Protein AF-A0AAD9H921-F1 (afdb_monomer)

Radius of gyration: 40.14 Å; Cα contacts (8 Å, |Δi|>4): 277; chains: 1; bounding box: 91×91×121 Å

Foldseek 3Di:
DDDDDDDDDDDDDDDDDDDDDDDDDDDDDDDDDDDPPVVVVVVVVVVVVPPPPPPPPDDDDPCPDLLAFPPDDVDDPVLVQLVVLLVLLVVLLVLLVVLCVVLCVLCVPVVVPFCSNVLSVLSNVLSVLVNVLSVVLNVQCPDPVDDNPQPDGSSSSVLSVSSSVLSVQLSVLSVVLSVQVPHPVNVVSSVSNNVSRVSSVVSSVSSVVCVVVSVVSSVVVCVVPDDDPPPCPDDDDPDPDDPDDDDQDLCNLLVLLLVLLVLLLVLLVLLLVLLVVLLVLEDPVLNVLSVVLSVLSVVLSVLSVVVNPDDPVCLVVCVVPVLQLQFDHPVLSSPDDSVVSVVLSVLSVVLSCQLPPDPPVPPDDPVNNSVSSHCSVPVVVVSVVSSVSSVVSSCSGRPDRNPDDDPNVVVVVVD

Mean predicted aligned error: 21.91 Å

pLDDT: mean 70.64, std 20.94, range [26.83, 93.31]

Nearest PDB structures (foldseek):
  8dt0-assembly2_B  TM=3.152E-01  e=3.433E-01  synthetic construct
  7uwa-assembly1_m  TM=3.809E-01  e=9.298E+00  Citrus x limon
  9ftz-assembly1_S  TM=2.969E-01  e=6.570E+00  Mycolicibacterium smegmatis
  9dm1-assembly1_S  TM=2.480E-01  e=5.768E+00  Mycolicibacterium smegmatis MC2 155
  8x2t-assembly1_A-2  TM=1.203E-01  e=5.768E+00  Homo sapiens

Organism: NCBI:txid1216348

Structure (mmCIF, N/CA/C/O backbone):
data_AF-A0AAD9H921-F1
#
_entry.id   AF-A0AAD9H921-F1
#
loop_
_atom_site.group_PDB
_atom_site.id
_atom_site.type_symbol
_atom_site.label_atom_id
_atom_site.label_alt_id
_atom_site.label_comp_id
_atom_site.label_asym_id
_atom_site.label_entity_id
_atom_site.label_seq_id
_atom_site.pdbx_PDB_ins_code
_atom_site.Cartn_x
_atom_site.Cartn_y
_atom_site.Cartn_z
_atom_site.occupancy
_atom_site.B_iso_or_equiv
_atom_site.auth_seq_id
_atom_site.auth_comp_id
_atom_site.auth_asym_id
_atom_site.auth_atom_id
_atom_site.pdbx_PDB_model_num
ATOM 1 N N . MET A 1 1 ? -51.869 -57.944 27.432 1.00 38.00 1 MET A N 1
ATOM 2 C CA . MET A 1 1 ? -50.597 -57.482 28.026 1.00 38.00 1 MET A CA 1
ATOM 3 C C . MET A 1 1 ? -50.787 -55.986 28.251 1.00 38.00 1 MET A C 1
ATOM 5 O O . MET A 1 1 ? -50.813 -55.277 27.262 1.00 38.00 1 MET A O 1
ATOM 9 N N . LEU A 1 2 ? -51.309 -55.508 29.395 1.00 32.56 2 LEU A N 1
ATOM 10 C CA . LEU A 1 2 ? -50.722 -55.493 30.759 1.00 32.56 2 LEU A CA 1
ATOM 11 C C . LEU A 1 2 ? -49.287 -54.931 30.681 1.00 32.56 2 LEU A C 1
ATOM 13 O O . LEU A 1 2 ? -48.468 -55.577 30.041 1.00 32.56 2 LEU A O 1
ATOM 17 N N . TRP A 1 3 ? -48.919 -53.771 31.228 1.00 29.16 3 TRP A N 1
ATOM 18 C CA . TRP A 1 3 ? -49.524 -52.923 32.260 1.00 29.16 3 TRP A CA 1
ATOM 19 C C . TRP A 1 3 ? -49.184 -51.441 32.039 1.00 29.16 3 TRP A C 1
ATOM 21 O O . TRP A 1 3 ? -48.161 -51.105 31.450 1.00 29.16 3 TRP A O 1
ATOM 31 N N . GLU A 1 4 ? -50.070 -50.598 32.556 1.00 36.34 4 GLU A N 1
ATOM 32 C CA . GLU A 1 4 ? -49.965 -49.146 32.707 1.00 36.34 4 GLU A CA 1
ATOM 33 C C . GLU A 1 4 ? -49.653 -48.831 34.213 1.00 36.34 4 GLU A C 1
ATOM 35 O O . GLU A 1 4 ? -49.273 -49.760 34.930 1.00 36.34 4 GLU A O 1
ATOM 40 N N . PRO A 1 5 ? -49.738 -47.587 34.733 1.00 62.69 5 PRO A N 1
ATOM 41 C CA . PRO A 1 5 ? -48.716 -46.902 35.539 1.00 62.69 5 PRO A CA 1
ATOM 42 C C . PRO A 1 5 ? -49.185 -46.590 36.983 1.00 62.69 5 PRO A C 1
ATOM 44 O O . PRO A 1 5 ? -50.307 -46.928 37.344 1.00 62.69 5 PRO A O 1
ATOM 47 N N . THR A 1 6 ? -48.370 -45.927 37.818 1.00 33.50 6 THR A N 1
ATOM 48 C CA . THR A 1 6 ? -48.751 -45.156 39.048 1.00 33.50 6 THR A CA 1
ATOM 49 C C . THR A 1 6 ? -47.456 -44.602 39.683 1.00 33.50 6 THR A C 1
ATOM 51 O O . THR A 1 6 ? -46.410 -45.204 39.474 1.00 33.50 6 THR A O 1
ATOM 54 N N . GLU A 1 7 ? -47.324 -43.464 40.377 1.00 33.66 7 GLU A N 1
ATOM 55 C CA . GLU A 1 7 ? -48.143 -42.577 41.237 1.00 33.66 7 GLU A CA 1
ATOM 56 C C . GLU A 1 7 ? -47.350 -41.233 41.316 1.00 33.66 7 GLU A C 1
ATOM 58 O O . GLU A 1 7 ? -46.123 -41.268 41.291 1.00 33.66 7 GLU A O 1
ATOM 63 N N . LEU A 1 8 ? -47.868 -40.003 41.180 1.00 33.69 8 LEU A N 1
ATOM 64 C CA . LEU A 1 8 ? -48.773 -39.182 42.009 1.00 33.69 8 LEU A CA 1
ATOM 65 C C . LEU A 1 8 ? -48.410 -39.007 43.500 1.00 33.69 8 LEU A C 1
ATOM 67 O O . LEU A 1 8 ? -48.265 -39.985 44.216 1.00 33.69 8 LEU A O 1
ATOM 71 N N . GLN A 1 9 ? -48.467 -37.729 43.927 1.00 33.66 9 GLN A N 1
ATOM 72 C CA . GLN A 1 9 ? -48.483 -37.129 45.284 1.00 33.66 9 GLN A CA 1
ATOM 73 C C . GLN A 1 9 ? -47.154 -36.519 45.765 1.00 33.66 9 GLN A C 1
ATOM 75 O O . GLN A 1 9 ? -46.096 -37.078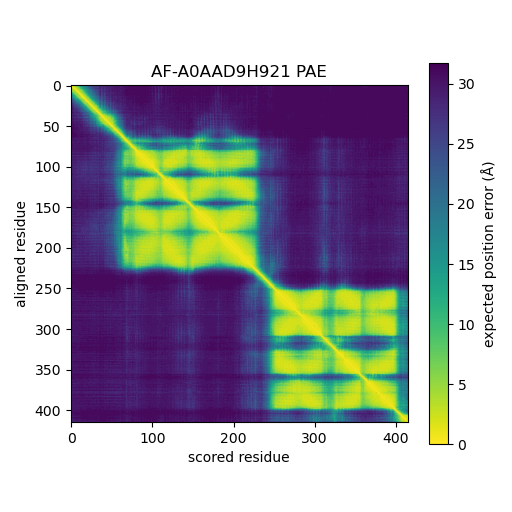 45.525 1.00 33.66 9 GLN A O 1
ATOM 80 N N . SER A 1 10 ? -47.083 -35.426 46.535 1.00 31.27 10 SER A N 1
ATOM 81 C CA . SER A 1 10 ? -47.927 -34.254 46.869 1.00 31.27 10 SER A CA 1
ATOM 82 C C . SER A 1 10 ? -47.276 -33.632 48.116 1.00 31.27 10 SER A C 1
ATOM 84 O O . SER A 1 10 ? -46.945 -34.393 49.015 1.00 31.27 10 SER A O 1
ATOM 86 N N . SER A 1 11 ? -47.258 -32.292 48.243 1.00 30.16 11 SER A N 1
ATOM 87 C CA . SER A 1 11 ? -47.152 -31.559 49.532 1.00 30.16 11 SER A CA 1
ATOM 88 C C . SER A 1 11 ? -45.791 -31.690 50.271 1.00 30.16 11 SER A C 1
ATOM 90 O O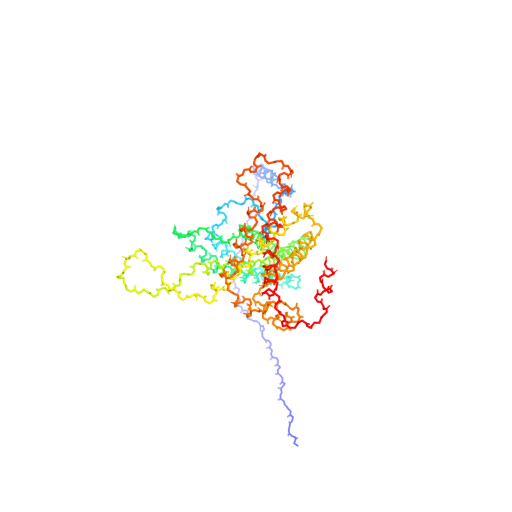 . SER A 1 11 ? -45.150 -32.723 50.244 1.00 30.16 11 SER A O 1
ATOM 92 N N . SER A 1 12 ? -45.209 -30.724 50.984 1.00 33.06 12 SER A N 1
ATOM 93 C CA . SER A 1 12 ? -45.710 -29.542 51.691 1.00 33.06 12 SER A CA 1
ATOM 94 C C . SER A 1 12 ? -44.512 -28.635 52.030 1.00 33.06 12 SER A C 1
ATOM 96 O O . SER A 1 12 ? -43.395 -29.124 52.192 1.00 33.06 12 SER A O 1
ATOM 98 N N . ALA A 1 13 ? -44.762 -27.338 52.213 1.00 38.31 13 ALA A N 1
ATOM 99 C CA . ALA A 1 13 ? -43.845 -26.394 52.855 1.00 38.31 13 ALA A CA 1
ATOM 100 C C . ALA A 1 13 ? -43.592 -26.720 54.344 1.00 38.31 13 ALA A C 1
ATOM 102 O O . ALA A 1 13 ? -44.388 -27.431 54.964 1.00 38.31 13 ALA A O 1
ATOM 103 N N . PRO A 1 14 ? -42.564 -26.094 54.941 1.00 38.34 14 PRO A N 1
ATOM 104 C CA . PRO A 1 14 ? -42.757 -25.488 56.257 1.00 38.34 14 PRO A CA 1
ATOM 105 C C . PRO A 1 14 ? -42.181 -24.058 56.345 1.00 38.34 14 PRO A C 1
ATOM 107 O O . PRO A 1 14 ? -41.007 -23.823 56.069 1.00 38.34 14 PRO A O 1
ATOM 110 N N . GLU A 1 15 ? -43.006 -23.106 56.786 1.00 34.28 15 GLU A N 1
ATOM 111 C CA . GLU A 1 15 ? -42.563 -21.969 57.617 1.00 34.28 15 GLU A CA 1
ATOM 112 C C . GLU A 1 15 ? -42.607 -22.401 59.115 1.00 34.28 15 GLU A C 1
ATOM 114 O O . GLU A 1 15 ? -43.013 -23.527 59.409 1.00 34.28 15 GLU A O 1
ATOM 119 N N . PRO A 1 16 ? -42.356 -21.523 60.103 1.00 41.78 16 PRO A N 1
ATOM 120 C CA . PRO A 1 16 ? -41.067 -20.973 60.519 1.00 41.78 16 PRO A CA 1
ATOM 121 C C . PRO A 1 16 ? -40.795 -21.269 62.022 1.00 41.78 16 PRO A C 1
ATOM 123 O O . PRO A 1 16 ? -41.703 -21.575 62.789 1.00 41.78 16 PRO A O 1
ATOM 126 N N . SER A 1 17 ? -39.557 -21.109 62.496 1.00 31.17 17 SER A N 1
ATOM 127 C CA . SER A 1 17 ? -39.228 -21.063 63.939 1.00 31.17 17 SER A CA 1
ATOM 128 C C . SER A 1 17 ? -38.440 -19.777 64.203 1.00 31.17 17 SER A C 1
ATOM 130 O O . SER A 1 17 ? -37.322 -19.641 63.711 1.00 31.17 17 SER A O 1
ATOM 132 N N . ILE A 1 18 ? -39.041 -18.707 64.730 1.00 31.98 18 ILE A N 1
ATOM 133 C CA . ILE A 1 18 ? -39.288 -18.434 66.161 1.00 31.98 18 ILE A CA 1
ATOM 134 C C . ILE A 1 18 ? -38.060 -18.749 67.023 1.00 31.98 18 ILE A C 1
ATOM 136 O O . ILE A 1 18 ? -37.869 -19.884 67.445 1.00 31.98 18 ILE A O 1
ATOM 140 N N . TRP A 1 19 ? -37.281 -17.703 67.302 1.00 34.56 19 TRP A N 1
ATOM 141 C CA . TRP A 1 19 ? -36.554 -17.525 68.556 1.00 34.56 19 TRP A CA 1
ATOM 142 C C . TRP A 1 19 ? -36.804 -16.091 69.050 1.00 34.56 19 TRP A C 1
ATOM 144 O O . TRP A 1 19 ? -36.647 -15.124 68.303 1.00 34.56 19 TRP A O 1
ATOM 154 N N . GLU A 1 20 ? -37.269 -16.028 70.294 1.00 31.25 20 GLU A N 1
ATOM 155 C CA . GLU A 1 20 ? -37.577 -14.884 71.164 1.00 31.25 20 GLU A CA 1
ATOM 156 C C . GLU A 1 20 ? -36.370 -13.926 71.292 1.00 31.25 20 GLU A C 1
ATOM 158 O O . GLU A 1 20 ? -35.220 -14.353 71.313 1.00 31.25 20 GLU A O 1
ATOM 163 N N . GLU A 1 21 ? -36.529 -12.609 71.140 1.00 31.38 21 GLU A N 1
ATOM 164 C CA . GLU A 1 21 ? -37.004 -11.625 72.132 1.00 31.38 21 GLU A CA 1
ATOM 165 C C . GLU A 1 21 ? -36.039 -11.414 73.318 1.00 31.38 21 GLU A C 1
ATOM 167 O O . GLU A 1 21 ? -35.983 -12.230 74.227 1.00 31.38 21 GLU A O 1
ATOM 172 N N . ALA A 1 22 ? -35.307 -10.286 73.325 1.00 30.16 22 ALA A N 1
ATOM 173 C CA . ALA A 1 22 ? -35.167 -9.392 74.487 1.00 30.16 22 ALA A CA 1
ATOM 174 C C . ALA A 1 22 ? -34.222 -8.197 74.215 1.00 30.16 22 ALA A C 1
ATOM 176 O O . ALA A 1 22 ? -33.174 -8.328 73.591 1.00 30.16 22 ALA A O 1
ATOM 177 N N . HIS A 1 23 ? -34.590 -7.052 74.806 1.00 32.44 23 HIS A N 1
ATOM 178 C CA . HIS A 1 23 ? -33.803 -5.829 75.056 1.00 32.44 23 HIS A CA 1
ATOM 179 C C . HIS A 1 23 ? -33.861 -4.681 74.028 1.00 32.44 23 HIS A C 1
ATOM 181 O O . HIS A 1 23 ? -32.910 -4.368 73.317 1.00 32.44 23 HIS A O 1
ATOM 187 N N . ARG A 1 24 ? -34.961 -3.916 74.105 1.00 34.19 24 ARG A N 1
ATOM 188 C CA . ARG A 1 24 ? -34.936 -2.449 73.941 1.00 34.19 24 ARG A CA 1
ATOM 189 C C . ARG A 1 24 ? -34.473 -1.777 75.241 1.00 34.19 24 ARG A C 1
ATOM 191 O O . ARG A 1 24 ? -34.976 -2.148 76.302 1.00 34.19 24 ARG A O 1
ATOM 198 N N . PRO A 1 25 ? -33.700 -0.683 75.156 1.00 34.38 25 PRO A N 1
ATOM 199 C CA . PRO A 1 25 ? -33.756 0.391 76.135 1.00 34.38 25 PRO A CA 1
ATOM 200 C C . PRO A 1 25 ? -34.359 1.661 75.523 1.00 34.38 25 PRO A C 1
ATOM 202 O O . PRO A 1 25 ? -33.894 2.214 74.528 1.00 34.38 25 PRO A O 1
ATOM 205 N N . THR A 1 26 ? -35.409 2.131 76.181 1.00 33.28 26 THR A N 1
ATOM 206 C CA . THR A 1 26 ? -36.049 3.431 76.005 1.00 33.28 26 THR A CA 1
ATOM 207 C C . THR A 1 26 ? -35.120 4.530 76.524 1.00 33.28 26 THR A C 1
ATOM 209 O O . THR A 1 26 ? -34.892 4.610 77.727 1.00 33.28 26 THR A O 1
ATOM 212 N N . HIS A 1 27 ? -34.636 5.423 75.660 1.00 31.03 27 HIS A N 1
ATOM 213 C CA . HIS A 1 27 ? -34.022 6.682 76.094 1.00 31.03 27 HIS A CA 1
ATOM 214 C C . HIS A 1 27 ? -34.653 7.872 75.366 1.00 31.03 27 HIS A C 1
ATOM 216 O O . HIS A 1 27 ? -34.412 8.119 74.190 1.00 31.03 27 HIS A O 1
ATOM 222 N N . ARG A 1 28 ? -35.471 8.628 76.111 1.00 36.72 28 ARG A N 1
ATOM 223 C CA . ARG A 1 28 ? -35.817 10.024 75.812 1.00 36.72 28 ARG A CA 1
ATOM 224 C C . ARG A 1 28 ? -34.602 10.913 76.094 1.00 36.72 28 ARG A C 1
ATOM 226 O O . ARG A 1 28 ? -34.072 10.824 77.204 1.00 36.72 28 ARG A O 1
ATOM 233 N N . PRO A 1 29 ? -34.288 11.881 75.220 1.00 33.62 29 PRO A N 1
ATOM 234 C CA . PRO A 1 29 ? -33.593 13.088 75.632 1.00 33.62 29 PRO A CA 1
ATOM 235 C C . PRO A 1 29 ? -34.553 14.281 75.686 1.00 33.62 29 PRO A C 1
ATOM 237 O O . PRO A 1 29 ? -35.163 14.717 74.717 1.00 33.62 29 PRO A O 1
ATOM 240 N N . ARG A 1 30 ? -34.654 14.754 76.919 1.00 29.44 30 ARG A N 1
ATOM 241 C CA . ARG A 1 30 ? -35.050 16.056 77.450 1.00 29.44 30 ARG A CA 1
ATOM 242 C C . ARG A 1 30 ? -34.657 17.241 76.543 1.00 29.44 30 ARG A C 1
ATOM 244 O O . ARG A 1 30 ? -33.478 17.428 76.259 1.00 29.44 30 ARG A O 1
ATOM 251 N N . TYR A 1 31 ? -35.637 18.070 76.184 1.00 32.09 31 TYR A N 1
ATOM 252 C CA . TYR A 1 31 ? -35.431 19.400 75.601 1.00 32.09 31 TYR A CA 1
ATOM 253 C C . TYR A 1 31 ? -34.606 20.288 76.550 1.00 32.09 31 TYR A C 1
ATOM 255 O O . TYR A 1 31 ? -34.928 20.397 77.737 1.00 32.09 31 TYR A O 1
ATOM 263 N N . LYS A 1 32 ? -33.572 20.943 76.013 1.00 38.50 32 LYS A N 1
ATOM 264 C CA . LYS A 1 32 ? -32.967 22.161 76.570 1.00 38.50 32 LYS A CA 1
ATOM 265 C C . LYS A 1 32 ? -33.246 23.327 75.605 1.00 38.50 32 LYS A C 1
ATOM 267 O O . LYS A 1 32 ? -33.325 23.077 74.404 1.00 38.50 32 LYS A O 1
ATOM 272 N N . PRO A 1 33 ? -33.424 24.562 76.104 1.00 36.31 33 PRO A N 1
ATOM 273 C CA . PRO A 1 33 ? -33.718 25.723 75.272 1.00 36.31 33 PRO A CA 1
ATOM 274 C C . PRO A 1 33 ? -32.439 26.205 74.581 1.00 36.31 33 PRO A C 1
ATOM 276 O O . PRO A 1 33 ? -31.421 26.384 75.246 1.00 36.31 33 PRO A O 1
ATOM 279 N N . PHE A 1 34 ? -32.514 26.410 73.268 1.00 33.81 34 PHE A N 1
ATOM 280 C CA . PHE A 1 34 ? -31.491 27.104 72.490 1.00 33.81 34 PHE A CA 1
ATOM 281 C C . PHE A 1 34 ? -31.582 28.606 72.783 1.00 33.81 34 PHE A C 1
ATOM 283 O O . PHE A 1 34 ? -32.660 29.193 72.717 1.00 33.81 34 PHE A O 1
ATOM 290 N N . THR A 1 35 ? -30.456 29.202 73.156 1.00 48.28 35 THR A N 1
ATOM 291 C CA . THR A 1 35 ? -30.270 30.646 73.330 1.00 48.28 35 THR A CA 1
ATOM 292 C C . THR A 1 35 ? -29.927 31.297 71.989 1.00 48.28 35 THR A C 1
ATOM 294 O O . THR A 1 35 ? -29.215 30.693 71.189 1.00 48.28 35 THR A O 1
ATOM 297 N N . ASP A 1 36 ? -30.369 32.542 71.779 1.00 48.38 36 ASP A N 1
ATOM 298 C CA . ASP A 1 36 ? -30.262 33.355 70.544 1.00 48.38 36 ASP A CA 1
ATOM 299 C C . ASP A 1 36 ? -28.831 33.628 70.016 1.00 48.38 36 ASP A C 1
ATOM 301 O O . ASP A 1 36 ? -28.650 34.424 69.104 1.00 48.38 36 ASP A O 1
ATOM 305 N N . SER A 1 37 ? -27.806 32.952 70.538 1.00 50.44 37 SER A N 1
ATOM 306 C CA . SER A 1 37 ? -26.419 33.049 70.068 1.00 50.44 37 SER A CA 1
ATOM 307 C C . SER A 1 37 ? -26.001 31.899 69.139 1.00 50.44 37 SER A C 1
ATOM 309 O O . SER A 1 37 ? -24.985 32.025 68.470 1.00 50.44 37 SER A O 1
ATOM 311 N N . GLU A 1 38 ? -26.766 30.801 69.054 1.00 46.06 38 GLU A N 1
ATOM 312 C CA . GLU A 1 38 ? -26.506 29.683 68.115 1.00 46.06 38 GLU A CA 1
ATOM 313 C C . GLU A 1 38 ? -27.317 29.802 66.805 1.00 46.06 38 GLU A C 1
ATOM 315 O O . GLU A 1 38 ? -27.066 29.081 65.839 1.00 46.06 38 GLU A O 1
ATOM 320 N N . ALA A 1 39 ? -28.269 30.740 66.732 1.00 47.38 39 ALA A N 1
ATOM 321 C CA . ALA A 1 39 ? -29.045 31.023 65.520 1.00 47.38 39 ALA A CA 1
ATOM 322 C C . ALA A 1 39 ? -28.297 31.933 64.523 1.00 47.38 39 ALA A C 1
ATOM 324 O O . ALA A 1 39 ? -28.609 31.923 63.332 1.00 47.38 39 ALA A O 1
ATOM 325 N N . GLU A 1 40 ? -27.291 32.681 64.984 1.00 49.22 40 GLU A N 1
ATOM 326 C CA . GLU A 1 40 ? -26.477 33.562 64.136 1.00 49.22 40 GLU A CA 1
ATOM 327 C C . GLU A 1 40 ? -25.286 32.815 63.500 1.00 49.22 40 GLU A C 1
ATOM 329 O O . GLU A 1 40 ? -24.890 33.123 62.378 1.00 49.22 40 GLU A O 1
ATOM 334 N N . GLU A 1 41 ? -24.792 31.745 64.134 1.00 47.06 41 GLU A N 1
ATOM 335 C CA . GLU A 1 41 ? -23.717 30.901 63.586 1.00 47.06 41 GLU A CA 1
ATOM 336 C C . GLU A 1 41 ? -24.239 29.926 62.505 1.00 47.06 41 GLU A C 1
ATOM 338 O O . GLU A 1 41 ? -23.587 29.708 61.486 1.00 47.06 41 GLU A O 1
ATOM 343 N N . LEU A 1 42 ? -25.488 29.447 62.626 1.00 42.88 42 LEU A N 1
ATOM 344 C CA . LEU A 1 42 ? -26.151 28.624 61.599 1.00 42.88 42 LEU A CA 1
ATOM 345 C C . LEU A 1 42 ? -26.610 29.416 60.358 1.00 42.88 42 LEU A C 1
ATOM 347 O O . LEU A 1 42 ? -26.741 28.832 59.279 1.00 42.88 42 LEU A O 1
ATOM 351 N N . ALA A 1 43 ? -26.823 30.731 60.473 1.00 46.00 43 ALA A N 1
ATOM 352 C CA . ALA A 1 43 ? -27.143 31.591 59.330 1.00 46.00 43 ALA A CA 1
ATOM 353 C C . ALA A 1 43 ? -25.894 31.915 58.487 1.00 46.00 43 ALA A C 1
ATOM 355 O O . ALA A 1 43 ? -25.970 31.920 57.258 1.00 46.00 43 ALA A O 1
ATOM 356 N N . VAL A 1 44 ? -24.730 32.086 59.127 1.00 47.78 44 VAL A N 1
ATOM 357 C CA . VAL A 1 44 ? -23.440 32.311 58.445 1.00 47.78 44 VAL A CA 1
ATOM 358 C C . VAL A 1 44 ? -22.914 31.026 57.782 1.00 47.78 44 VAL A C 1
ATOM 360 O O . VAL A 1 44 ? -22.343 31.087 56.689 1.00 47.78 44 VAL A O 1
ATOM 363 N N . GLU A 1 45 ? -23.176 29.849 58.364 1.00 38.88 45 GLU A N 1
ATOM 364 C CA . GLU A 1 45 ? -22.843 28.546 57.761 1.00 38.88 45 GLU A CA 1
ATOM 365 C C . GLU A 1 45 ? -23.760 28.213 56.557 1.00 38.88 45 GLU A C 1
ATOM 367 O O . GLU A 1 45 ? -23.299 27.674 55.546 1.00 38.88 45 GLU A O 1
ATOM 372 N N . MET A 1 46 ? -25.049 28.594 56.600 1.00 40.25 46 MET A N 1
ATOM 373 C CA . MET A 1 46 ? -25.992 28.394 55.485 1.00 40.25 46 MET A CA 1
ATOM 374 C C . MET A 1 46 ? -25.799 29.363 54.309 1.00 40.25 46 MET A C 1
ATOM 376 O O . MET A 1 46 ? -26.049 28.961 53.168 1.00 40.25 46 MET A O 1
ATOM 380 N N . ASP A 1 47 ? -25.317 30.589 54.538 1.00 35.56 47 ASP A N 1
ATOM 381 C CA . ASP A 1 47 ? -24.978 31.522 53.449 1.00 35.56 47 ASP A CA 1
ATOM 382 C C . ASP A 1 47 ? -23.639 31.166 52.777 1.00 35.56 47 ASP A C 1
ATOM 384 O O . ASP A 1 47 ? -23.477 31.335 51.566 1.00 35.56 47 ASP A O 1
ATOM 388 N N . ARG A 1 48 ? -22.712 30.521 53.504 1.00 39.28 48 ARG A N 1
ATOM 389 C CA . ARG A 1 48 ? -21.515 29.897 52.907 1.00 39.28 48 ARG A CA 1
ATOM 390 C C . ARG A 1 48 ? -21.810 28.616 52.118 1.00 39.28 48 ARG A C 1
ATOM 392 O O . ARG A 1 48 ? -21.042 28.277 51.218 1.00 39.28 48 ARG A O 1
ATOM 399 N N . LEU A 1 49 ? -22.933 27.945 52.386 1.00 33.66 49 LEU A N 1
ATOM 400 C CA . LEU A 1 49 ? -23.392 26.757 51.651 1.00 33.66 49 LEU A CA 1
ATOM 401 C C . LEU A 1 49 ? -24.308 27.066 50.451 1.00 33.66 49 LEU A C 1
ATOM 403 O O . LEU A 1 49 ? -24.546 26.180 49.629 1.00 33.66 49 LEU A O 1
ATOM 407 N N . LYS A 1 50 ? -24.761 28.316 50.277 1.00 32.09 50 LYS A N 1
ATOM 408 C CA . LYS A 1 50 ? -25.565 28.748 49.114 1.00 32.09 50 LYS A CA 1
ATOM 409 C C . LYS A 1 50 ? -24.781 29.424 47.987 1.00 32.09 50 LYS A C 1
ATOM 411 O O . LYS A 1 50 ? -25.357 29.684 46.936 1.00 32.09 50 LYS A O 1
ATOM 416 N N . MET A 1 51 ? -23.469 29.623 48.135 1.00 35.28 51 MET A N 1
ATOM 417 C CA . MET A 1 51 ? -22.647 30.336 47.141 1.00 35.28 51 MET A CA 1
ATOM 418 C C . MET A 1 51 ? -21.637 29.459 46.374 1.00 35.28 51 MET A C 1
ATOM 420 O O . MET A 1 51 ? -20.727 29.978 45.734 1.00 35.28 51 MET A O 1
ATOM 424 N N . LYS A 1 52 ? -21.803 28.126 46.382 1.00 33.47 52 LYS A N 1
ATOM 425 C CA . LYS A 1 52 ? -21.012 27.195 45.541 1.00 33.47 52 LYS A CA 1
ATOM 426 C C . LYS A 1 52 ? -21.812 26.070 44.864 1.00 33.47 52 LYS A C 1
ATOM 428 O O . LYS A 1 52 ? -21.243 25.057 44.474 1.00 33.47 52 LYS A O 1
ATOM 433 N N . SER A 1 53 ? -23.118 26.257 44.677 1.00 32.31 53 SER A N 1
ATOM 434 C CA . SER A 1 53 ? -23.943 25.401 43.807 1.00 32.31 53 SER A CA 1
ATOM 435 C C . SER A 1 53 ? -24.628 26.220 42.714 1.00 32.31 53 SER A C 1
ATOM 437 O O . SER A 1 53 ? -25.840 26.192 42.532 1.00 32.31 53 SER A O 1
ATOM 439 N N . VAL A 1 54 ? -23.814 26.942 41.946 1.00 27.05 54 VAL A N 1
ATOM 440 C CA . VAL A 1 54 ? -24.122 27.129 40.527 1.00 27.05 54 VAL A CA 1
ATOM 441 C C . VAL A 1 54 ? -23.744 25.795 39.869 1.00 27.05 54 VAL A C 1
ATOM 443 O O . VAL A 1 54 ? -22.602 25.361 40.054 1.00 27.05 54 VAL A O 1
ATOM 446 N N . PRO A 1 55 ? -24.662 25.069 39.201 1.00 28.80 55 PRO A N 1
ATOM 447 C CA . PRO A 1 55 ? -24.239 23.949 38.370 1.00 28.80 55 PRO A CA 1
ATOM 448 C C . PRO A 1 55 ? -23.274 24.525 37.330 1.00 28.80 55 PRO A C 1
ATOM 450 O O . PRO A 1 55 ? -23.587 25.585 36.785 1.00 28.80 55 PRO A O 1
ATOM 453 N N . PRO A 1 56 ? -22.120 23.905 37.043 1.00 30.22 56 PRO A N 1
ATOM 454 C CA . PRO A 1 56 ? -21.361 24.325 35.884 1.00 30.22 56 PRO A CA 1
ATOM 455 C C . PRO A 1 56 ? -22.204 23.961 34.656 1.00 30.22 56 PRO A C 1
ATOM 457 O O . PRO A 1 56 ? -22.203 22.827 34.184 1.00 30.22 56 PRO A O 1
ATOM 460 N N . GLU A 1 57 ? -22.994 24.921 34.183 1.00 37.25 57 GLU A N 1
ATOM 461 C CA . GLU A 1 57 ? -23.189 25.114 32.757 1.00 37.25 57 GLU A CA 1
ATOM 462 C C . GLU A 1 57 ? -21.888 25.713 32.225 1.00 37.25 57 GLU A C 1
ATOM 464 O O . GLU A 1 57 ? -21.748 26.921 32.151 1.00 37.25 57 GLU A O 1
ATOM 469 N N . ASP A 1 58 ? -20.927 24.831 31.974 1.00 29.44 58 ASP A N 1
ATOM 470 C CA . ASP A 1 58 ? -19.740 24.970 31.127 1.00 29.44 58 ASP A CA 1
ATOM 471 C C . ASP A 1 58 ? -19.210 23.523 31.030 1.00 29.44 58 ASP A C 1
ATOM 473 O O . ASP A 1 58 ? -19.025 22.856 32.044 1.00 29.44 58 ASP A O 1
ATOM 477 N N . GLU A 1 59 ? -19.108 22.879 29.870 1.00 32.44 59 GLU A N 1
ATOM 478 C CA . GLU A 1 59 ? -18.458 23.384 28.668 1.00 32.44 59 GLU A CA 1
ATOM 479 C C . GLU A 1 59 ? -19.289 23.130 27.398 1.00 32.44 59 GLU A C 1
ATOM 481 O O . GLU A 1 59 ? -19.512 21.998 26.960 1.00 32.44 59 GLU A O 1
ATOM 486 N N . LYS A 1 60 ? -19.652 24.225 26.724 1.00 33.00 60 LYS A N 1
ATOM 487 C CA . LYS A 1 60 ? -19.492 24.276 25.270 1.00 33.00 60 LYS A CA 1
ATOM 488 C C . LYS A 1 60 ? -18.004 24.075 24.974 1.00 33.00 60 LYS A C 1
ATOM 490 O O . LYS A 1 60 ? -17.184 24.798 25.521 1.00 33.00 60 LYS A O 1
ATOM 495 N N . ALA A 1 61 ? -17.700 23.154 24.065 1.00 33.06 61 ALA A N 1
ATOM 496 C CA . ALA A 1 61 ? -16.408 23.037 23.393 1.00 33.06 61 ALA A CA 1
ATOM 497 C C . ALA A 1 61 ? -15.185 22.819 24.307 1.00 33.06 61 ALA A C 1
ATOM 499 O O . ALA A 1 61 ? -14.259 23.619 24.321 1.00 33.06 61 ALA A O 1
ATOM 500 N N . SER A 1 62 ? -15.112 21.655 24.948 1.00 26.83 62 SER A N 1
ATOM 501 C CA . SER A 1 62 ? -13.855 20.909 24.900 1.00 26.83 62 SER A CA 1
ATOM 502 C C . SER A 1 62 ? -14.087 19.754 23.939 1.00 26.83 62 SER A C 1
ATOM 504 O O . SER A 1 62 ? -14.735 18.757 24.267 1.00 26.83 62 SER A O 1
ATOM 506 N N . GLY A 1 63 ? -13.687 19.960 22.684 1.00 27.78 63 GLY A N 1
ATOM 507 C CA . GLY A 1 63 ? -13.560 18.868 21.737 1.00 27.78 63 GLY A CA 1
ATOM 508 C C . GLY A 1 63 ? -12.472 17.951 22.264 1.00 27.78 63 GLY A C 1
ATOM 509 O O . GLY A 1 63 ? -11.316 18.127 21.919 1.00 27.78 63 GLY A O 1
ATOM 510 N N . ASN A 1 64 ? -12.826 17.002 23.125 1.00 34.47 64 ASN A N 1
ATOM 511 C CA . ASN A 1 64 ? -12.027 15.796 23.200 1.00 34.47 64 ASN A CA 1
ATOM 512 C C . ASN A 1 64 ? -12.328 15.083 21.887 1.00 34.47 64 ASN A C 1
ATOM 514 O O . ASN A 1 64 ? -13.475 14.639 21.735 1.00 34.47 64 ASN A O 1
ATOM 518 N N . PRO A 1 65 ? -11.387 15.046 20.925 1.00 42.53 65 PRO A N 1
ATOM 519 C CA . PRO A 1 65 ? -11.593 14.227 19.751 1.00 42.53 65 PRO A CA 1
ATOM 520 C C . PRO A 1 65 ? -11.904 12.829 20.273 1.00 42.53 65 PRO A C 1
ATOM 522 O O . PRO A 1 65 ? -11.286 12.344 21.228 1.00 42.53 65 PRO A O 1
ATOM 525 N N . GLU A 1 66 ? -12.939 12.220 19.714 1.00 51.94 66 GLU A N 1
ATOM 526 C CA . GLU A 1 66 ? -13.090 10.777 19.762 1.00 51.94 66 GLU A CA 1
ATOM 527 C C . GLU A 1 66 ? -11.872 10.249 19.003 1.00 51.94 66 GLU A C 1
ATOM 529 O O . GLU A 1 66 ? -11.881 10.157 17.778 1.00 51.94 66 GLU A O 1
ATOM 534 N N . ALA A 1 67 ? -10.758 10.141 19.732 1.00 59.22 67 ALA A N 1
ATOM 535 C CA . ALA A 1 67 ? -9.444 10.057 19.135 1.00 59.22 67 ALA A CA 1
ATOM 536 C C . ALA A 1 67 ? -9.367 8.716 18.424 1.00 59.22 67 ALA A C 1
ATOM 538 O O . ALA A 1 67 ? -9.487 7.658 19.045 1.00 59.22 67 ALA A O 1
ATOM 539 N N . THR A 1 68 ? -9.298 8.809 17.106 1.00 61.94 68 THR A N 1
ATOM 540 C CA . THR A 1 68 ? -9.496 7.690 16.201 1.00 61.94 68 THR A CA 1
ATOM 541 C C . THR A 1 68 ? -8.133 7.168 15.776 1.00 61.94 68 THR A C 1
ATOM 543 O O . THR A 1 68 ? -7.194 7.942 15.583 1.00 61.94 68 THR A O 1
ATOM 546 N N . LEU A 1 69 ? -8.015 5.846 15.660 1.00 63.69 69 LEU A N 1
ATOM 547 C CA . LEU A 1 69 ? -6.819 5.222 15.097 1.00 63.69 69 LEU A CA 1
ATOM 548 C C . LEU A 1 69 ? -6.565 5.773 13.682 1.00 63.69 69 LEU A C 1
ATOM 550 O O . LEU A 1 69 ? -7.500 5.911 12.893 1.00 63.69 69 LEU A O 1
ATOM 554 N N . GLY A 1 70 ? -5.313 6.126 13.388 1.00 56.38 70 GLY A N 1
ATOM 555 C CA . GLY A 1 70 ? -4.886 6.707 12.110 1.00 56.38 70 GLY A CA 1
ATOM 556 C C . GLY A 1 70 ? -4.971 8.238 12.002 1.00 56.38 70 GLY A C 1
ATOM 557 O O . GLY A 1 70 ? -4.602 8.792 10.967 1.00 56.38 70 GLY A O 1
ATOM 558 N N . GLU A 1 71 ? -5.422 8.956 13.039 1.00 63.09 71 GLU A N 1
ATOM 559 C CA . GLU A 1 71 ? -5.356 10.423 13.066 1.00 63.09 71 GLU A CA 1
ATOM 560 C C . GLU A 1 71 ? -3.954 10.876 13.514 1.00 63.09 71 GLU A C 1
ATOM 562 O O . GLU A 1 71 ? -3.640 10.940 14.704 1.00 63.09 71 GLU A O 1
ATOM 567 N N . THR A 1 72 ? -3.078 11.162 12.546 1.00 50.59 72 THR A N 1
ATOM 568 C CA . THR A 1 72 ? -1.711 11.647 12.789 1.00 50.59 72 THR A CA 1
ATOM 569 C C . THR A 1 72 ? -1.735 13.115 13.217 1.00 50.59 72 THR A C 1
ATOM 571 O O . THR A 1 72 ? -1.539 14.025 12.410 1.00 50.59 72 THR A O 1
ATOM 574 N N . LEU A 1 73 ? -2.023 13.361 14.492 1.00 54.53 73 LEU A N 1
ATOM 575 C CA . LEU A 1 73 ? -1.670 14.625 15.135 1.00 54.53 73 LEU A CA 1
ATOM 576 C C . LEU A 1 73 ? -0.145 14.663 15.345 1.00 54.53 73 LEU A C 1
ATOM 578 O O . LEU A 1 73 ? 0.477 13.607 15.455 1.00 54.53 73 LEU A O 1
ATOM 582 N N . ASP A 1 74 ? 0.451 15.860 15.409 1.00 53.50 74 ASP A N 1
ATOM 583 C CA . ASP A 1 74 ? 1.852 16.069 15.817 1.00 53.50 74 ASP A CA 1
ATOM 584 C C . ASP A 1 74 ? 2.025 15.607 17.280 1.00 53.50 74 ASP A C 1
ATOM 586 O O . ASP A 1 74 ? 1.949 16.396 18.226 1.00 53.50 74 ASP A O 1
ATOM 590 N N . LEU A 1 75 ? 2.145 14.296 17.476 1.00 56.53 75 LEU A N 1
ATOM 591 C CA . LEU A 1 75 ? 2.238 13.645 18.775 1.00 56.53 75 LEU A CA 1
ATOM 592 C C . LEU A 1 75 ? 3.707 13.563 19.191 1.00 56.53 75 LEU A C 1
ATOM 594 O O . LEU A 1 75 ? 4.577 13.249 18.388 1.00 56.53 75 LEU A O 1
ATOM 598 N N . ASP A 1 76 ? 3.967 13.877 20.459 1.00 56.75 76 ASP A N 1
ATOM 599 C CA . ASP A 1 76 ? 5.298 13.813 21.065 1.00 56.75 76 ASP A CA 1
ATOM 600 C C . ASP A 1 76 ? 5.849 12.376 21.021 1.00 56.75 76 ASP A C 1
ATOM 602 O O . ASP A 1 76 ? 5.144 11.432 21.386 1.00 56.75 76 ASP A O 1
ATOM 606 N N . ASP A 1 77 ? 7.122 12.215 20.641 1.00 58.34 77 ASP A N 1
ATOM 607 C CA . ASP A 1 77 ? 7.827 10.927 20.527 1.00 58.34 77 ASP A CA 1
ATOM 608 C C . ASP A 1 77 ? 7.800 10.117 21.841 1.00 58.34 77 ASP A C 1
ATOM 610 O O . ASP A 1 77 ? 7.978 8.898 21.843 1.00 58.34 77 ASP A O 1
ATOM 614 N N . SER A 1 78 ? 7.543 10.768 22.982 1.00 58.44 78 SER A N 1
ATOM 615 C CA . SER A 1 78 ? 7.356 10.103 24.279 1.00 58.44 78 SER A CA 1
ATOM 616 C C . SER A 1 78 ? 6.096 9.222 24.361 1.00 58.44 78 SER A C 1
ATOM 618 O O . SER A 1 78 ? 6.044 8.303 25.182 1.00 58.44 78 SER A O 1
ATOM 620 N N . LEU A 1 79 ? 5.097 9.453 23.498 1.00 60.47 79 LEU A N 1
ATOM 621 C CA . LEU A 1 79 ? 3.861 8.662 23.408 1.00 60.47 79 LEU A CA 1
ATOM 622 C C . LEU A 1 79 ? 4.041 7.341 22.649 1.00 60.47 79 LEU A C 1
ATOM 624 O O . LEU A 1 79 ? 3.128 6.518 22.649 1.00 60.47 79 LEU A O 1
ATOM 628 N N . MET A 1 80 ? 5.217 7.132 22.053 1.00 68.62 80 MET A N 1
ATOM 629 C CA . MET A 1 80 ? 5.573 5.954 21.260 1.00 68.62 80 MET A CA 1
ATOM 630 C C . MET A 1 80 ? 6.277 4.860 22.060 1.00 68.62 80 MET A C 1
ATOM 632 O O . MET A 1 80 ? 6.616 3.825 21.496 1.00 68.62 80 MET A O 1
ATOM 636 N N . ASP A 1 81 ? 6.499 5.063 23.364 1.00 80.19 81 ASP A N 1
ATOM 637 C CA . ASP A 1 81 ? 7.139 4.068 24.227 1.00 80.19 81 ASP A CA 1
ATOM 638 C C . ASP A 1 81 ? 6.266 2.796 24.339 1.00 80.19 81 ASP A C 1
ATOM 640 O O . ASP A 1 81 ? 5.232 2.811 25.031 1.00 80.19 81 ASP A O 1
ATOM 644 N N . PRO A 1 82 ? 6.677 1.664 23.729 1.00 82.00 82 PRO A N 1
ATOM 645 C CA . PRO A 1 82 ? 5.882 0.441 23.726 1.00 82.00 82 PRO A CA 1
ATOM 646 C C . PRO A 1 82 ? 5.700 -0.131 25.136 1.00 82.00 82 PRO A C 1
ATOM 648 O O . PRO A 1 82 ? 4.683 -0.773 25.414 1.00 82.00 82 PRO A O 1
ATOM 651 N N . ALA A 1 83 ? 6.636 0.128 26.058 1.00 83.31 83 ALA A N 1
ATOM 652 C CA . ALA A 1 83 ? 6.532 -0.309 27.447 1.00 83.31 83 ALA A CA 1
ATOM 653 C C . ALA A 1 83 ? 5.426 0.461 28.189 1.00 83.31 83 ALA A C 1
ATOM 655 O O . ALA A 1 83 ? 4.617 -0.131 28.916 1.00 83.31 83 ALA A O 1
ATOM 656 N N . CYS A 1 84 ? 5.344 1.775 27.965 1.00 83.94 84 CYS A N 1
ATOM 657 C CA . CYS A 1 84 ? 4.288 2.624 28.511 1.00 83.94 84 CYS A CA 1
ATOM 658 C C . CYS A 1 84 ? 2.905 2.225 27.967 1.00 83.94 84 CYS A C 1
ATOM 660 O O . CYS A 1 84 ? 1.947 2.060 28.738 1.00 83.94 84 CYS A O 1
ATOM 662 N N . ILE A 1 85 ? 2.809 1.988 26.655 1.00 85.12 85 ILE A N 1
ATOM 663 C CA . ILE A 1 85 ? 1.573 1.546 25.993 1.00 85.12 85 ILE A CA 1
ATOM 664 C C . ILE A 1 85 ? 1.165 0.159 26.506 1.00 85.12 85 ILE A C 1
ATOM 666 O O . ILE A 1 85 ? 0.020 -0.018 26.918 1.00 85.12 85 ILE A O 1
ATOM 670 N N . SER A 1 86 ? 2.091 -0.801 26.589 1.00 85.69 86 SER A N 1
ATOM 671 C CA . SER A 1 86 ? 1.832 -2.156 27.100 1.00 85.69 86 SER A CA 1
ATOM 672 C C . SER A 1 86 ? 1.301 -2.150 28.540 1.00 85.69 86 SER A C 1
ATOM 674 O O . SER A 1 86 ? 0.311 -2.816 28.867 1.00 85.69 86 SER A O 1
ATOM 676 N N . LYS A 1 87 ? 1.889 -1.326 29.416 1.00 86.69 87 LYS A N 1
ATOM 677 C CA . LYS A 1 87 ? 1.415 -1.155 30.798 1.00 86.69 87 LYS A CA 1
ATOM 678 C C . LYS A 1 87 ? 0.012 -0.545 30.859 1.00 86.69 87 LYS A C 1
ATOM 680 O O . LYS A 1 87 ? -0.817 -0.972 31.671 1.00 86.69 87 LYS A O 1
ATOM 685 N N . THR A 1 88 ? -0.253 0.448 30.014 1.00 86.75 88 THR A N 1
ATOM 686 C CA . THR A 1 88 ? -1.566 1.101 29.911 1.00 86.75 88 THR A CA 1
ATOM 687 C C . THR A 1 88 ? -2.619 0.115 29.415 1.00 86.75 88 THR A C 1
ATOM 689 O O . THR A 1 88 ? -3.681 -0.004 30.024 1.00 86.75 88 THR A O 1
ATOM 692 N N . LEU A 1 89 ? -2.286 -0.661 28.385 1.00 88.75 89 LEU A N 1
ATOM 693 C CA . LEU A 1 89 ? -3.114 -1.717 27.818 1.00 88.75 89 LEU A CA 1
ATOM 694 C C . LEU A 1 89 ? -3.480 -2.777 28.873 1.00 88.75 89 LEU A C 1
ATOM 696 O O . LEU A 1 89 ? -4.652 -3.118 29.033 1.00 88.75 89 LEU A O 1
ATOM 700 N N . GLY A 1 90 ? -2.501 -3.245 29.655 1.00 87.31 90 GLY A N 1
ATOM 701 C CA . GLY A 1 90 ? -2.740 -4.187 30.751 1.00 87.31 90 GLY A CA 1
ATOM 702 C C . GLY A 1 90 ? -3.647 -3.617 31.846 1.00 87.31 90 GLY A C 1
ATOM 703 O O . GLY A 1 90 ? -4.588 -4.278 32.277 1.00 87.31 90 GLY A O 1
ATOM 704 N N . SER A 1 91 ? -3.416 -2.364 32.244 1.00 89.50 91 SER A N 1
ATOM 705 C CA . SER A 1 91 ? -4.256 -1.677 33.237 1.00 89.50 91 SER A CA 1
ATOM 706 C C . SER A 1 91 ? -5.695 -1.492 32.740 1.00 89.50 91 SER A C 1
ATOM 708 O O . SER A 1 91 ? -6.645 -1.580 33.518 1.00 89.50 91 SER A O 1
ATOM 710 N N . LEU A 1 92 ? -5.864 -1.244 31.438 1.00 90.44 92 LEU A N 1
ATOM 711 C CA . LEU A 1 92 ? -7.164 -1.083 30.799 1.00 90.44 92 LEU A CA 1
ATOM 712 C C . LEU A 1 92 ? -7.928 -2.405 30.708 1.00 90.44 92 LEU A C 1
ATOM 714 O O . LEU A 1 92 ? -9.124 -2.414 30.991 1.00 90.44 92 LEU A O 1
ATOM 718 N N . HIS A 1 93 ? -7.249 -3.509 30.387 1.00 92.25 93 HIS A N 1
ATOM 719 C CA . HIS A 1 93 ? -7.838 -4.850 30.421 1.00 92.25 93 HIS A CA 1
ATOM 720 C C . HIS A 1 93 ? -8.460 -5.139 31.795 1.00 92.25 93 HIS A C 1
ATOM 722 O O . HIS A 1 93 ? -9.656 -5.419 31.897 1.00 92.25 93 HIS A O 1
ATOM 728 N N . ASP A 1 94 ? -7.677 -4.974 32.864 1.00 90.50 94 ASP A N 1
ATOM 729 C CA . ASP A 1 94 ? -8.134 -5.217 34.237 1.00 90.50 94 ASP A CA 1
ATOM 730 C C . ASP A 1 94 ? -9.276 -4.262 34.631 1.00 90.50 94 ASP A C 1
ATOM 732 O O . ASP A 1 94 ? -10.214 -4.633 35.345 1.00 90.50 94 ASP A O 1
ATOM 736 N N . TYR A 1 95 ? -9.235 -3.021 34.134 1.00 91.31 95 TYR A N 1
ATOM 737 C CA . TYR A 1 95 ? -10.286 -2.035 34.365 1.00 91.31 95 TYR A CA 1
ATOM 738 C C . TYR A 1 95 ? -11.600 -2.379 33.651 1.00 91.31 95 TYR A C 1
ATOM 740 O O . TYR A 1 95 ? -12.675 -2.185 34.234 1.00 91.31 95 TYR A O 1
ATOM 748 N N . ILE A 1 96 ? -11.539 -2.888 32.417 1.00 89.69 96 ILE A N 1
ATOM 749 C CA . ILE A 1 96 ? -12.709 -3.375 31.675 1.00 89.69 96 ILE A CA 1
ATOM 750 C C . ILE A 1 96 ? -13.296 -4.588 32.395 1.00 89.69 96 ILE A C 1
ATOM 752 O O . ILE A 1 96 ? -14.503 -4.606 32.640 1.00 89.69 96 ILE A O 1
ATOM 756 N N . GLU A 1 97 ? -12.464 -5.535 32.829 1.00 90.75 97 GLU A N 1
ATOM 757 C CA . GLU A 1 97 ? -12.913 -6.721 33.560 1.00 90.75 97 GLU A CA 1
ATOM 758 C C . GLU A 1 97 ? -13.603 -6.356 34.894 1.00 90.75 97 GLU A C 1
ATOM 760 O O . GLU A 1 97 ? -14.723 -6.806 35.170 1.00 90.75 97 GLU A O 1
ATOM 765 N N . ASP A 1 98 ? -12.993 -5.483 35.713 1.00 89.50 98 ASP A N 1
ATOM 766 C CA . ASP A 1 98 ? -13.598 -4.981 36.962 1.00 89.50 98 ASP A CA 1
ATOM 767 C C . ASP A 1 98 ? -14.898 -4.218 36.683 1.00 89.50 98 ASP A C 1
ATOM 769 O O . ASP A 1 98 ? -15.873 -4.335 37.435 1.00 89.50 98 ASP A O 1
ATOM 773 N N . THR A 1 99 ? -14.931 -3.442 35.598 1.00 87.06 99 THR A N 1
ATOM 774 C CA . THR A 1 99 ? -16.126 -2.703 35.191 1.00 87.06 99 THR A CA 1
ATOM 775 C C . THR A 1 99 ? -17.236 -3.673 34.817 1.00 87.06 99 THR A C 1
ATOM 777 O O . THR A 1 99 ? -18.289 -3.605 35.442 1.00 87.06 99 THR A O 1
ATOM 780 N N . MET A 1 100 ? -16.997 -4.629 33.919 1.00 87.44 100 MET A N 1
ATOM 781 C CA . MET A 1 100 ? -17.970 -5.654 33.536 1.00 87.44 100 MET A CA 1
ATOM 782 C C . MET A 1 100 ? -18.520 -6.414 34.744 1.00 87.44 100 MET A C 1
ATOM 784 O O . MET A 1 100 ? -19.734 -6.554 34.894 1.00 87.44 100 MET A O 1
ATOM 788 N N . ARG A 1 101 ? -17.649 -6.855 35.659 1.00 85.88 101 ARG A N 1
ATOM 789 C CA . ARG A 1 101 ? -18.058 -7.600 36.860 1.00 85.88 101 ARG A CA 1
ATOM 790 C C . ARG A 1 101 ? -19.006 -6.794 37.753 1.00 85.88 101 ARG A C 1
ATOM 792 O O . ARG A 1 101 ? -19.915 -7.356 38.366 1.00 85.88 101 ARG A O 1
ATOM 799 N N . ARG A 1 102 ? -18.803 -5.476 37.843 1.00 82.25 102 ARG A N 1
ATOM 800 C CA . ARG A 1 102 ? -19.629 -4.572 38.661 1.00 82.25 102 ARG A CA 1
ATOM 801 C C . ARG A 1 102 ? -20.893 -4.125 37.942 1.00 82.25 102 ARG A C 1
ATOM 803 O O . ARG A 1 102 ? -21.953 -4.080 38.563 1.00 82.25 102 ARG A O 1
ATOM 810 N N . THR A 1 103 ? -20.793 -3.811 36.656 1.00 80.19 103 THR A N 1
ATOM 811 C CA . THR A 1 103 ? -21.916 -3.307 35.869 1.00 80.19 103 THR A CA 1
ATOM 812 C C . THR A 1 103 ? -22.874 -4.415 35.458 1.00 80.19 103 THR A C 1
ATOM 814 O O . THR A 1 103 ? -24.052 -4.123 35.310 1.00 80.19 103 THR A O 1
ATOM 817 N N . ALA A 1 104 ? -22.453 -5.685 35.390 1.00 77.31 104 ALA A N 1
ATOM 818 C CA . ALA A 1 104 ? -23.332 -6.815 35.066 1.00 77.31 104 ALA A CA 1
ATOM 819 C C . ALA A 1 104 ? -24.580 -6.896 35.967 1.00 77.31 104 ALA A C 1
ATOM 821 O O . ALA A 1 104 ? -25.680 -7.159 35.487 1.00 77.31 104 ALA A O 1
ATOM 822 N N . ARG A 1 105 ? -24.446 -6.605 37.270 1.00 73.62 105 ARG A N 1
ATOM 823 C CA . ARG A 1 105 ? -25.598 -6.554 38.195 1.00 73.62 105 ARG A CA 1
ATOM 824 C C . ARG A 1 105 ? -26.443 -5.290 38.022 1.00 73.62 105 ARG A C 1
ATOM 826 O O . ARG A 1 105 ? -27.648 -5.327 38.239 1.00 73.62 105 ARG A O 1
ATOM 833 N N . GLU A 1 106 ? -25.815 -4.175 37.658 1.00 75.12 106 GLU A N 1
ATOM 834 C CA . GLU A 1 106 ? -26.455 -2.858 37.522 1.00 75.12 106 GLU A CA 1
ATOM 835 C C . GLU A 1 106 ? -27.196 -2.702 36.181 1.00 75.12 106 GLU A C 1
ATOM 837 O O . GLU A 1 106 ? -28.220 -2.022 36.109 1.00 75.12 106 GLU A O 1
ATOM 842 N N . LEU A 1 107 ? -26.689 -3.355 35.132 1.00 68.31 107 LEU A N 1
ATOM 843 C CA . LEU A 1 107 ? -27.172 -3.322 33.750 1.00 68.31 107 LEU A CA 1
ATOM 844 C C . LEU A 1 107 ? -27.966 -4.569 33.358 1.00 68.31 107 LEU A C 1
ATOM 846 O O . LEU A 1 107 ? -28.520 -4.592 32.265 1.00 68.31 107 LEU A O 1
ATOM 850 N N . GLY A 1 108 ? -28.099 -5.572 34.234 1.00 66.75 108 GLY A N 1
ATOM 851 C CA . GLY A 1 108 ? -28.775 -6.843 33.926 1.00 66.75 108 GLY A CA 1
ATOM 852 C C . GLY A 1 108 ? -30.228 -6.720 33.445 1.00 66.75 108 GLY A C 1
ATOM 853 O O . GLY A 1 108 ? -30.801 -7.692 32.982 1.00 66.75 108 GLY A O 1
ATOM 854 N N . THR A 1 109 ? -30.819 -5.526 33.517 1.00 63.06 109 THR A N 1
ATOM 855 C CA . THR A 1 109 ? -32.166 -5.224 33.015 1.00 63.06 109 THR A CA 1
ATOM 856 C C . THR A 1 109 ? -32.213 -4.279 31.806 1.00 63.06 109 THR A C 1
ATOM 858 O O . THR A 1 109 ? -33.295 -3.950 31.335 1.00 63.06 109 THR A O 1
ATOM 861 N N . VAL A 1 110 ? -31.052 -3.820 31.332 1.00 61.16 110 VAL A N 1
ATOM 862 C CA . VAL A 1 110 ? -30.849 -2.997 30.121 1.00 61.16 110 VAL A CA 1
ATOM 863 C C . VAL A 1 110 ? -30.046 -3.762 29.064 1.00 61.16 110 VAL A C 1
ATOM 865 O O . VAL A 1 110 ? -30.064 -3.397 27.892 1.00 61.16 110 VAL A O 1
ATOM 868 N N . ASN A 1 111 ? -29.400 -4.865 29.458 1.00 56.66 111 ASN A N 1
ATOM 869 C CA . ASN A 1 111 ? -28.695 -5.793 28.570 1.00 56.66 111 ASN A CA 1
ATOM 870 C C . ASN A 1 111 ? -29.576 -6.409 27.466 1.00 56.66 111 ASN A C 1
ATOM 872 O O . ASN A 1 111 ? -29.036 -7.011 26.551 1.00 56.66 111 ASN A O 1
ATOM 876 N N . GLU A 1 112 ? -30.904 -6.269 27.520 1.00 60.31 112 GLU A N 1
ATOM 877 C CA . GLU A 1 112 ? -31.791 -6.657 26.410 1.00 60.31 112 GLU A CA 1
ATOM 878 C C . GLU A 1 112 ? -31.773 -5.640 25.251 1.00 60.31 112 GLU A C 1
ATOM 880 O O . GLU A 1 112 ? -32.215 -5.956 24.152 1.00 60.31 112 GLU A O 1
ATOM 885 N N . THR A 1 113 ? -31.266 -4.421 25.483 1.00 64.25 113 THR A N 1
ATOM 886 C CA . THR A 1 113 ? -31.272 -3.316 24.503 1.00 64.25 113 THR A CA 1
ATOM 887 C C . THR A 1 113 ? -29.894 -2.758 24.157 1.00 64.25 113 THR A C 1
ATOM 889 O O . THR A 1 113 ? -29.777 -2.065 23.152 1.00 64.25 113 THR A O 1
ATOM 892 N N . LEU A 1 114 ? -28.874 -3.017 24.981 1.00 79.00 114 LEU A N 1
ATOM 893 C CA . LEU A 1 114 ? -27.517 -2.499 24.794 1.00 79.00 114 LEU A CA 1
ATOM 894 C C . LEU A 1 114 ? -26.513 -3.648 24.715 1.00 79.00 114 LEU A C 1
ATOM 896 O O . LEU A 1 114 ? -26.573 -4.579 25.520 1.00 79.00 114 LEU A O 1
ATOM 900 N N . ASN A 1 115 ? -25.546 -3.525 23.809 1.00 83.50 115 ASN A N 1
ATOM 901 C CA . ASN A 1 115 ? -24.548 -4.556 23.512 1.00 83.50 115 ASN A CA 1
ATOM 902 C C . ASN A 1 115 ? -23.230 -4.364 24.286 1.00 83.50 115 ASN A C 1
ATOM 904 O O . ASN A 1 115 ? -22.202 -4.950 23.952 1.00 83.50 115 ASN A O 1
ATOM 908 N N . VAL A 1 116 ? -23.265 -3.603 25.381 1.00 84.81 116 VAL A N 1
ATOM 909 C CA . VAL A 1 116 ? -22.088 -3.241 26.185 1.00 84.81 116 VAL A CA 1
ATOM 910 C C . VAL A 1 116 ? -21.270 -4.465 26.595 1.00 84.81 116 VAL A C 1
ATOM 912 O O . VAL A 1 116 ? -20.043 -4.437 26.557 1.00 84.81 116 VAL A O 1
ATOM 915 N N . GLY A 1 117 ? -21.944 -5.545 27.004 1.00 84.31 117 GLY A N 1
ATOM 916 C CA . GLY A 1 117 ? -21.277 -6.774 27.430 1.00 84.31 117 GLY A CA 1
ATOM 917 C C . GLY A 1 117 ? -20.459 -7.414 26.309 1.00 84.31 117 GLY A C 1
ATOM 918 O O . GLY A 1 117 ? -19.305 -7.771 26.537 1.00 84.31 117 GLY A O 1
ATOM 919 N N . SER A 1 118 ? -21.029 -7.518 25.105 1.00 87.38 118 SER A N 1
ATOM 920 C CA . SER A 1 118 ? -20.321 -8.039 23.932 1.00 87.38 118 SER A CA 1
ATOM 921 C C . SER A 1 118 ? -19.196 -7.111 23.488 1.00 87.38 118 SER A C 1
ATOM 923 O O . SER A 1 118 ? -18.102 -7.604 23.238 1.00 87.38 118 SER A O 1
ATOM 925 N N . SER A 1 119 ? -19.408 -5.790 23.473 1.00 89.31 119 SER A N 1
ATOM 926 C CA . SER A 1 119 ? -18.363 -4.842 23.070 1.00 89.31 119 SER A CA 1
ATOM 927 C C . SER A 1 119 ? -17.179 -4.871 24.038 1.00 89.31 119 SER A C 1
ATOM 929 O O . SER A 1 119 ? -16.032 -4.914 23.608 1.00 89.31 119 SER A O 1
ATOM 931 N N . CYS A 1 120 ? -17.421 -4.939 25.352 1.00 89.19 120 CYS A N 1
ATOM 932 C CA . CYS A 1 120 ? -16.342 -5.092 26.331 1.00 89.19 120 CYS A CA 1
ATOM 933 C C . CYS A 1 120 ? -15.602 -6.435 26.201 1.00 89.19 120 CYS A C 1
ATOM 935 O O . CYS A 1 120 ? -14.385 -6.459 26.366 1.00 89.19 120 CYS A O 1
ATOM 937 N N . LEU A 1 121 ? -16.299 -7.538 25.896 1.00 89.75 121 LEU A N 1
ATOM 938 C CA . LEU A 1 121 ? -15.659 -8.836 25.640 1.00 89.75 121 LEU A CA 1
ATOM 939 C C . LEU A 1 121 ? -14.784 -8.805 24.384 1.00 89.75 121 LEU A C 1
ATOM 941 O O . LEU A 1 121 ? -13.653 -9.280 24.438 1.00 89.75 121 LEU A O 1
ATOM 945 N N . ALA A 1 122 ? -15.283 -8.220 23.294 1.00 90.56 122 ALA A N 1
ATOM 946 C CA . ALA A 1 122 ? -14.531 -8.054 22.054 1.00 90.56 122 ALA A CA 1
ATOM 947 C C . ALA A 1 122 ? -13.268 -7.210 22.280 1.00 90.56 122 ALA A C 1
ATOM 949 O O . ALA A 1 122 ? -12.172 -7.655 21.951 1.00 90.56 122 ALA A O 1
ATOM 950 N N . LEU A 1 123 ? -13.397 -6.065 22.964 1.00 91.25 123 LEU A N 1
ATOM 951 C CA . LEU A 1 123 ? -12.262 -5.208 23.321 1.00 91.25 123 LEU A CA 1
ATOM 952 C C . LEU A 1 123 ? -11.226 -5.942 24.178 1.00 91.25 123 LEU A C 1
ATOM 954 O O . LEU A 1 123 ? -10.032 -5.802 23.944 1.00 91.25 123 LEU A O 1
ATOM 958 N N . MET A 1 124 ? -11.647 -6.746 25.161 1.00 90.50 124 MET A N 1
ATOM 959 C CA . MET A 1 124 ? -10.703 -7.565 25.935 1.00 90.50 124 MET A CA 1
ATOM 960 C C . MET A 1 124 ? -9.998 -8.612 25.063 1.00 90.50 124 MET A C 1
ATOM 962 O O . MET A 1 124 ? -8.813 -8.860 25.271 1.00 90.50 124 MET A O 1
ATOM 966 N N . GLY A 1 125 ? -10.696 -9.210 24.093 1.00 88.81 125 GLY A N 1
ATOM 967 C CA . GLY A 1 125 ? -10.100 -10.106 23.098 1.00 88.81 125 GLY A CA 1
ATOM 968 C C . GLY A 1 125 ? -9.001 -9.410 22.296 1.00 88.81 125 GLY A C 1
ATOM 969 O O . GLY A 1 125 ? -7.848 -9.831 22.348 1.00 88.81 125 GLY A O 1
ATOM 970 N N . GLN A 1 126 ? -9.330 -8.276 21.677 1.00 90.62 126 GLN A N 1
ATOM 971 C CA . GLN A 1 126 ? -8.394 -7.458 20.899 1.00 90.62 126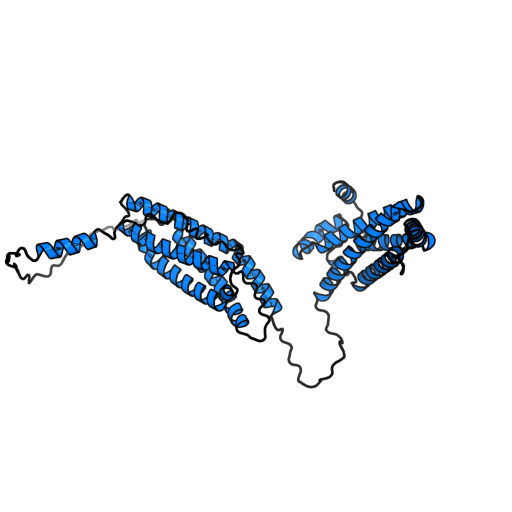 GLN A CA 1
ATOM 972 C C . GLN A 1 126 ? -7.193 -6.985 21.738 1.00 90.62 126 GLN A C 1
ATOM 974 O O . GLN A 1 126 ? -6.045 -7.046 21.303 1.00 90.62 126 GLN A O 1
ATOM 979 N N . ILE A 1 127 ? -7.428 -6.574 22.990 1.00 91.12 127 ILE A N 1
ATOM 980 C CA . ILE A 1 127 ? -6.361 -6.204 23.929 1.00 91.12 127 ILE A CA 1
ATOM 981 C C . ILE A 1 127 ? -5.423 -7.393 24.205 1.00 91.12 127 ILE A C 1
ATOM 983 O O . ILE A 1 127 ? -4.205 -7.216 24.270 1.00 91.12 127 ILE A O 1
ATOM 987 N N . ASN A 1 128 ? -5.958 -8.604 24.369 1.00 90.69 128 ASN A N 1
ATOM 988 C CA . ASN A 1 128 ? -5.135 -9.792 24.595 1.00 90.69 128 ASN A CA 1
ATOM 989 C C . ASN A 1 128 ? -4.291 -10.169 23.371 1.00 90.69 128 ASN A C 1
ATOM 991 O O . ASN A 1 128 ? -3.196 -10.698 23.553 1.00 90.69 128 ASN A O 1
ATOM 995 N N . GLU A 1 129 ? -4.746 -9.848 22.159 1.00 89.00 129 GLU A N 1
ATOM 996 C CA . GLU A 1 129 ? -3.966 -10.017 20.927 1.00 89.00 129 GLU A CA 1
ATOM 997 C C . GLU A 1 129 ? -2.854 -8.967 20.779 1.00 89.00 129 GLU A C 1
ATOM 999 O O . GLU A 1 129 ? -1.745 -9.303 20.367 1.00 89.00 129 GLU A O 1
ATOM 1004 N N . LEU A 1 130 ? -3.096 -7.717 21.187 1.00 89.19 130 LEU A N 1
ATOM 1005 C CA . LEU A 1 130 ? -2.081 -6.651 21.161 1.00 89.19 130 LEU A CA 1
ATOM 1006 C C . LEU A 1 130 ? -0.980 -6.824 22.214 1.00 89.19 130 LEU A C 1
ATOM 1008 O O . LEU A 1 130 ? 0.156 -6.389 22.023 1.00 89.19 130 LEU A O 1
ATOM 1012 N N . ARG A 1 131 ? -1.303 -7.442 23.351 1.00 88.56 131 ARG A N 1
ATOM 1013 C CA . ARG A 1 131 ? -0.388 -7.585 24.490 1.00 88.56 131 ARG A CA 1
ATOM 1014 C C . ARG A 1 131 ? 0.953 -8.255 24.147 1.00 88.56 131 ARG A C 1
ATOM 1016 O O . ARG A 1 131 ? 1.976 -7.684 24.529 1.00 88.56 131 ARG A O 1
ATOM 1023 N N . PRO A 1 132 ? 1.005 -9.425 23.475 1.00 88.75 132 PRO A N 1
ATOM 1024 C CA . PRO A 1 132 ? 2.277 -10.047 23.105 1.00 88.75 132 PRO A CA 1
ATOM 1025 C C . PRO A 1 132 ? 3.085 -9.200 22.112 1.00 88.75 132 PRO A C 1
ATOM 1027 O O . PRO A 1 132 ? 4.300 -9.113 22.264 1.00 88.75 132 PRO A O 1
ATOM 1030 N N . ILE A 1 133 ? 2.419 -8.529 21.166 1.00 88.69 133 ILE A N 1
ATOM 1031 C CA . ILE A 1 133 ? 3.057 -7.661 20.162 1.00 88.69 133 ILE A CA 1
ATOM 1032 C C . ILE A 1 133 ? 3.804 -6.514 20.854 1.00 88.69 133 ILE A C 1
ATOM 1034 O O . ILE A 1 133 ? 5.008 -6.337 20.675 1.00 88.69 133 ILE A O 1
ATOM 1038 N N . LEU A 1 134 ? 3.108 -5.777 21.726 1.00 87.81 134 LEU A N 1
ATOM 1039 C CA . LEU A 1 134 ? 3.704 -4.656 22.455 1.00 87.81 134 LEU A CA 1
ATOM 1040 C C . LEU A 1 134 ? 4.780 -5.094 23.453 1.00 87.81 134 LEU A C 1
ATOM 1042 O O . LEU A 1 134 ? 5.722 -4.345 23.695 1.00 87.81 134 LEU A O 1
ATOM 1046 N N . ALA A 1 135 ? 4.648 -6.280 24.055 1.00 86.50 135 ALA A N 1
ATOM 1047 C CA . ALA A 1 135 ? 5.667 -6.810 24.956 1.00 86.50 135 ALA A CA 1
ATOM 1048 C C . ALA A 1 135 ? 6.992 -7.054 24.221 1.00 86.50 135 ALA A C 1
ATOM 1050 O O . ALA A 1 135 ? 8.047 -6.696 24.738 1.00 86.50 135 ALA A O 1
ATOM 1051 N N . GLU A 1 136 ? 6.943 -7.604 23.007 1.00 84.00 136 GLU A N 1
ATOM 1052 C CA . GLU A 1 136 ? 8.145 -7.823 22.203 1.00 84.00 136 GLU A CA 1
ATOM 1053 C C . GLU A 1 136 ? 8.749 -6.502 21.710 1.00 84.00 136 GLU A C 1
ATOM 1055 O O . GLU A 1 136 ? 9.955 -6.293 21.859 1.00 84.00 136 GLU A O 1
ATOM 1060 N N . TYR A 1 137 ? 7.924 -5.558 21.248 1.00 86.25 137 TYR A N 1
ATOM 1061 C CA . TYR A 1 137 ? 8.397 -4.208 20.926 1.00 86.25 137 TYR A CA 1
ATOM 1062 C C . TYR A 1 137 ? 9.062 -3.516 22.118 1.00 86.25 137 TYR A C 1
ATOM 1064 O O . TYR A 1 137 ? 10.114 -2.906 21.953 1.00 86.25 137 TYR A O 1
ATOM 1072 N N . ALA A 1 138 ? 8.511 -3.649 23.328 1.00 85.12 138 ALA A N 1
ATOM 1073 C CA . ALA A 1 138 ? 9.115 -3.083 24.532 1.00 85.12 138 ALA A CA 1
ATOM 1074 C C . ALA A 1 138 ? 10.502 -3.686 24.815 1.00 85.12 138 ALA A C 1
ATOM 1076 O O . ALA A 1 138 ? 11.436 -2.949 25.119 1.00 85.12 138 ALA A O 1
ATOM 1077 N N . THR A 1 139 ? 10.666 -5.006 24.653 1.00 83.06 139 THR A N 1
ATOM 1078 C CA . THR A 1 139 ? 11.976 -5.652 24.853 1.00 83.06 139 THR A CA 1
ATOM 1079 C C . THR A 1 139 ? 13.034 -5.189 23.851 1.00 83.06 139 THR A C 1
ATOM 1081 O O . THR A 1 139 ? 14.192 -5.028 24.228 1.00 83.06 139 THR A O 1
ATOM 1084 N N . GLN A 1 140 ? 12.645 -4.933 22.597 1.00 77.88 140 GLN A N 1
ATOM 1085 C CA . GLN A 1 140 ? 13.561 -4.450 21.556 1.00 77.88 140 GLN A CA 1
ATOM 1086 C C . GLN A 1 140 ? 13.850 -2.948 21.707 1.00 77.88 140 GLN A C 1
ATOM 1088 O O . GLN A 1 140 ? 14.971 -2.504 21.482 1.00 77.88 140 GLN A O 1
ATOM 1093 N N . TRP A 1 141 ? 12.882 -2.164 22.191 1.00 77.19 141 TRP A N 1
ATOM 1094 C CA . TRP A 1 141 ? 13.058 -0.737 22.479 1.00 77.19 141 TRP A CA 1
ATOM 1095 C C . TRP A 1 141 ? 14.081 -0.461 23.591 1.00 77.19 141 TRP A C 1
ATOM 1097 O O . TRP A 1 141 ? 14.809 0.534 23.547 1.00 77.19 141 TRP A O 1
ATOM 1107 N N . GLU A 1 142 ? 14.160 -1.350 24.584 1.00 73.88 142 GLU A N 1
ATOM 1108 C CA . GLU A 1 142 ? 15.143 -1.276 25.670 1.00 73.88 142 GLU A CA 1
ATOM 1109 C C . GLU A 1 142 ? 16.561 -1.700 25.237 1.00 73.88 142 GLU A C 1
ATOM 1111 O O . GLU A 1 142 ? 17.525 -1.427 25.958 1.00 73.88 142 GLU A O 1
ATOM 1116 N N . ASN A 1 143 ? 16.721 -2.326 24.063 1.00 72.44 143 ASN A N 1
ATOM 1117 C CA . ASN A 1 143 ? 18.008 -2.806 23.568 1.00 72.44 143 ASN A CA 1
ATOM 1118 C C . ASN A 1 143 ? 18.795 -1.677 22.861 1.00 72.44 143 ASN A C 1
ATOM 1120 O O . ASN A 1 143 ? 18.419 -1.236 21.775 1.00 72.44 143 ASN A O 1
ATOM 1124 N N . PRO A 1 144 ? 19.929 -1.200 23.412 1.00 59.97 144 PRO A N 1
ATOM 1125 C CA . PRO A 1 144 ? 20.671 -0.068 22.849 1.00 59.97 144 PRO A CA 1
ATOM 1126 C C . PRO A 1 144 ? 21.417 -0.385 21.540 1.00 59.97 144 PRO A C 1
ATOM 1128 O O . PRO A 1 144 ? 22.004 0.523 20.952 1.00 59.97 144 PRO A O 1
ATOM 1131 N N . MET A 1 145 ? 21.449 -1.653 21.115 1.00 55.25 145 MET A N 1
ATOM 1132 C CA . MET A 1 145 ? 22.173 -2.128 19.926 1.00 55.25 145 MET A CA 1
ATOM 1133 C C . MET A 1 145 ? 21.301 -2.209 18.660 1.00 55.25 145 MET A C 1
ATOM 1135 O O . MET A 1 145 ? 21.854 -2.340 17.570 1.00 55.25 145 MET A O 1
ATOM 1139 N N . GLU A 1 146 ? 19.971 -2.134 18.776 1.00 60.34 146 GLU A N 1
ATOM 1140 C CA . GLU A 1 146 ? 19.036 -2.295 17.653 1.00 60.34 146 GLU A CA 1
ATOM 1141 C C . GLU A 1 146 ? 18.466 -0.948 17.183 1.00 60.34 146 GLU A C 1
ATOM 1143 O O . GLU A 1 146 ? 18.277 -0.005 17.956 1.00 60.34 146 GLU A O 1
ATOM 1148 N N . THR A 1 147 ? 18.225 -0.823 15.876 1.00 56.66 147 THR A N 1
ATOM 1149 C CA . THR A 1 147 ? 17.608 0.370 15.286 1.00 56.66 147 THR A CA 1
ATOM 1150 C C . THR A 1 147 ? 16.183 0.532 15.815 1.00 56.66 147 THR A C 1
ATOM 1152 O O . THR A 1 147 ? 15.369 -0.374 15.660 1.00 56.66 147 THR A O 1
ATOM 1155 N N . ARG A 1 148 ? 15.872 1.702 16.395 1.00 65.62 148 ARG A N 1
ATOM 1156 C CA . ARG A 1 148 ? 14.564 2.086 16.977 1.00 65.62 148 ARG A CA 1
ATOM 1157 C C . ARG A 1 148 ? 13.433 2.272 15.950 1.00 65.62 148 ARG A C 1
ATOM 1159 O O . ARG A 1 148 ? 12.554 3.103 16.144 1.00 65.62 148 ARG A O 1
ATOM 1166 N N . ASP A 1 149 ? 13.472 1.542 14.846 1.00 67.25 149 ASP A N 1
ATOM 1167 C CA . ASP A 1 149 ? 12.471 1.625 13.785 1.00 67.25 149 ASP A CA 1
ATOM 1168 C C . ASP A 1 149 ? 11.331 0.641 14.086 1.00 67.25 149 ASP A C 1
ATOM 1170 O O . ASP A 1 149 ? 11.209 -0.414 13.465 1.00 67.25 149 ASP A O 1
ATOM 1174 N N . ILE A 1 150 ? 10.573 0.930 15.151 1.00 75.69 150 ILE A N 1
ATOM 1175 C CA . ILE A 1 150 ? 9.402 0.140 15.546 1.00 75.69 150 ILE A CA 1
ATOM 1176 C C . ILE A 1 150 ? 8.185 0.678 14.784 1.00 75.69 150 ILE A C 1
ATOM 1178 O O . ILE A 1 150 ? 7.847 1.850 14.967 1.00 75.69 150 ILE A O 1
ATOM 1182 N N . PRO A 1 151 ? 7.491 -0.151 13.981 1.00 78.38 151 PRO A N 1
ATOM 1183 C CA . PRO A 1 151 ? 6.298 0.260 13.248 1.00 78.38 151 PRO A CA 1
ATOM 1184 C C . PRO A 1 151 ? 5.084 0.275 14.186 1.00 78.38 151 PRO A C 1
ATOM 1186 O O . PRO A 1 151 ? 4.200 -0.573 14.112 1.00 78.38 151 PRO A O 1
ATOM 1189 N N . LEU A 1 152 ? 5.072 1.212 15.131 1.00 79.12 152 LEU A N 1
ATOM 1190 C CA . LEU A 1 152 ? 3.948 1.441 16.029 1.00 79.12 152 LEU A CA 1
ATOM 1191 C C . LEU A 1 152 ? 3.266 2.752 15.648 1.00 79.12 152 LEU A C 1
ATOM 1193 O O . LEU A 1 152 ? 3.938 3.740 15.380 1.00 79.12 152 LEU A O 1
ATOM 1197 N N . ASP A 1 153 ? 1.937 2.776 15.615 1.00 78.69 153 ASP A N 1
ATOM 1198 C CA . ASP A 1 153 ? 1.199 4.003 15.318 1.00 78.69 153 ASP A CA 1
ATOM 1199 C C . ASP A 1 153 ? 1.007 4.837 16.609 1.00 78.69 153 ASP A C 1
ATOM 1201 O O . ASP A 1 153 ? 0.448 4.321 17.588 1.00 78.69 153 ASP A O 1
ATOM 1205 N N . PRO A 1 154 ? 1.410 6.125 16.636 1.00 75.69 154 PRO A N 1
ATOM 1206 C CA . PRO A 1 154 ? 1.207 7.013 17.785 1.00 75.69 154 PRO A CA 1
ATOM 1207 C C . PRO A 1 154 ? -0.252 7.129 18.247 1.00 75.69 154 PRO A C 1
ATOM 1209 O O . PRO A 1 154 ? -0.526 7.313 19.441 1.00 75.69 154 PRO A O 1
ATOM 1212 N N . SER A 1 155 ? -1.204 6.988 17.322 1.00 81.81 155 SER A N 1
ATOM 1213 C CA . SER A 1 155 ? -2.641 7.061 17.592 1.00 81.81 155 SER A CA 1
ATOM 1214 C C . SER A 1 155 ? -3.147 5.922 18.487 1.00 81.81 155 SER A C 1
ATOM 1216 O O . SER A 1 155 ? -4.200 6.066 19.115 1.00 81.81 155 SER A O 1
ATOM 1218 N N . LEU A 1 156 ? -2.383 4.834 18.666 1.00 85.44 156 LEU A N 1
ATOM 1219 C CA . LEU A 1 156 ? -2.735 3.751 19.590 1.00 85.44 156 LEU A CA 1
ATOM 1220 C C . LEU A 1 156 ? -2.829 4.240 21.044 1.00 85.44 156 LEU A C 1
ATOM 1222 O O . LEU A 1 156 ? -3.731 3.849 21.788 1.00 85.44 156 LEU A O 1
ATOM 1226 N N . SER A 1 157 ? -1.931 5.139 21.454 1.00 83.56 157 SER A N 1
ATOM 1227 C CA . SER A 1 157 ? -1.945 5.738 22.796 1.00 83.56 157 SER A CA 1
ATOM 1228 C C . SER A 1 157 ? -3.205 6.588 23.039 1.00 83.56 157 SER A C 1
ATOM 1230 O O . SER A 1 157 ? -3.802 6.565 24.127 1.00 83.56 157 SER A O 1
ATOM 1232 N N . LEU A 1 158 ? -3.657 7.291 21.997 1.00 84.50 158 LEU A N 1
ATOM 1233 C CA . LEU A 1 158 ? -4.874 8.091 22.012 1.00 84.50 158 LEU A CA 1
ATOM 1234 C C . LEU A 1 158 ? -6.120 7.206 22.072 1.00 84.50 158 LEU A C 1
ATOM 1236 O O . LEU A 1 158 ? -7.006 7.455 22.895 1.00 84.50 158 LEU A O 1
ATOM 1240 N N . TRP A 1 159 ? -6.152 6.139 21.272 1.00 89.19 159 TRP A N 1
ATOM 1241 C CA . TRP A 1 159 ? -7.231 5.155 21.286 1.00 89.19 159 TRP A CA 1
ATOM 1242 C C . TRP A 1 159 ? -7.397 4.525 22.676 1.00 89.19 159 TRP A C 1
ATOM 1244 O O . TRP A 1 159 ? -8.506 4.493 23.215 1.00 89.19 159 TRP A O 1
ATOM 1254 N N . LEU A 1 160 ? -6.297 4.127 23.331 1.00 88.44 160 LEU A N 1
ATOM 1255 C CA . LEU A 1 160 ? -6.329 3.589 24.700 1.00 88.44 160 LEU A CA 1
ATOM 1256 C C . LEU A 1 160 ? -6.882 4.597 25.715 1.00 88.44 160 LEU A C 1
ATOM 1258 O O . LEU A 1 160 ? -7.674 4.241 26.595 1.00 88.44 160 LEU A O 1
ATOM 1262 N N . SER A 1 161 ? -6.490 5.865 25.590 1.00 86.62 161 SER A N 1
ATOM 1263 C CA . SER A 1 161 ? -6.946 6.947 26.470 1.00 86.62 161 SER A CA 1
ATOM 1264 C C . SER A 1 161 ? -8.439 7.249 26.287 1.00 86.62 161 SER A C 1
ATOM 1266 O O . SER A 1 161 ? -9.179 7.437 27.267 1.00 86.62 161 SER A O 1
ATOM 1268 N N . SER A 1 162 ? -8.905 7.248 25.037 1.00 88.31 162 SER A N 1
ATOM 1269 C CA . SER A 1 162 ? -10.321 7.376 24.689 1.00 88.31 162 SER A CA 1
ATOM 1270 C C . SER A 1 162 ? -11.128 6.206 25.257 1.00 88.31 162 SER A C 1
ATOM 1272 O O . SER A 1 162 ? -12.107 6.419 25.985 1.00 88.31 162 SER A O 1
ATOM 1274 N N . LEU A 1 163 ? -10.656 4.973 25.053 1.00 90.88 163 LEU A N 1
ATOM 1275 C CA . LEU A 1 163 ? -11.310 3.770 25.552 1.00 90.88 163 LEU A CA 1
ATOM 1276 C C . LEU A 1 163 ? -11.409 3.768 27.084 1.00 90.88 163 LEU A C 1
ATOM 1278 O O . LEU A 1 163 ? -12.489 3.545 27.639 1.00 90.88 163 LEU A O 1
ATOM 1282 N N . HIS A 1 164 ? -10.331 4.115 27.792 1.00 89.56 164 HIS A N 1
ATOM 1283 C CA . HIS A 1 164 ? -10.355 4.262 29.250 1.00 89.56 164 HIS A CA 1
ATOM 1284 C C . HIS A 1 164 ? -11.424 5.270 29.712 1.00 89.56 164 HIS A C 1
ATOM 1286 O O . HIS A 1 164 ? -12.155 5.041 30.689 1.00 89.56 164 HIS A O 1
ATOM 1292 N N . THR A 1 165 ? -11.568 6.379 28.982 1.00 89.44 165 THR A N 1
ATOM 1293 C CA . THR A 1 165 ? -12.593 7.395 29.243 1.00 89.44 165 THR A CA 1
ATOM 1294 C C . THR A 1 165 ? -14.003 6.845 29.023 1.00 89.44 165 THR A C 1
ATOM 1296 O O . THR A 1 165 ? -14.891 7.101 29.846 1.00 89.44 165 THR A O 1
ATOM 1299 N N . MET A 1 166 ? -14.227 6.058 27.969 1.00 89.94 166 MET A N 1
ATOM 1300 C CA . MET A 1 166 ? -15.529 5.442 27.691 1.00 89.94 166 MET A CA 1
ATOM 1301 C C . MET A 1 166 ? -15.913 4.398 28.736 1.00 89.94 166 MET A C 1
ATOM 1303 O O . MET A 1 166 ? -17.017 4.463 29.281 1.00 89.94 166 MET A O 1
ATOM 1307 N N . VAL A 1 167 ? -14.995 3.510 29.117 1.00 90.50 167 VAL A N 1
ATOM 1308 C CA . VAL A 1 167 ? -15.232 2.504 30.169 1.00 90.50 167 VAL A CA 1
ATOM 1309 C C . VAL A 1 167 ? -15.494 3.190 31.519 1.00 90.50 167 VAL A C 1
ATOM 1311 O O . VAL A 1 167 ? -16.383 2.795 32.280 1.00 90.50 167 VAL A O 1
ATOM 1314 N N . SER A 1 168 ? -14.809 4.304 31.795 1.00 89.25 168 SER A N 1
ATOM 1315 C CA . SER A 1 168 ? -15.070 5.130 32.980 1.00 89.25 168 SER A CA 1
ATOM 1316 C C . SER A 1 168 ? -16.469 5.758 32.963 1.00 89.25 168 SER A C 1
ATOM 1318 O O . SER A 1 168 ? -17.161 5.769 33.989 1.00 89.25 168 SER A O 1
ATOM 1320 N N . LYS A 1 169 ? -16.914 6.283 31.812 1.00 91.25 169 LYS A N 1
ATOM 1321 C CA . LYS A 1 169 ? -18.274 6.822 31.628 1.00 91.25 169 LYS A CA 1
ATOM 1322 C C . LYS A 1 169 ? -19.324 5.726 31.789 1.00 91.25 169 LYS A C 1
ATOM 1324 O O . LYS A 1 169 ? -20.300 5.947 32.508 1.00 91.25 169 LYS A O 1
ATOM 1329 N N . LEU A 1 170 ? -19.090 4.546 31.213 1.00 90.19 170 LEU A N 1
ATOM 1330 C CA . LEU A 1 170 ? -19.947 3.373 31.365 1.00 90.19 170 LEU A CA 1
ATOM 1331 C C . LEU A 1 170 ? -20.171 3.052 32.845 1.00 90.19 170 LEU A C 1
ATOM 1333 O O . LEU A 1 170 ? -21.310 3.012 33.307 1.00 90.19 170 LEU A O 1
ATOM 1337 N N . ARG A 1 171 ? -19.085 2.920 33.612 1.00 89.06 171 ARG A N 1
ATOM 1338 C CA . ARG A 1 171 ? -19.127 2.603 35.046 1.00 89.06 171 ARG A CA 1
ATOM 1339 C C . ARG A 1 171 ? -19.853 3.655 35.886 1.00 89.06 171 ARG A C 1
ATOM 1341 O O . ARG A 1 171 ? -20.483 3.339 36.895 1.00 89.06 171 ARG A O 1
ATOM 1348 N N . ARG A 1 172 ? -19.722 4.938 35.539 1.00 89.88 172 ARG A N 1
ATOM 1349 C CA . ARG A 1 172 ? -20.429 6.025 36.239 1.00 89.88 172 ARG A CA 1
ATOM 1350 C C . ARG A 1 172 ? -21.920 6.004 35.911 1.00 89.88 172 ARG A C 1
ATOM 1352 O O . ARG A 1 172 ? -22.746 6.160 36.811 1.00 89.88 172 ARG A O 1
ATOM 1359 N N . ASN A 1 173 ? -22.257 5.795 34.642 1.00 88.81 173 ASN A N 1
ATOM 1360 C CA . ASN A 1 173 ? -23.634 5.804 34.173 1.00 88.81 173 ASN A CA 1
ATOM 1361 C C . ASN A 1 173 ? -24.402 4.553 34.615 1.00 88.81 173 ASN A C 1
ATOM 1363 O O . ASN A 1 173 ? -25.557 4.691 35.004 1.00 88.81 173 ASN A O 1
ATOM 1367 N N . SER A 1 174 ? -23.772 3.376 34.683 1.00 87.06 174 SER A N 1
ATOM 1368 C CA . SER A 1 174 ? -24.396 2.150 35.209 1.00 87.06 174 SER A CA 1
ATOM 1369 C C . SER A 1 174 ? -24.846 2.320 36.667 1.00 87.06 174 SER A C 1
ATOM 1371 O O . SER A 1 174 ? -25.986 2.013 37.021 1.00 87.06 174 SER A O 1
ATOM 1373 N N . LYS A 1 175 ? -23.996 2.935 37.500 1.00 87.50 175 LYS A N 1
ATOM 1374 C CA . LYS A 1 175 ? -24.300 3.254 38.903 1.00 87.50 175 LYS A CA 1
ATOM 1375 C C . LYS A 1 175 ? -25.408 4.287 39.055 1.00 87.50 175 LYS A C 1
ATOM 1377 O O . LYS A 1 175 ? -26.170 4.243 40.016 1.00 87.50 175 LYS A O 1
ATOM 1382 N N . ARG A 1 176 ? -25.470 5.276 38.159 1.00 87.75 176 ARG A N 1
ATOM 1383 C CA . ARG A 1 176 ? -26.563 6.261 38.158 1.00 87.75 176 ARG A CA 1
ATOM 1384 C C . ARG A 1 176 ? -27.861 5.614 37.699 1.00 87.75 176 ARG A C 1
ATOM 1386 O O . ARG A 1 176 ? -28.902 5.868 38.295 1.00 87.75 176 ARG A O 1
ATOM 1393 N N . TRP A 1 177 ? -27.793 4.754 36.691 1.00 86.94 177 TRP A N 1
ATOM 1394 C CA . TRP A 1 177 ? -28.949 4.052 36.160 1.00 86.94 177 TRP A CA 1
ATOM 1395 C C . TRP A 1 177 ? -29.602 3.179 37.226 1.00 86.94 177 TRP A C 1
ATOM 1397 O O . TRP A 1 177 ? -30.804 3.297 37.449 1.00 86.94 177 TRP A O 1
ATOM 1407 N N . SER A 1 178 ? -28.812 2.399 37.970 1.00 84.31 178 SER A N 1
ATOM 1408 C CA . SER A 1 178 ? -29.338 1.563 39.054 1.00 84.31 178 SER A CA 1
ATOM 1409 C C . SER A 1 178 ? -30.073 2.367 40.138 1.00 84.31 178 SER A C 1
ATOM 1411 O O . SER A 1 178 ? -31.014 1.857 40.741 1.00 84.31 178 SER A O 1
ATOM 1413 N N . ARG A 1 179 ? -29.706 3.640 40.348 1.00 85.31 179 ARG A N 1
ATOM 1414 C CA . ARG A 1 179 ? -30.356 4.546 41.314 1.00 85.31 179 ARG A CA 1
ATOM 1415 C C . ARG A 1 179 ? -31.599 5.249 40.770 1.00 85.31 179 ARG A C 1
ATOM 1417 O O . ARG A 1 179 ? -32.520 5.513 41.535 1.00 85.31 179 ARG A O 1
ATOM 1424 N N . TYR A 1 180 ? -31.621 5.582 39.481 1.00 86.75 180 TYR A N 1
ATOM 1425 C CA . TYR A 1 180 ? -32.635 6.463 38.882 1.00 86.75 180 TYR A CA 1
ATOM 1426 C C . TYR A 1 180 ? -33.528 5.773 37.846 1.00 86.75 180 TYR A C 1
ATOM 1428 O O . TYR A 1 180 ? -34.284 6.445 37.157 1.00 86.75 180 TYR A O 1
ATOM 1436 N N . ARG A 1 181 ? -33.480 4.442 37.743 1.00 79.94 181 ARG A N 1
ATOM 1437 C CA . ARG A 1 181 ? -34.128 3.638 36.693 1.00 79.94 181 ARG A CA 1
ATOM 1438 C C . ARG A 1 181 ? -35.587 3.996 36.370 1.00 79.94 181 ARG A C 1
ATOM 1440 O O . ARG A 1 181 ? -35.981 3.906 35.214 1.00 79.94 181 ARG A O 1
ATOM 1447 N N . TYR A 1 182 ? -36.375 4.409 37.363 1.00 83.81 182 TYR A N 1
ATOM 1448 C CA . TYR A 1 182 ? -37.806 4.720 37.210 1.00 83.81 182 TYR A CA 1
ATOM 1449 C C . TYR A 1 182 ? -38.128 6.221 37.207 1.00 83.81 182 TYR A C 1
ATOM 1451 O O . TYR A 1 182 ? -39.275 6.606 37.415 1.00 83.81 182 TYR A O 1
ATOM 1459 N N . THR A 1 183 ? -37.131 7.084 37.008 1.00 88.94 183 THR A N 1
ATOM 1460 C CA . THR A 1 183 ? -37.313 8.541 36.991 1.00 88.94 183 THR A CA 1
ATOM 1461 C C . THR A 1 183 ? -37.025 9.123 35.606 1.00 88.94 183 THR A C 1
ATOM 1463 O O . THR A 1 183 ? -36.383 8.492 34.764 1.00 88.94 183 THR A O 1
ATOM 1466 N N . GLU A 1 184 ? -37.457 10.364 35.364 1.00 86.88 184 GLU A N 1
ATOM 1467 C CA . GLU A 1 184 ? -37.077 11.111 34.153 1.00 86.88 184 GLU A CA 1
ATOM 1468 C C . GLU A 1 184 ? -35.553 11.287 34.036 1.00 86.88 184 GLU A C 1
ATOM 1470 O O . GLU A 1 184 ? -34.996 11.276 32.939 1.00 86.88 184 GLU A O 1
ATOM 1475 N N . GLU A 1 185 ? -34.855 11.375 35.172 1.00 87.50 185 GLU A N 1
ATOM 1476 C CA . GLU A 1 185 ? -33.391 11.379 35.209 1.00 87.50 185 GLU A CA 1
ATOM 1477 C C . GLU A 1 185 ? -32.816 10.030 34.752 1.00 87.50 185 GLU A C 1
ATOM 1479 O O . GLU A 1 185 ? -31.822 9.998 34.029 1.00 87.50 185 GLU A O 1
ATOM 1484 N N . GLY A 1 186 ? -33.484 8.917 35.076 1.00 86.31 186 GLY A N 1
ATOM 1485 C CA . GLY A 1 186 ? -33.185 7.599 34.521 1.00 86.31 186 GLY A CA 1
ATOM 1486 C C . GLY A 1 186 ? -33.167 7.606 32.998 1.00 86.31 186 GLY A C 1
ATOM 1487 O O . GLY A 1 186 ? -32.174 7.190 32.409 1.00 86.31 186 GLY A O 1
ATOM 1488 N N . LYS A 1 187 ? -34.201 8.148 32.341 1.00 86.56 187 LYS A N 1
ATOM 1489 C CA . LYS A 1 187 ? -34.263 8.215 30.866 1.00 86.56 187 LYS A CA 1
ATOM 1490 C C . LYS A 1 187 ? -33.064 8.953 30.261 1.00 86.56 187 LYS A C 1
ATOM 1492 O O . LYS A 1 187 ? -32.512 8.508 29.256 1.00 86.56 187 LYS A O 1
ATOM 1497 N N . LYS A 1 188 ? -32.611 10.043 30.892 1.00 89.81 188 LYS A N 1
ATOM 1498 C CA . LYS A 1 188 ? -31.395 10.759 30.466 1.00 89.81 188 LYS A CA 1
ATOM 1499 C C . LYS A 1 188 ? -30.143 9.897 30.628 1.00 89.81 188 LYS A C 1
ATOM 1501 O O . LYS A 1 188 ? -29.303 9.867 29.732 1.00 89.81 188 LYS A O 1
ATOM 1506 N N . VAL A 1 189 ? -30.028 9.174 31.744 1.00 87.94 189 VAL A N 1
ATOM 1507 C CA . VAL A 1 189 ? -28.916 8.239 31.977 1.00 87.94 189 VAL A CA 1
ATOM 1508 C C . VAL A 1 189 ? -28.947 7.083 30.971 1.00 87.94 189 VAL A C 1
ATOM 1510 O O . VAL A 1 189 ? -27.891 6.691 30.488 1.00 87.94 189 VAL A O 1
ATOM 1513 N N . HIS A 1 190 ? -30.127 6.587 30.592 1.00 87.88 190 HIS A N 1
ATOM 1514 C CA . HIS A 1 190 ? -30.281 5.568 29.552 1.00 87.88 190 HIS A CA 1
ATOM 1515 C C . HIS A 1 190 ? -29.780 6.057 28.191 1.00 87.88 190 HIS A C 1
ATOM 1517 O O . HIS A 1 190 ? -29.004 5.371 27.537 1.00 87.88 190 HIS A O 1
ATOM 1523 N N . LEU A 1 191 ? -30.162 7.272 27.780 1.00 89.00 191 LEU A N 1
ATOM 1524 C CA . LEU A 1 191 ? -29.648 7.884 26.550 1.00 89.00 191 LEU A CA 1
ATOM 1525 C C . LEU A 1 191 ? -28.124 8.061 26.597 1.00 89.00 191 LEU A C 1
ATOM 1527 O O . LEU A 1 191 ? -27.445 7.838 25.598 1.00 89.00 191 LEU A O 1
ATOM 1531 N N . ALA A 1 192 ? -27.569 8.436 27.752 1.00 89.56 192 ALA A N 1
ATOM 1532 C CA . ALA A 1 192 ? -26.123 8.523 27.933 1.00 89.56 192 ALA A CA 1
ATOM 1533 C C . ALA A 1 192 ? -25.438 7.146 27.864 1.00 89.56 192 ALA A C 1
ATOM 1535 O O . ALA A 1 192 ? -24.348 7.051 27.308 1.00 89.56 192 ALA A O 1
ATOM 1536 N N . LEU A 1 193 ? -26.063 6.087 28.391 1.00 89.50 193 LEU A N 1
ATOM 1537 C CA . LEU A 1 193 ? -25.580 4.708 28.259 1.00 89.50 193 LEU A CA 1
ATOM 1538 C C . LEU A 1 193 ? -25.616 4.230 26.807 1.00 89.50 193 LEU A C 1
ATOM 1540 O O . LEU A 1 193 ? -24.626 3.674 26.357 1.00 89.50 193 LEU A O 1
ATOM 1544 N N . ALA A 1 194 ? -26.686 4.514 26.061 1.00 89.06 194 ALA A N 1
ATOM 1545 C CA . ALA A 1 194 ? -26.784 4.173 24.641 1.00 89.06 194 ALA A CA 1
ATOM 1546 C C . ALA A 1 194 ? -25.700 4.865 23.796 1.00 89.06 194 ALA A C 1
ATOM 1548 O O . ALA A 1 194 ? -25.127 4.259 22.899 1.00 89.06 194 ALA A O 1
ATOM 1549 N N . LYS A 1 195 ? -25.357 6.121 24.118 1.00 91.19 195 LYS A N 1
ATOM 1550 C CA . LYS A 1 195 ? -24.224 6.813 23.479 1.00 91.19 195 LYS A CA 1
ATOM 1551 C C . LYS A 1 195 ? -22.883 6.154 23.796 1.00 91.19 195 LYS A C 1
ATOM 1553 O O . LYS A 1 195 ? -22.034 6.068 22.920 1.00 91.19 195 LYS A O 1
ATOM 1558 N N . VAL A 1 196 ? -22.685 5.710 25.039 1.00 90.81 196 VAL A N 1
ATOM 1559 C CA . VAL A 1 196 ? -21.462 4.992 25.430 1.00 90.81 196 VAL A CA 1
ATOM 1560 C C . VAL A 1 196 ? -21.391 3.621 24.754 1.00 90.81 196 VAL A C 1
ATOM 1562 O O . VAL A 1 196 ? -20.314 3.236 24.326 1.00 90.81 196 VAL A O 1
ATOM 1565 N N . ASP A 1 197 ? -22.515 2.919 24.615 1.00 89.75 197 ASP A N 1
ATOM 1566 C CA . ASP A 1 197 ? -22.608 1.645 23.892 1.00 89.75 197 ASP A CA 1
ATOM 1567 C C . ASP A 1 197 ? -22.197 1.799 22.420 1.00 89.75 197 ASP A C 1
ATOM 1569 O O . ASP A 1 197 ? -21.302 1.101 21.954 1.00 89.75 197 ASP A O 1
ATOM 1573 N N . ALA A 1 198 ? -22.758 2.795 21.726 1.00 89.75 198 ALA A N 1
ATOM 1574 C CA . ALA A 1 198 ? -22.388 3.110 20.346 1.00 89.75 198 ALA A CA 1
ATOM 1575 C C . ALA A 1 198 ? -20.903 3.495 20.202 1.00 89.75 198 ALA A C 1
ATOM 1577 O O . ALA A 1 198 ? -20.245 3.073 19.255 1.00 89.75 198 ALA A O 1
ATOM 1578 N N . ALA A 1 199 ? -20.358 4.259 21.153 1.00 90.25 199 ALA A N 1
ATOM 1579 C CA . ALA A 1 199 ? -18.939 4.610 21.152 1.00 90.25 199 ALA A CA 1
ATOM 1580 C C . ALA A 1 199 ? -18.042 3.381 21.387 1.00 90.25 199 ALA A C 1
ATOM 1582 O O . ALA A 1 199 ? -17.008 3.250 20.739 1.00 90.25 199 ALA A O 1
ATOM 1583 N N . LEU A 1 200 ? -18.427 2.459 22.278 1.00 91.50 200 LEU A N 1
ATOM 1584 C CA . LEU A 1 200 ? -17.694 1.207 22.494 1.00 91.50 200 LEU A CA 1
ATOM 1585 C C . LEU A 1 200 ? -17.715 0.320 21.244 1.00 91.50 200 LEU A C 1
ATOM 1587 O O . LEU A 1 200 ? -16.672 -0.208 20.878 1.00 91.50 200 LEU A O 1
ATOM 1591 N N . ASP A 1 201 ? -18.863 0.197 20.573 1.00 90.00 201 ASP A N 1
ATOM 1592 C CA . ASP A 1 201 ? -18.982 -0.510 19.288 1.00 90.00 201 ASP A CA 1
ATOM 1593 C C . ASP A 1 201 ? -18.096 0.119 18.198 1.00 90.00 201 ASP A C 1
ATOM 1595 O O . ASP A 1 201 ? -17.435 -0.590 17.444 1.00 90.00 201 ASP A O 1
ATOM 1599 N N . SER A 1 202 ? -18.000 1.452 18.167 1.00 91.31 202 SER A N 1
ATOM 1600 C CA . SER A 1 202 ? -17.063 2.160 17.287 1.00 91.31 202 SER A CA 1
ATOM 1601 C C . SER A 1 202 ? -15.602 1.791 17.582 1.00 91.31 202 SER A C 1
ATOM 1603 O O . SER A 1 202 ? -14.856 1.476 16.660 1.00 91.31 202 SER A O 1
ATOM 1605 N N . HIS A 1 203 ? -15.194 1.743 18.858 1.00 90.06 203 HIS A N 1
ATOM 1606 C CA . HIS A 1 203 ? -13.824 1.352 19.228 1.00 90.06 203 HIS A CA 1
ATOM 1607 C C . HIS A 1 203 ? -13.522 -0.112 18.884 1.00 90.06 203 HIS A C 1
ATOM 1609 O O . HIS A 1 203 ? -12.394 -0.403 18.492 1.00 90.06 203 HIS A O 1
ATOM 1615 N N . VAL A 1 204 ? -14.509 -1.011 19.009 1.00 91.00 204 VAL A N 1
ATOM 1616 C CA . VAL A 1 204 ? -14.387 -2.411 18.565 1.00 91.00 204 VAL A CA 1
ATOM 1617 C C . VAL A 1 204 ? -14.100 -2.455 17.070 1.00 91.00 204 VAL A C 1
ATOM 1619 O O . VAL A 1 204 ? -13.104 -3.050 16.681 1.00 91.00 204 VAL A O 1
ATOM 1622 N N . LYS A 1 205 ? -14.910 -1.772 16.251 1.00 91.69 205 LYS A N 1
ATOM 1623 C CA . LYS A 1 205 ? -14.745 -1.740 14.788 1.00 91.69 205 LYS A CA 1
ATOM 1624 C C . LYS A 1 205 ? -13.414 -1.139 14.362 1.00 91.69 205 LYS A C 1
ATOM 1626 O O . LYS A 1 205 ? -12.725 -1.721 13.539 1.00 91.69 205 LYS A O 1
ATOM 1631 N N . GLN A 1 206 ? -13.026 -0.015 14.967 1.00 90.50 206 GLN A N 1
ATOM 1632 C CA . GLN A 1 206 ? -11.720 0.589 14.707 1.00 90.50 206 GLN A CA 1
ATOM 1633 C C . GLN A 1 206 ? -10.596 -0.409 1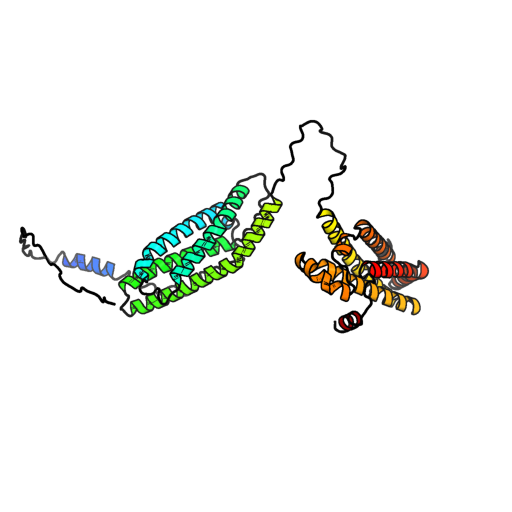4.986 1.00 90.50 206 GLN A C 1
ATOM 1635 O O . GLN A 1 206 ? -9.689 -0.559 14.180 1.00 90.50 206 GLN A O 1
ATOM 1640 N N . MET A 1 207 ? -10.648 -1.125 16.106 1.00 90.81 207 MET A N 1
ATOM 1641 C CA . MET A 1 207 ? -9.609 -2.102 16.398 1.00 90.81 207 MET A CA 1
ATOM 1642 C C . MET A 1 207 ? -9.695 -3.344 15.497 1.00 90.81 207 MET A C 1
ATOM 1644 O O . MET A 1 207 ? -8.653 -3.861 15.123 1.00 90.81 207 MET A O 1
ATOM 1648 N N . ASP A 1 208 ? -10.881 -3.790 15.076 1.00 90.19 208 ASP A N 1
ATOM 1649 C CA . ASP A 1 208 ? -11.022 -4.880 14.094 1.00 90.19 208 ASP A CA 1
ATOM 1650 C C . ASP A 1 208 ? -10.405 -4.519 12.731 1.00 90.19 208 ASP A C 1
ATOM 1652 O O . ASP A 1 208 ? -9.829 -5.385 12.074 1.00 90.19 208 ASP A O 1
ATOM 1656 N N . ASP A 1 209 ? -10.472 -3.246 12.328 1.00 87.38 209 ASP A N 1
ATOM 1657 C CA . ASP A 1 209 ? -9.876 -2.760 11.079 1.00 87.38 209 ASP A CA 1
ATOM 1658 C C . ASP A 1 209 ? -8.343 -2.627 11.179 1.00 87.38 209 ASP A C 1
ATOM 1660 O O . ASP A 1 209 ? -7.620 -2.954 10.235 1.00 87.38 209 ASP A O 1
ATOM 1664 N N . PHE A 1 210 ? -7.826 -2.161 12.323 1.00 87.69 210 PHE A N 1
ATOM 1665 C CA . PHE A 1 210 ? -6.397 -1.866 12.502 1.00 87.69 210 PHE A CA 1
ATOM 1666 C C . PHE A 1 210 ? -5.573 -3.037 13.050 1.00 87.69 210 PHE A C 1
ATOM 1668 O O . PHE A 1 210 ? -4.381 -3.131 12.758 1.00 87.69 210 PHE A O 1
ATOM 1675 N N . LEU A 1 211 ? -6.163 -3.950 13.824 1.00 88.06 211 LEU A N 1
ATOM 1676 C CA . LEU A 1 211 ? -5.443 -5.078 14.421 1.00 88.06 211 LEU A CA 1
ATOM 1677 C C . LEU A 1 211 ? -4.771 -5.986 13.373 1.00 88.06 211 LEU A C 1
ATOM 1679 O O . LEU A 1 211 ? -3.603 -6.323 13.580 1.00 88.06 211 LEU A O 1
ATOM 1683 N N . PRO A 1 212 ? -5.407 -6.329 12.232 1.00 88.19 212 PRO A N 1
ATOM 1684 C CA . PRO A 1 212 ? -4.743 -7.087 11.171 1.00 88.19 212 PRO A CA 1
ATOM 1685 C C . PRO A 1 212 ? -3.532 -6.358 10.576 1.00 88.19 212 PRO A C 1
ATOM 1687 O O . PRO A 1 212 ? -2.542 -7.001 10.232 1.00 88.19 212 PRO A O 1
ATOM 1690 N N . ILE A 1 213 ? -3.590 -5.024 10.484 1.00 86.88 213 ILE A N 1
ATOM 1691 C CA . ILE A 1 213 ? -2.487 -4.186 9.986 1.00 86.88 213 ILE A CA 1
ATOM 1692 C C . ILE A 1 213 ? -1.325 -4.233 10.982 1.00 86.88 213 ILE A C 1
ATOM 1694 O O . ILE A 1 213 ? -0.214 -4.594 10.608 1.00 86.88 213 ILE A O 1
ATOM 1698 N N . ILE A 1 214 ? -1.604 -4.002 12.271 1.00 85.94 214 ILE A N 1
ATOM 1699 C CA . ILE A 1 214 ? -0.604 -4.082 13.349 1.00 85.94 214 ILE A CA 1
ATOM 1700 C C . ILE A 1 214 ? 0.041 -5.478 13.396 1.00 85.94 214 ILE A C 1
ATOM 1702 O O . ILE A 1 214 ? 1.247 -5.604 13.593 1.00 85.94 214 ILE A O 1
ATOM 1706 N N . GLN A 1 215 ? -0.742 -6.543 13.203 1.00 87.62 215 GLN A N 1
ATOM 1707 C CA . GLN A 1 215 ? -0.231 -7.915 13.149 1.00 87.62 215 GLN A CA 1
ATOM 1708 C C . GLN A 1 215 ? 0.674 -8.154 11.934 1.00 87.62 215 GLN A C 1
ATOM 1710 O O . GLN A 1 215 ? 1.707 -8.813 12.071 1.00 87.62 215 GLN A O 1
ATOM 1715 N N . ALA A 1 216 ? 0.309 -7.640 10.757 1.00 84.31 216 ALA A N 1
ATOM 1716 C CA . ALA A 1 216 ? 1.139 -7.725 9.558 1.00 84.31 216 ALA A CA 1
ATOM 1717 C C . ALA A 1 216 ? 2.470 -6.983 9.754 1.00 84.31 216 ALA A C 1
ATOM 1719 O O . ALA A 1 216 ? 3.528 -7.580 9.555 1.00 84.31 216 ALA A O 1
ATOM 1720 N N . ASP A 1 217 ? 2.423 -5.747 10.254 1.00 83.94 217 ASP A N 1
ATOM 1721 C CA . ASP A 1 217 ? 3.607 -4.926 10.529 1.00 83.94 217 ASP A CA 1
ATOM 1722 C C . ASP A 1 217 ? 4.523 -5.574 11.575 1.00 83.94 217 ASP A C 1
ATOM 1724 O O . ASP A 1 217 ? 5.748 -5.590 11.429 1.00 83.94 217 ASP A O 1
ATOM 1728 N N . TYR A 1 218 ? 3.944 -6.179 12.613 1.00 84.81 218 TYR A N 1
ATOM 1729 C CA . TYR A 1 218 ? 4.691 -6.943 13.608 1.00 84.81 218 TYR A CA 1
ATOM 1730 C C . TYR A 1 218 ? 5.354 -8.193 13.024 1.00 84.81 218 TYR A C 1
ATOM 1732 O O . TYR A 1 218 ? 6.519 -8.460 13.324 1.00 84.81 218 TYR A O 1
ATOM 1740 N N . ASN A 1 219 ? 4.667 -8.947 12.164 1.00 83.69 219 ASN A N 1
ATOM 1741 C CA . ASN A 1 219 ? 5.256 -10.114 11.507 1.00 83.69 219 ASN A CA 1
ATOM 1742 C C . ASN A 1 219 ? 6.397 -9.715 10.560 1.00 83.69 219 ASN A C 1
ATOM 1744 O O . ASN A 1 219 ? 7.451 -10.359 10.553 1.00 83.69 219 ASN A O 1
ATOM 1748 N N . ASP A 1 220 ? 6.231 -8.630 9.808 1.00 81.31 220 ASP A N 1
ATOM 1749 C CA . ASP A 1 220 ? 7.271 -8.069 8.947 1.00 81.31 220 ASP A CA 1
ATOM 1750 C C . ASP A 1 220 ? 8.478 -7.592 9.762 1.00 81.31 220 ASP A C 1
ATOM 1752 O O . ASP A 1 220 ? 9.623 -7.907 9.437 1.00 81.31 220 ASP A O 1
ATOM 1756 N N . TYR A 1 221 ? 8.242 -6.887 10.867 1.00 81.69 221 TYR A N 1
ATOM 1757 C CA . TYR A 1 221 ? 9.299 -6.456 11.777 1.00 81.69 221 TYR A CA 1
ATOM 1758 C C . TYR A 1 221 ? 10.052 -7.646 12.387 1.00 81.69 221 TYR A C 1
ATOM 1760 O O . TYR A 1 221 ? 11.282 -7.711 12.346 1.00 81.69 221 TYR A O 1
ATOM 1768 N N . ARG A 1 222 ? 9.322 -8.647 12.886 1.00 78.88 222 ARG A N 1
ATOM 1769 C CA . ARG A 1 222 ? 9.908 -9.843 13.494 1.00 78.88 222 ARG A CA 1
ATOM 1770 C C . ARG A 1 222 ? 10.702 -10.664 12.484 1.00 78.88 222 ARG A C 1
ATOM 1772 O O . ARG A 1 222 ? 11.772 -11.159 12.814 1.00 78.88 222 ARG A O 1
ATOM 1779 N N . THR A 1 223 ? 10.218 -10.808 11.252 1.00 76.31 223 THR A N 1
ATOM 1780 C CA . THR A 1 223 ? 10.946 -11.532 10.195 1.00 76.31 223 THR A CA 1
ATOM 1781 C C . THR A 1 223 ? 12.203 -10.798 9.735 1.00 76.31 223 THR A C 1
ATOM 1783 O O . THR A 1 223 ? 13.195 -11.460 9.432 1.00 76.31 223 THR A O 1
ATOM 1786 N N . ARG A 1 224 ? 12.216 -9.457 9.747 1.00 72.69 224 ARG A N 1
ATOM 1787 C CA . ARG A 1 224 ? 13.435 -8.660 9.515 1.00 72.69 224 ARG A CA 1
ATOM 1788 C C . ARG A 1 224 ? 14.473 -8.842 10.626 1.00 72.69 224 ARG A C 1
ATOM 1790 O O . ARG A 1 224 ? 15.661 -8.904 10.320 1.00 72.69 224 ARG A O 1
ATOM 1797 N N . ASN A 1 225 ? 14.028 -8.981 11.876 1.00 65.06 225 ASN A N 1
ATOM 1798 C CA . ASN A 1 225 ? 14.900 -9.073 13.056 1.00 65.06 225 ASN A CA 1
ATOM 1799 C C . ASN A 1 225 ? 15.181 -10.515 13.520 1.00 65.06 225 ASN A C 1
ATOM 1801 O O . ASN A 1 225 ? 15.863 -10.725 14.521 1.00 65.06 225 ASN A O 1
ATOM 1805 N N . MET A 1 226 ? 14.687 -11.537 12.812 1.00 64.06 226 MET A N 1
ATOM 1806 C CA . MET A 1 226 ? 15.016 -12.928 13.122 1.00 64.06 226 MET A CA 1
ATOM 1807 C C . MET A 1 226 ? 16.460 -13.244 12.715 1.00 64.06 226 MET A C 1
ATOM 1809 O O . MET A 1 226 ? 16.785 -13.401 11.536 1.00 64.06 226 MET A O 1
ATOM 1813 N N . THR A 1 227 ? 17.324 -13.418 13.714 1.00 53.50 227 THR A N 1
ATOM 1814 C CA . THR A 1 227 ? 18.650 -14.011 13.531 1.00 53.50 227 THR A CA 1
ATOM 1815 C C . THR A 1 227 ? 18.476 -15.490 13.201 1.00 53.50 227 THR A C 1
ATOM 1817 O O . THR A 1 227 ? 18.104 -16.295 14.055 1.00 53.50 227 THR A O 1
ATOM 1820 N N . PHE A 1 228 ? 18.719 -15.862 11.946 1.00 47.38 228 PHE A N 1
ATOM 1821 C CA . PHE A 1 228 ? 18.797 -17.271 11.572 1.00 47.38 228 PHE A CA 1
ATOM 1822 C C . PHE A 1 228 ? 19.935 -17.930 12.364 1.00 47.38 228 PHE A C 1
ATOM 1824 O O . PHE A 1 228 ? 21.010 -17.330 12.441 1.00 47.38 228 PHE A O 1
ATOM 1831 N N . PRO A 1 229 ? 19.740 -19.135 12.934 1.00 45.31 229 PRO A N 1
ATOM 1832 C CA . PRO A 1 229 ? 20.830 -19.887 13.532 1.00 45.31 229 PRO A CA 1
ATOM 1833 C C . PRO A 1 229 ? 21.872 -20.131 12.446 1.00 45.31 229 PRO A C 1
ATOM 1835 O O . PRO A 1 229 ? 21.663 -20.912 11.518 1.00 45.31 229 PRO A O 1
ATOM 1838 N N . ILE A 1 230 ? 22.969 -19.392 12.520 1.00 50.50 230 ILE A N 1
ATOM 1839 C CA . ILE A 1 230 ? 24.188 -19.758 11.829 1.00 50.50 230 ILE A CA 1
ATOM 1840 C C . ILE A 1 230 ? 24.755 -20.847 12.727 1.00 50.50 230 ILE A C 1
ATOM 1842 O O . ILE A 1 230 ? 25.070 -20.560 13.881 1.00 50.50 230 ILE A O 1
ATOM 1846 N N . ASP A 1 231 ? 24.802 -22.092 12.247 1.00 44.09 231 ASP A N 1
ATOM 1847 C CA . ASP A 1 231 ? 25.608 -23.116 12.907 1.00 44.09 231 ASP A CA 1
ATOM 1848 C C . ASP A 1 231 ? 26.991 -22.495 13.123 1.00 44.09 231 ASP A C 1
ATOM 1850 O O . ASP A 1 231 ? 27.643 -22.094 12.154 1.00 44.09 231 ASP A O 1
ATOM 1854 N N . GLU A 1 232 ? 27.389 -22.317 1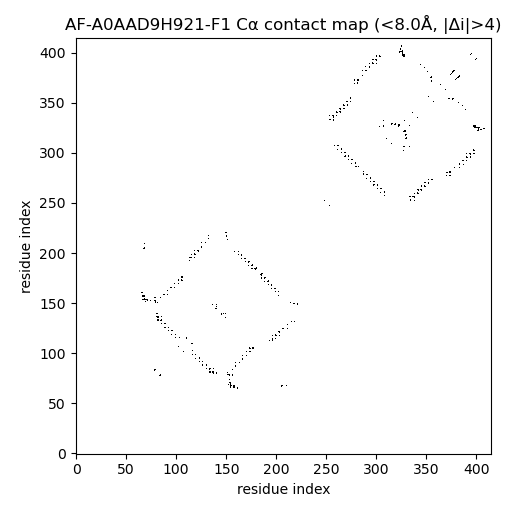4.386 1.00 43.44 232 GLU A N 1
ATOM 1855 C CA . GLU A 1 232 ? 28.711 -21.822 14.756 1.00 43.44 232 GLU A CA 1
ATOM 1856 C C . GLU A 1 232 ? 29.728 -22.855 14.264 1.00 43.44 232 GLU A C 1
ATOM 1858 O O . GLU A 1 232 ? 30.075 -23.815 14.951 1.00 43.44 232 GLU A O 1
ATOM 1863 N N . ILE A 1 233 ? 30.150 -22.705 13.009 1.00 49.78 233 ILE A N 1
ATOM 1864 C CA . ILE A 1 233 ? 31.316 -23.399 12.492 1.00 49.78 233 ILE A CA 1
ATOM 1865 C C . ILE A 1 233 ? 32.497 -22.766 13.216 1.00 49.78 233 ILE A C 1
ATOM 1867 O O . ILE A 1 233 ? 32.729 -21.561 13.111 1.00 49.78 233 ILE A O 1
ATOM 1871 N N . ASP A 1 234 ? 33.161 -23.624 13.979 1.00 41.72 234 ASP A N 1
ATOM 1872 C CA . ASP A 1 234 ? 34.256 -23.348 14.893 1.00 41.72 234 ASP A CA 1
ATOM 1873 C C . ASP A 1 234 ? 35.284 -22.347 14.340 1.00 41.72 234 ASP A C 1
ATOM 1875 O O . ASP A 1 234 ? 35.614 -22.288 13.149 1.00 41.72 234 ASP A O 1
ATOM 1879 N N . ASP A 1 235 ? 35.755 -21.538 15.272 1.00 48.22 235 ASP A N 1
ATOM 1880 C CA . ASP A 1 235 ? 36.444 -20.270 15.124 1.00 48.22 235 ASP A CA 1
ATOM 1881 C C . ASP A 1 235 ? 37.879 -20.468 14.617 1.00 48.22 235 ASP A C 1
ATOM 1883 O O . ASP A 1 235 ? 38.820 -20.527 15.402 1.00 48.22 235 ASP A O 1
ATOM 1887 N N . GLU A 1 236 ? 38.091 -20.584 13.300 1.00 45.50 236 GLU A N 1
ATOM 1888 C CA . GLU A 1 236 ? 39.461 -20.575 12.767 1.00 45.50 236 GLU A CA 1
ATOM 1889 C C . GLU A 1 236 ? 39.575 -20.170 11.287 1.00 45.50 236 GLU A C 1
ATOM 1891 O O . GLU A 1 236 ? 40.131 -20.903 10.481 1.00 45.50 236 GLU A O 1
ATOM 1896 N N . CYS A 1 237 ? 39.088 -18.987 10.884 1.00 35.59 237 CYS A N 1
ATOM 1897 C CA . CYS A 1 237 ? 39.586 -18.316 9.664 1.00 35.59 237 CYS A CA 1
ATOM 1898 C C . CYS A 1 237 ? 39.164 -16.838 9.576 1.00 35.59 237 CYS A C 1
ATOM 1900 O O . CYS A 1 237 ? 38.277 -16.447 8.818 1.00 35.59 237 CYS A O 1
ATOM 1902 N N . LYS A 1 238 ? 39.872 -15.962 10.295 1.00 43.91 238 LYS A N 1
ATOM 1903 C CA . LYS A 1 238 ? 39.897 -14.531 9.961 1.00 43.91 238 LYS A CA 1
ATOM 1904 C C . LYS A 1 238 ? 40.753 -14.316 8.710 1.00 43.91 238 LYS A C 1
ATOM 1906 O O . LYS A 1 238 ? 41.972 -14.213 8.804 1.00 43.91 238 LYS A O 1
ATOM 1911 N N . SER A 1 239 ? 40.113 -14.181 7.550 1.00 32.69 239 SER A N 1
ATOM 1912 C CA . SER A 1 239 ? 40.677 -13.444 6.413 1.00 32.69 239 SER A CA 1
ATOM 1913 C C . SER A 1 239 ? 39.564 -12.783 5.589 1.00 32.69 239 SER A C 1
ATOM 1915 O O . SER A 1 239 ? 38.635 -13.467 5.158 1.00 32.69 239 SER A O 1
ATOM 1917 N N . PRO A 1 240 ? 39.616 -11.459 5.356 1.00 47.22 240 PRO A N 1
ATOM 1918 C CA . PRO A 1 240 ? 38.647 -10.762 4.533 1.00 47.22 240 PRO A CA 1
ATOM 1919 C C . PRO A 1 240 ? 39.062 -10.891 3.069 1.00 47.22 240 PRO A C 1
ATOM 1921 O O . PRO A 1 240 ? 40.159 -10.473 2.700 1.00 47.22 240 PRO A O 1
ATOM 1924 N N . ARG A 1 241 ? 38.142 -11.420 2.257 1.00 44.28 241 ARG A N 1
ATOM 1925 C CA . ARG A 1 241 ? 38.144 -11.602 0.791 1.00 44.28 241 ARG A CA 1
ATOM 1926 C C . ARG A 1 241 ? 38.010 -13.083 0.513 1.00 44.28 241 ARG A C 1
ATOM 1928 O O . ARG A 1 241 ? 38.992 -13.798 0.616 1.00 44.28 241 ARG A O 1
ATOM 1935 N N . HIS A 1 242 ? 36.801 -13.494 0.165 1.00 35.97 242 HIS A N 1
ATOM 1936 C CA . HIS A 1 242 ? 36.438 -14.408 -0.920 1.00 35.97 242 HIS A CA 1
ATOM 1937 C C . HIS A 1 242 ? 34.941 -14.654 -0.723 1.00 35.97 242 HIS A C 1
ATOM 1939 O O . HIS A 1 242 ? 34.523 -15.561 -0.013 1.00 35.97 242 HIS A O 1
ATOM 1945 N N . ALA A 1 243 ? 34.132 -13.763 -1.301 1.00 43.12 243 ALA A N 1
ATOM 1946 C CA . ALA A 1 243 ? 32.728 -14.039 -1.547 1.00 43.12 243 ALA A CA 1
ATOM 1947 C C . ALA A 1 243 ? 32.671 -15.211 -2.536 1.00 43.12 243 ALA A C 1
ATOM 1949 O O . ALA A 1 243 ? 32.719 -15.010 -3.744 1.00 43.12 243 ALA A O 1
ATOM 1950 N N . CYS A 1 244 ? 32.674 -16.433 -2.015 1.00 39.59 244 CYS A N 1
ATOM 1951 C CA . CYS A 1 244 ? 32.513 -17.643 -2.801 1.00 39.59 244 CYS A CA 1
ATOM 1952 C C . CYS A 1 244 ? 31.356 -18.443 -2.211 1.00 39.59 244 CYS A C 1
ATOM 1954 O O . CYS A 1 244 ? 31.489 -19.084 -1.174 1.00 39.59 244 CYS A O 1
ATOM 1956 N N . ASN A 1 245 ? 30.251 -18.413 -2.953 1.00 43.78 245 ASN A N 1
ATOM 1957 C CA . ASN A 1 245 ? 29.263 -19.480 -3.052 1.00 43.78 245 ASN A CA 1
ATOM 1958 C C . ASN A 1 245 ? 28.460 -19.786 -1.778 1.00 43.78 245 ASN A C 1
ATOM 1960 O O . ASN A 1 245 ? 28.468 -20.911 -1.285 1.00 43.78 245 ASN A O 1
ATOM 1964 N N . MET A 1 246 ? 27.662 -18.816 -1.321 1.00 40.50 246 MET A N 1
ATOM 1965 C CA . MET A 1 246 ? 26.362 -19.187 -0.753 1.00 40.50 246 MET A CA 1
ATOM 1966 C C . MET A 1 246 ? 25.506 -19.777 -1.890 1.00 40.50 246 MET A C 1
ATOM 1968 O O . MET A 1 246 ? 25.478 -19.183 -2.974 1.00 40.50 246 MET A O 1
ATOM 1972 N N . PRO A 1 247 ? 24.823 -20.921 -1.702 1.00 45.94 247 PRO A N 1
ATOM 1973 C CA . PRO A 1 247 ? 23.776 -21.327 -2.631 1.00 45.94 247 PRO A CA 1
ATOM 1974 C C . PRO A 1 247 ? 22.715 -20.214 -2.654 1.00 45.94 247 PRO A C 1
ATOM 1976 O O . PRO A 1 247 ? 22.335 -19.750 -1.575 1.00 45.94 247 PRO A O 1
ATOM 1979 N N . PRO A 1 248 ? 22.253 -19.749 -3.829 1.00 44.88 248 PRO A N 1
ATOM 1980 C CA . PRO A 1 248 ? 21.246 -18.696 -3.886 1.00 44.88 248 PRO A CA 1
ATOM 1981 C C . PRO A 1 248 ? 19.994 -19.171 -3.147 1.00 44.88 248 PRO A C 1
ATOM 1983 O O . PRO A 1 248 ? 19.554 -20.311 -3.344 1.00 44.88 248 PRO A O 1
ATOM 1986 N N . ARG A 1 249 ? 19.418 -18.321 -2.284 1.00 49.22 249 ARG A N 1
ATOM 1987 C CA . ARG A 1 249 ? 18.105 -18.620 -1.701 1.00 49.22 249 ARG A CA 1
ATOM 1988 C C . ARG A 1 249 ? 17.127 -18.868 -2.859 1.00 49.22 249 ARG A C 1
ATOM 1990 O O . ARG A 1 249 ? 17.222 -18.176 -3.874 1.00 49.22 249 ARG A O 1
ATOM 1997 N N . PRO A 1 250 ? 16.143 -19.773 -2.728 1.00 52.22 250 PRO A N 1
ATOM 1998 C CA . PRO A 1 250 ? 15.132 -19.990 -3.769 1.00 52.22 250 PRO A CA 1
ATOM 1999 C C . PRO A 1 250 ? 14.406 -18.699 -4.209 1.00 52.22 250 PRO A C 1
ATOM 2001 O O . PRO A 1 250 ? 13.935 -18.603 -5.336 1.00 52.22 250 PRO A O 1
ATOM 2004 N N . THR A 1 251 ? 14.359 -17.682 -3.341 1.00 56.06 251 THR A N 1
ATOM 2005 C CA . THR A 1 251 ? 13.783 -16.346 -3.573 1.00 56.06 251 THR A CA 1
ATOM 2006 C C . THR A 1 251 ? 14.765 -15.289 -4.105 1.00 56.06 251 THR A C 1
ATOM 2008 O O . THR A 1 251 ? 14.323 -14.232 -4.567 1.00 56.06 251 THR A O 1
ATOM 2011 N N . ASP A 1 252 ? 16.079 -15.544 -4.102 1.00 65.19 252 ASP A N 1
ATOM 2012 C CA . ASP A 1 252 ? 17.075 -14.593 -4.626 1.00 65.19 252 ASP A CA 1
ATOM 2013 C C . ASP A 1 252 ? 16.971 -14.470 -6.152 1.00 65.19 252 ASP A C 1
ATOM 2015 O O . ASP A 1 252 ? 17.108 -13.375 -6.689 1.00 65.19 252 ASP A O 1
ATOM 2019 N N . GLY A 1 253 ? 16.654 -15.561 -6.858 1.00 70.94 253 GLY A N 1
ATOM 2020 C CA . GLY A 1 253 ? 16.466 -15.532 -8.312 1.00 70.94 253 GLY A CA 1
ATOM 2021 C C . GLY A 1 253 ? 15.277 -14.662 -8.724 1.00 70.94 253 GLY A C 1
ATOM 2022 O O . GLY A 1 253 ? 15.416 -13.757 -9.543 1.00 70.94 253 GLY A O 1
ATOM 2023 N N . LEU A 1 254 ? 14.119 -14.861 -8.089 1.00 77.75 254 LEU A N 1
ATOM 2024 C CA . LEU A 1 254 ? 12.900 -14.116 -8.415 1.00 77.75 254 LEU A CA 1
ATOM 2025 C C . LEU A 1 254 ? 13.025 -12.619 -8.084 1.00 77.75 254 LEU A C 1
ATOM 2027 O O . LEU A 1 254 ? 12.560 -11.770 -8.845 1.00 77.75 254 LEU A O 1
ATOM 2031 N N . SER A 1 255 ? 13.661 -12.279 -6.960 1.00 80.12 255 SER A N 1
ATOM 2032 C CA . SER A 1 255 ? 13.905 -10.878 -6.597 1.00 80.12 255 SER A CA 1
ATOM 2033 C C . SER A 1 255 ? 14.885 -10.197 -7.560 1.00 80.12 255 SER A C 1
ATOM 2035 O O . SER A 1 255 ? 14.653 -9.053 -7.953 1.00 80.12 255 SER A O 1
ATOM 2037 N N . GLN A 1 256 ? 15.922 -10.905 -8.020 1.00 83.25 256 GLN A N 1
ATOM 2038 C CA . GLN A 1 256 ? 16.832 -10.413 -9.057 1.00 83.25 256 GLN A CA 1
ATOM 2039 C C . GLN A 1 256 ? 16.115 -10.184 -10.392 1.00 83.25 256 GLN A C 1
ATOM 2041 O O . GLN A 1 256 ? 16.286 -9.119 -10.984 1.00 83.25 256 GLN A O 1
ATOM 2046 N N . VAL A 1 257 ? 15.264 -11.118 -10.834 1.00 86.25 257 VAL A N 1
ATOM 2047 C CA . VAL A 1 257 ? 14.447 -10.948 -12.049 1.00 86.25 257 VAL A CA 1
ATOM 2048 C C . VAL A 1 257 ? 13.522 -9.737 -11.919 1.00 86.25 257 VAL A C 1
ATOM 2050 O O . VAL A 1 257 ? 13.494 -8.896 -12.815 1.00 86.25 257 VAL A O 1
ATOM 2053 N N . ARG A 1 258 ? 12.811 -9.586 -10.792 1.00 86.62 258 ARG A N 1
ATOM 2054 C CA . ARG A 1 258 ? 11.927 -8.430 -10.549 1.00 86.62 258 ARG A CA 1
ATOM 2055 C C . ARG A 1 258 ? 12.685 -7.108 -10.613 1.00 86.62 258 ARG A C 1
ATOM 2057 O O . ARG A 1 258 ? 12.258 -6.193 -11.313 1.00 86.62 258 ARG A O 1
ATOM 2064 N N . ASN A 1 259 ? 13.827 -7.013 -9.937 1.00 86.69 259 ASN A N 1
ATOM 2065 C CA . ASN A 1 259 ? 14.654 -5.806 -9.951 1.00 86.69 259 ASN A CA 1
ATOM 2066 C C . ASN A 1 259 ? 15.197 -5.494 -11.354 1.00 86.69 259 ASN A C 1
ATOM 2068 O O . ASN A 1 259 ? 15.215 -4.330 -11.767 1.00 86.69 259 ASN A O 1
ATOM 2072 N N . ALA A 1 260 ? 15.608 -6.522 -12.102 1.00 86.81 260 ALA A N 1
ATOM 2073 C CA . ALA A 1 260 ? 16.050 -6.378 -13.483 1.00 86.81 260 ALA A CA 1
ATOM 2074 C C . ALA A 1 260 ? 14.909 -5.902 -14.399 1.00 86.81 260 ALA A C 1
ATOM 2076 O O . ALA A 1 260 ? 15.123 -5.006 -15.212 1.00 86.81 260 ALA A O 1
ATOM 2077 N N . MET A 1 261 ? 13.692 -6.415 -14.206 1.00 88.75 261 MET A N 1
ATOM 2078 C CA . MET A 1 261 ? 12.484 -6.030 -14.944 1.00 88.75 261 MET A CA 1
ATOM 2079 C C . MET A 1 261 ? 12.036 -4.592 -14.652 1.00 88.75 261 MET A C 1
ATOM 2081 O O . MET A 1 261 ? 11.774 -3.850 -15.595 1.00 88.75 261 MET A O 1
ATOM 2085 N N . TYR A 1 262 ? 12.018 -4.153 -13.385 1.00 90.81 262 TYR A N 1
ATOM 2086 C CA . TYR A 1 262 ? 11.760 -2.743 -13.041 1.00 90.81 262 TYR A CA 1
ATOM 2087 C C . TYR A 1 262 ? 12.787 -1.817 -13.700 1.00 90.81 262 TYR A C 1
ATOM 2089 O O . TYR A 1 262 ? 12.437 -0.850 -14.373 1.00 90.81 262 TYR A O 1
ATOM 2097 N N . SER A 1 263 ? 14.068 -2.170 -13.583 1.00 89.81 263 SER A N 1
ATOM 2098 C CA . SER A 1 263 ? 15.156 -1.431 -14.225 1.00 89.81 263 SER A CA 1
ATOM 2099 C C . SER A 1 263 ? 15.045 -1.382 -15.752 1.00 89.81 263 SER A C 1
ATOM 2101 O O . SER A 1 263 ? 15.432 -0.381 -16.358 1.00 89.81 263 SER A O 1
ATOM 2103 N N . LEU A 1 264 ? 14.596 -2.472 -16.379 1.00 92.06 264 LEU A N 1
ATOM 2104 C CA . LEU A 1 264 ? 14.395 -2.554 -17.821 1.00 92.06 264 LEU A CA 1
ATOM 2105 C C . LEU A 1 264 ? 13.200 -1.697 -18.242 1.00 92.06 264 LEU A C 1
ATOM 2107 O O . LEU A 1 264 ? 13.344 -0.911 -19.172 1.00 92.06 264 LEU A O 1
ATOM 2111 N N . LYS A 1 265 ? 12.071 -1.774 -17.527 1.00 92.56 265 LYS A N 1
ATOM 2112 C CA . LYS A 1 265 ? 10.878 -0.945 -17.759 1.00 92.56 265 LYS A CA 1
ATOM 2113 C C . LYS A 1 265 ? 11.223 0.542 -17.800 1.00 92.56 265 LYS A C 1
ATOM 2115 O O . LYS A 1 265 ? 10.899 1.214 -18.777 1.00 92.56 265 LYS A O 1
ATOM 2120 N N . ASP A 1 266 ? 11.937 1.031 -16.789 1.00 91.81 266 ASP A N 1
ATOM 2121 C CA . ASP A 1 266 ? 12.349 2.436 -16.722 1.00 91.81 266 ASP A CA 1
ATOM 2122 C C . ASP A 1 266 ? 13.216 2.832 -17.924 1.00 91.81 266 ASP A C 1
ATOM 2124 O O . ASP A 1 266 ? 13.113 3.939 -18.454 1.00 91.81 266 ASP A O 1
ATOM 2128 N N . GLN A 1 267 ? 14.090 1.926 -18.371 1.00 93.31 267 GLN A N 1
ATOM 2129 C CA . GLN A 1 267 ? 14.958 2.178 -19.514 1.00 93.31 267 GLN A CA 1
ATOM 2130 C C . GLN A 1 267 ? 14.202 2.122 -20.849 1.00 93.31 267 GLN A C 1
ATOM 2132 O O . GLN A 1 267 ? 14.500 2.919 -21.740 1.00 93.31 267 GLN A O 1
ATOM 2137 N N . LEU A 1 268 ? 13.216 1.234 -20.995 1.00 92.19 268 LEU A N 1
ATOM 2138 C CA . LEU A 1 268 ? 12.324 1.190 -22.157 1.00 92.19 268 LEU A CA 1
ATOM 2139 C C . LEU A 1 268 ? 11.539 2.498 -22.276 1.00 92.19 268 LEU A C 1
ATOM 2141 O O . LEU A 1 268 ? 11.512 3.092 -23.352 1.00 92.19 268 LEU A O 1
ATOM 2145 N N . GLN A 1 269 ? 11.003 3.000 -21.160 1.00 92.19 269 GLN A N 1
ATOM 2146 C CA . GLN A 1 269 ? 10.274 4.266 -21.125 1.00 92.19 269 GLN A CA 1
ATOM 2147 C C . GLN A 1 269 ? 11.163 5.447 -21.543 1.00 92.19 269 GLN A C 1
ATOM 2149 O O . GLN A 1 269 ? 10.799 6.205 -22.440 1.00 92.19 269 GLN A O 1
ATOM 2154 N N . LYS A 1 270 ? 12.386 5.539 -21.004 1.00 90.81 270 LYS A N 1
ATOM 2155 C CA . LYS A 1 270 ? 13.375 6.548 -21.435 1.00 90.81 270 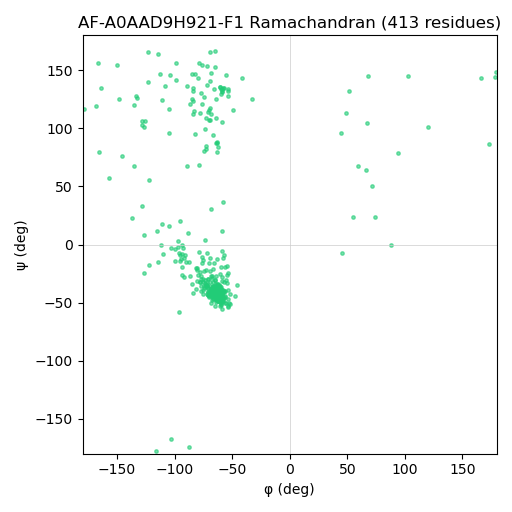LYS A CA 1
ATOM 2156 C C . LYS A 1 270 ? 13.731 6.439 -22.919 1.00 90.81 270 LYS A C 1
ATOM 2158 O O . LYS A 1 270 ? 13.950 7.451 -23.581 1.00 90.81 270 LYS A O 1
ATOM 2163 N N . THR A 1 271 ? 13.801 5.218 -23.445 1.00 90.94 271 THR A N 1
ATOM 2164 C CA . THR A 1 271 ? 14.102 4.978 -24.863 1.00 90.94 271 THR A CA 1
ATOM 2165 C C . THR A 1 271 ? 12.951 5.445 -25.754 1.00 90.94 271 THR A C 1
ATOM 2167 O O . THR A 1 271 ? 13.200 6.088 -26.772 1.00 90.94 271 THR A O 1
ATOM 2170 N N . MET A 1 272 ? 11.700 5.193 -25.356 1.00 91.44 272 MET A N 1
ATOM 2171 C CA . MET A 1 272 ? 10.517 5.712 -26.051 1.00 91.44 272 MET A CA 1
ATOM 2172 C C . MET A 1 272 ? 10.469 7.240 -26.032 1.00 91.44 272 MET A C 1
ATOM 2174 O O . MET A 1 272 ? 10.219 7.845 -27.069 1.00 91.44 272 MET A O 1
ATOM 2178 N N . GLU A 1 273 ? 10.750 7.870 -24.890 1.00 89.50 273 GLU A N 1
ATOM 2179 C CA . GLU A 1 273 ? 10.805 9.334 -24.776 1.00 89.50 273 GLU A CA 1
ATOM 2180 C C . GLU A 1 273 ? 11.880 9.934 -25.696 1.00 89.50 273 GLU A C 1
ATOM 2182 O O . GLU A 1 273 ? 11.614 10.890 -26.425 1.00 89.50 273 GLU A O 1
ATOM 2187 N N . MET A 1 274 ? 13.077 9.337 -25.724 1.00 90.00 274 MET A N 1
ATOM 2188 C CA . MET A 1 274 ? 14.156 9.737 -26.633 1.00 90.00 274 MET A CA 1
ATOM 2189 C C . MET A 1 274 ? 13.733 9.602 -28.103 1.00 90.00 274 MET A C 1
ATOM 2191 O O . MET A 1 274 ? 13.933 10.533 -28.888 1.00 90.00 274 MET A O 1
ATOM 2195 N N . LEU A 1 275 ? 13.105 8.480 -28.470 1.00 87.25 275 LEU A N 1
ATOM 2196 C CA . LEU A 1 275 ? 12.612 8.253 -29.827 1.00 87.25 275 LEU A CA 1
ATOM 2197 C C . LEU A 1 275 ? 11.507 9.238 -30.205 1.00 87.25 275 LEU A C 1
ATOM 2199 O O . LEU A 1 275 ? 11.554 9.761 -31.311 1.00 87.25 275 LEU A O 1
ATOM 2203 N N . ALA A 1 276 ? 10.574 9.551 -29.304 1.00 85.50 276 ALA A N 1
ATOM 2204 C CA . ALA A 1 276 ? 9.500 10.514 -29.546 1.00 85.50 276 ALA A CA 1
ATOM 2205 C C . ALA A 1 276 ? 10.037 11.930 -29.816 1.00 85.50 276 ALA A C 1
ATOM 2207 O O . ALA A 1 276 ? 9.533 12.639 -30.689 1.00 85.50 276 ALA A O 1
ATOM 2208 N N . VAL A 1 277 ? 11.101 12.337 -29.114 1.00 82.50 277 VAL A N 1
ATOM 2209 C CA . VAL A 1 277 ? 11.802 13.601 -29.391 1.00 82.50 277 VAL A CA 1
ATOM 2210 C C . VAL A 1 277 ? 12.510 13.539 -30.746 1.00 82.50 277 VAL A C 1
ATOM 2212 O O . VAL A 1 277 ? 12.354 14.452 -31.556 1.00 82.50 277 VAL A O 1
ATOM 2215 N N . GLY A 1 278 ? 13.252 12.458 -31.011 1.00 78.44 278 GLY A N 1
ATOM 2216 C CA . GLY A 1 278 ? 14.007 12.266 -32.251 1.00 78.44 278 GLY A CA 1
ATOM 2217 C C . GLY A 1 278 ? 13.132 12.141 -33.499 1.00 78.44 278 GLY A C 1
ATOM 2218 O O . GLY A 1 278 ? 13.536 12.576 -34.576 1.00 78.44 278 GLY A O 1
ATOM 2219 N N . GLN A 1 279 ? 11.918 11.606 -33.355 1.00 80.81 279 GLN A N 1
ATOM 2220 C CA . GLN A 1 279 ? 11.016 11.282 -34.455 1.00 80.81 279 GLN A CA 1
ATOM 2221 C C . GLN A 1 279 ? 10.677 12.490 -35.324 1.00 80.81 279 GLN A C 1
ATOM 2223 O O . GLN A 1 279 ? 10.660 12.385 -36.546 1.00 80.81 279 GLN A O 1
ATOM 2228 N N . ASN A 1 280 ? 10.478 13.653 -34.702 1.00 80.56 280 ASN A N 1
ATOM 2229 C CA . ASN A 1 280 ? 10.129 14.900 -35.390 1.00 80.56 280 ASN A CA 1
ATOM 2230 C C . ASN A 1 280 ? 11.213 15.387 -36.363 1.00 80.56 280 ASN A C 1
ATOM 2232 O O . ASN A 1 280 ? 10.979 16.310 -37.143 1.00 80.56 280 ASN A O 1
ATOM 2236 N N . PHE A 1 281 ? 12.407 14.800 -36.296 1.00 82.25 281 PHE A N 1
ATOM 2237 C CA . PHE A 1 281 ? 13.570 15.191 -37.082 1.00 82.25 281 PHE A CA 1
ATOM 2238 C C . PHE A 1 281 ? 13.939 14.157 -38.148 1.00 82.25 281 PHE A C 1
ATOM 2240 O O . PHE A 1 281 ? 14.802 14.431 -38.979 1.00 82.25 281 PHE A O 1
ATOM 2247 N N . LEU A 1 282 ? 13.307 12.979 -38.135 1.00 85.69 282 LEU A N 1
ATOM 2248 C CA . LEU A 1 282 ? 13.651 11.870 -39.018 1.00 85.69 282 LEU A CA 1
ATOM 2249 C C . LEU A 1 282 ? 13.013 12.008 -40.410 1.00 85.69 282 LEU A C 1
ATOM 2251 O O . LEU A 1 282 ? 11.885 12.488 -40.535 1.00 85.69 282 LEU A O 1
ATOM 2255 N N . PRO A 1 283 ? 13.695 11.531 -41.467 1.00 86.19 283 PRO A N 1
ATOM 2256 C CA . PRO A 1 283 ? 13.081 11.371 -42.780 1.00 86.19 283 PRO A CA 1
ATOM 2257 C C . PRO A 1 283 ? 11.967 10.312 -42.739 1.00 86.19 283 PRO A C 1
ATOM 2259 O O . PRO A 1 283 ? 12.021 9.370 -41.949 1.00 86.19 283 PRO A O 1
ATOM 2262 N N . GLU A 1 284 ? 10.985 10.437 -43.634 1.00 84.50 284 GLU A N 1
ATOM 2263 C CA . GLU A 1 284 ? 9.737 9.652 -43.641 1.00 84.50 284 GLU A CA 1
ATOM 2264 C C . GLU A 1 284 ? 9.916 8.124 -43.463 1.00 84.50 284 GLU A C 1
ATOM 2266 O O . GLU A 1 284 ? 9.231 7.557 -42.613 1.00 84.50 284 GLU A O 1
ATOM 2271 N N . PRO A 1 285 ? 10.867 7.431 -44.127 1.00 85.56 285 PRO A N 1
ATOM 2272 C CA . PRO A 1 285 ? 11.062 5.993 -43.909 1.00 85.56 285 PRO A CA 1
ATOM 2273 C C . PRO A 1 285 ? 11.539 5.652 -42.488 1.00 85.56 285 PRO A C 1
ATOM 2275 O O . PRO A 1 285 ? 11.069 4.691 -41.888 1.00 85.56 285 PRO A O 1
ATOM 2278 N N . ALA A 1 286 ? 12.449 6.456 -41.930 1.00 86.38 286 ALA A N 1
ATOM 2279 C CA . ALA A 1 286 ? 12.969 6.264 -40.577 1.00 86.38 286 ALA A CA 1
ATOM 2280 C C . ALA A 1 286 ? 11.934 6.654 -39.512 1.00 86.38 286 ALA A C 1
ATOM 2282 O O . ALA A 1 286 ? 11.889 6.054 -38.442 1.00 86.38 286 ALA A O 1
ATOM 2283 N N . TRP A 1 287 ? 11.069 7.623 -39.817 1.00 88.69 287 TRP A N 1
ATOM 2284 C CA . TRP A 1 287 ? 9.943 7.991 -38.964 1.00 88.69 287 TRP A CA 1
ATOM 2285 C C . TRP A 1 287 ? 8.956 6.829 -38.784 1.00 88.69 287 TRP A C 1
ATOM 2287 O O . TRP A 1 287 ? 8.532 6.571 -37.657 1.00 88.69 287 TRP A O 1
ATOM 2297 N N . ILE A 1 288 ? 8.630 6.104 -39.865 1.00 87.88 288 ILE A N 1
ATOM 2298 C CA . ILE A 1 288 ? 7.744 4.926 -39.820 1.00 87.88 288 ILE A CA 1
ATOM 2299 C C . ILE A 1 288 ? 8.368 3.825 -38.957 1.00 87.88 288 ILE A C 1
ATOM 2301 O O . ILE A 1 288 ? 7.706 3.293 -38.068 1.00 87.88 288 ILE A O 1
ATOM 2305 N N . THR A 1 289 ? 9.649 3.519 -39.175 1.00 88.50 289 THR A N 1
ATOM 2306 C CA . THR A 1 289 ? 10.368 2.520 -38.372 1.00 88.50 289 THR A CA 1
ATOM 2307 C C . THR A 1 289 ? 10.416 2.917 -36.896 1.00 88.50 289 THR A C 1
ATOM 2309 O O . THR A 1 289 ? 10.162 2.089 -36.030 1.00 88.50 289 THR A O 1
ATOM 2312 N N . ALA A 1 290 ? 10.673 4.191 -36.586 1.00 88.19 290 ALA A N 1
ATOM 2313 C CA . ALA A 1 290 ? 10.655 4.686 -35.212 1.00 88.19 290 ALA A CA 1
ATOM 2314 C C . ALA A 1 290 ? 9.269 4.553 -34.555 1.00 88.19 290 ALA A C 1
ATOM 2316 O O . ALA A 1 290 ? 9.200 4.137 -33.401 1.00 88.19 290 ALA A O 1
ATOM 2317 N N . SER A 1 291 ? 8.178 4.833 -35.282 1.00 87.19 291 SER A N 1
ATOM 2318 C CA . SER A 1 291 ? 6.806 4.591 -34.800 1.00 87.19 291 SER A CA 1
ATOM 2319 C C . SER A 1 291 ? 6.572 3.122 -34.448 1.00 87.19 291 SER A C 1
ATOM 2321 O O . SER A 1 291 ? 6.052 2.835 -33.373 1.00 87.19 291 SER A O 1
ATOM 2323 N N . ASP A 1 292 ? 6.961 2.193 -35.330 1.00 88.38 292 ASP A N 1
ATOM 2324 C CA . ASP A 1 292 ? 6.791 0.750 -35.095 1.00 88.38 292 ASP A CA 1
ATOM 2325 C C . ASP A 1 292 ? 7.561 0.300 -33.846 1.00 88.38 292 ASP A C 1
ATOM 2327 O O . ASP A 1 292 ? 7.029 -0.400 -32.986 1.00 88.38 292 ASP A O 1
ATOM 2331 N N . ILE A 1 293 ? 8.793 0.788 -33.685 1.00 90.31 293 ILE A N 1
ATOM 2332 C CA . ILE A 1 293 ? 9.614 0.515 -32.501 1.00 90.31 293 ILE A CA 1
ATOM 2333 C C . ILE A 1 293 ? 8.933 1.038 -31.234 1.00 90.31 293 ILE A C 1
ATOM 2335 O O . ILE A 1 293 ? 8.851 0.311 -30.248 1.00 90.31 293 ILE A O 1
ATOM 2339 N N . VAL A 1 294 ? 8.418 2.270 -31.245 1.00 89.44 294 VAL A N 1
ATOM 2340 C CA . VAL A 1 294 ? 7.710 2.849 -30.092 1.00 89.44 294 VAL A CA 1
ATOM 2341 C C . VAL A 1 294 ? 6.485 2.007 -29.714 1.00 89.44 294 VAL A C 1
ATOM 2343 O O . VAL A 1 294 ? 6.279 1.754 -28.528 1.00 89.44 294 VAL A O 1
ATOM 2346 N N . LEU A 1 295 ? 5.714 1.515 -30.690 1.00 87.56 295 LEU A N 1
ATOM 2347 C CA . LEU A 1 295 ? 4.561 0.639 -30.440 1.00 87.56 295 LEU A CA 1
ATOM 2348 C C . LEU A 1 295 ? 4.967 -0.694 -29.789 1.00 87.56 295 LEU A C 1
ATOM 2350 O O . LEU A 1 295 ? 4.355 -1.111 -28.801 1.00 87.56 295 LEU A O 1
ATOM 2354 N N . ARG A 1 296 ? 6.026 -1.341 -30.287 1.00 86.88 296 ARG A N 1
ATOM 2355 C CA . ARG A 1 296 ? 6.542 -2.602 -29.720 1.00 86.88 296 ARG A CA 1
ATOM 2356 C C . ARG A 1 296 ? 7.106 -2.421 -28.316 1.00 86.88 296 ARG A C 1
ATOM 2358 O O . ARG A 1 296 ? 6.825 -3.216 -27.418 1.00 86.88 296 ARG A O 1
ATOM 2365 N N . LEU A 1 297 ? 7.872 -1.350 -28.094 1.00 89.00 297 LEU A N 1
ATOM 2366 C CA . LEU A 1 297 ? 8.393 -1.010 -26.768 1.00 89.00 297 LEU A CA 1
ATOM 2367 C C . LEU A 1 297 ? 7.249 -0.720 -25.788 1.00 89.00 297 LEU A C 1
ATOM 2369 O O . LEU A 1 297 ? 7.297 -1.193 -24.656 1.00 89.00 297 LEU A O 1
ATOM 2373 N N . GLY A 1 298 ? 6.196 -0.021 -26.225 1.00 86.06 298 GLY A N 1
ATOM 2374 C CA . GLY A 1 298 ? 4.995 0.222 -25.423 1.00 86.06 298 GLY A CA 1
ATOM 2375 C C . GLY A 1 298 ? 4.276 -1.071 -25.031 1.00 86.06 298 GLY A C 1
ATOM 2376 O O . GLY A 1 298 ? 3.974 -1.282 -23.856 1.00 86.06 298 GLY A O 1
ATOM 2377 N N . SER A 1 299 ? 4.090 -1.983 -25.988 1.00 84.69 299 SER A N 1
ATOM 2378 C CA . SER A 1 299 ? 3.508 -3.312 -25.736 1.00 84.69 299 SER A CA 1
ATOM 2379 C C . SER A 1 299 ? 4.354 -4.118 -24.744 1.00 84.69 299 SER A C 1
ATOM 2381 O O . SER A 1 299 ? 3.832 -4.698 -23.792 1.00 84.69 299 SER A O 1
ATOM 2383 N N . THR A 1 300 ? 5.680 -4.056 -24.888 1.00 86.38 300 THR A N 1
ATOM 2384 C CA . THR A 1 300 ? 6.638 -4.682 -23.964 1.00 86.38 300 THR A CA 1
ATOM 2385 C C . THR A 1 300 ? 6.547 -4.086 -22.555 1.00 86.38 300 THR A C 1
ATOM 2387 O O . THR A 1 300 ? 6.521 -4.830 -21.578 1.00 86.38 300 THR A O 1
ATOM 2390 N N . ILE A 1 301 ? 6.448 -2.759 -22.408 1.00 86.31 301 ILE A N 1
ATOM 2391 C CA . ILE A 1 301 ? 6.277 -2.095 -21.101 1.00 86.31 301 ILE A CA 1
ATOM 2392 C C . ILE A 1 301 ? 4.980 -2.534 -20.420 1.00 86.31 301 ILE A C 1
ATOM 2394 O O . ILE A 1 301 ? 4.974 -2.749 -19.203 1.00 86.31 301 ILE A O 1
ATOM 2398 N N . ASN A 1 302 ? 3.895 -2.674 -21.181 1.00 83.94 302 ASN A N 1
ATOM 2399 C CA . ASN A 1 302 ? 2.620 -3.150 -20.655 1.00 83.94 302 ASN A CA 1
ATOM 2400 C C . ASN A 1 302 ? 2.740 -4.596 -20.160 1.00 83.94 302 ASN A C 1
ATOM 2402 O O . ASN A 1 302 ? 2.382 -4.870 -19.015 1.00 83.94 302 ASN A O 1
ATOM 2406 N N . ALA A 1 303 ? 3.340 -5.489 -20.955 1.00 82.19 303 ALA A N 1
ATOM 2407 C CA . ALA A 1 303 ? 3.596 -6.875 -20.561 1.00 82.19 303 ALA A CA 1
ATOM 2408 C C . ALA A 1 303 ? 4.478 -6.970 -19.300 1.00 82.19 303 ALA A C 1
ATOM 2410 O O . ALA A 1 303 ? 4.137 -7.671 -18.347 1.00 82.19 303 ALA A O 1
ATOM 2411 N N . VAL A 1 304 ? 5.567 -6.194 -19.244 1.00 84.56 304 VAL A N 1
ATOM 2412 C CA . VAL A 1 304 ? 6.460 -6.106 -18.076 1.00 84.56 304 VAL A CA 1
ATOM 2413 C C . VAL A 1 304 ? 5.709 -5.582 -16.848 1.00 84.56 304 VAL A C 1
ATOM 2415 O O . VAL A 1 304 ? 5.868 -6.117 -15.754 1.00 84.56 304 VAL A O 1
ATOM 2418 N N . SER A 1 305 ? 4.866 -4.560 -17.005 1.00 83.56 305 SER A N 1
ATOM 2419 C CA . SER A 1 305 ? 4.081 -3.995 -15.900 1.00 83.56 305 SER A CA 1
ATOM 2420 C C . SER A 1 305 ? 3.082 -5.006 -15.347 1.00 83.56 305 SER A C 1
ATOM 2422 O O . SER A 1 305 ? 3.033 -5.190 -14.136 1.00 83.56 305 SER A O 1
ATOM 2424 N N . LEU A 1 306 ? 2.360 -5.708 -16.223 1.00 76.94 306 LEU A N 1
ATOM 2425 C CA . LEU A 1 306 ? 1.406 -6.757 -15.850 1.00 76.94 306 LEU A CA 1
ATOM 2426 C C . LEU A 1 306 ? 2.077 -7.971 -15.197 1.00 76.94 306 LEU A C 1
ATOM 2428 O O . LEU A 1 306 ? 1.463 -8.641 -14.367 1.00 76.94 306 LEU A O 1
ATOM 2432 N N . ALA A 1 307 ? 3.322 -8.278 -15.565 1.00 77.44 307 ALA A N 1
ATOM 2433 C CA . ALA A 1 307 ? 4.115 -9.289 -14.874 1.00 77.44 307 ALA A CA 1
ATOM 2434 C C . ALA A 1 307 ? 4.538 -8.807 -13.472 1.00 77.44 307 ALA A C 1
ATOM 2436 O O . ALA A 1 307 ? 4.544 -9.578 -12.517 1.00 77.44 307 ALA A O 1
ATOM 2437 N N . LEU A 1 308 ? 4.867 -7.523 -13.311 1.00 79.25 308 LEU A N 1
ATOM 2438 C CA . LEU A 1 308 ? 5.366 -6.968 -12.049 1.00 79.25 308 LEU A CA 1
ATOM 2439 C C . LEU A 1 308 ? 4.279 -6.672 -11.002 1.00 79.25 308 LEU A C 1
ATOM 2441 O O . LEU A 1 308 ? 4.593 -6.691 -9.813 1.00 79.25 308 LEU A O 1
ATOM 2445 N N . THR A 1 309 ? 3.032 -6.412 -11.407 1.00 68.25 309 THR A N 1
ATOM 2446 C CA . THR A 1 309 ? 1.922 -6.049 -10.499 1.00 68.25 309 THR A CA 1
ATOM 2447 C C . THR A 1 309 ? 1.326 -7.216 -9.717 1.00 68.25 309 THR A C 1
ATOM 2449 O O . THR A 1 309 ? 0.551 -6.984 -8.796 1.00 68.25 309 THR A O 1
ATOM 2452 N N . ASN A 1 310 ? 1.670 -8.457 -10.058 1.00 60.97 310 ASN A N 1
ATOM 2453 C CA . ASN A 1 310 ? 0.997 -9.619 -9.486 1.00 60.97 310 ASN A CA 1
ATOM 2454 C C . ASN A 1 310 ? 1.548 -10.045 -8.124 1.00 60.97 310 ASN A C 1
ATOM 2456 O O . ASN A 1 310 ? 2.754 -10.289 -7.961 1.00 60.97 310 ASN A O 1
ATOM 2460 N N . ASN A 1 311 ? 0.630 -10.312 -7.198 1.00 57.84 311 ASN A N 1
ATOM 2461 C CA . ASN A 1 311 ? 0.921 -11.031 -5.961 1.00 57.84 311 ASN A CA 1
ATOM 2462 C C . ASN A 1 311 ? 1.080 -12.539 -6.218 1.00 57.84 311 ASN A C 1
ATOM 2464 O O . ASN A 1 311 ? 0.539 -13.082 -7.178 1.00 57.84 311 ASN A O 1
ATOM 2468 N N . GLY A 1 312 ? 1.825 -13.246 -5.358 1.00 55.47 312 GLY A N 1
ATOM 2469 C CA . GLY A 1 312 ? 2.106 -14.685 -5.524 1.00 55.47 312 GLY A CA 1
ATOM 2470 C C . GLY A 1 312 ? 0.856 -15.569 -5.679 1.00 55.47 312 GLY A C 1
ATOM 2471 O O . GLY A 1 312 ? 0.922 -16.602 -6.337 1.00 55.47 312 GLY A O 1
ATOM 2472 N N . SER A 1 313 ? -0.288 -15.139 -5.136 1.00 52.53 313 SER A N 1
ATOM 2473 C CA . SER A 1 313 ? -1.598 -15.784 -5.296 1.00 52.53 313 SER A CA 1
ATOM 2474 C C . SER A 1 313 ? -2.193 -15.621 -6.699 1.00 52.53 313 SER A C 1
ATOM 2476 O O . SER A 1 313 ? -2.754 -16.570 -7.235 1.00 52.53 313 SER A O 1
ATOM 2478 N N . GLU A 1 314 ? -2.020 -14.461 -7.334 1.00 56.12 314 GLU A N 1
ATOM 2479 C CA . GLU A 1 314 ? -2.543 -14.188 -8.678 1.00 56.12 314 GLU A CA 1
ATOM 2480 C C . GLU A 1 314 ? -1.782 -14.972 -9.746 1.00 56.12 314 GLU A C 1
ATOM 2482 O O . GLU A 1 314 ? -2.365 -15.363 -10.751 1.00 56.12 314 GLU A O 1
ATOM 2487 N N . TRP A 1 315 ? -0.498 -15.266 -9.526 1.00 60.66 315 TRP A N 1
ATOM 2488 C CA . TRP A 1 315 ? 0.290 -16.148 -10.395 1.00 60.66 315 TRP A CA 1
ATOM 2489 C C . TRP A 1 315 ? -0.224 -17.596 -10.396 1.00 60.66 315 TRP A C 1
ATOM 2491 O O . TRP A 1 315 ? -0.250 -18.225 -11.449 1.00 60.66 315 TRP A O 1
ATOM 2501 N N . LEU A 1 316 ? -0.676 -18.105 -9.243 1.00 54.03 316 LEU A N 1
ATOM 2502 C CA . LEU A 1 316 ? -1.196 -19.472 -9.105 1.00 54.03 316 LEU A CA 1
ATOM 2503 C C . LEU A 1 316 ? -2.565 -19.654 -9.776 1.00 54.03 316 LEU A C 1
ATOM 2505 O O . LEU A 1 316 ? -2.839 -20.717 -10.327 1.00 54.03 316 LEU A O 1
ATOM 2509 N N . GLU A 1 317 ? -3.414 -18.625 -9.752 1.00 51.00 317 GLU A N 1
ATOM 2510 C CA . GLU A 1 317 ? -4.726 -18.650 -10.414 1.00 51.00 317 GLU A CA 1
ATOM 2511 C C . GLU A 1 317 ? -4.633 -18.371 -11.923 1.00 51.00 317 GLU A C 1
ATOM 2513 O O . GLU A 1 317 ? -5.513 -18.764 -12.690 1.00 51.00 317 GLU A O 1
ATOM 2518 N N . SER A 1 318 ? -3.554 -17.723 -12.373 1.00 49.66 318 SER A N 1
ATOM 2519 C CA . SER A 1 318 ? -3.428 -17.232 -13.746 1.00 49.66 318 SER A CA 1
ATOM 2520 C C . SER A 1 318 ? -2.671 -18.134 -14.720 1.00 49.66 318 SER A C 1
ATOM 2522 O O . SER A 1 318 ? -2.760 -17.887 -15.922 1.00 49.66 318 SER A O 1
ATOM 2524 N N . ASP A 1 319 ? -2.046 -19.226 -14.270 1.00 52.69 319 ASP A N 1
ATOM 2525 C CA . ASP A 1 319 ? -1.510 -20.263 -15.174 1.00 52.69 319 ASP A CA 1
ATOM 2526 C C . ASP A 1 319 ? -2.610 -20.901 -16.059 1.00 52.69 319 ASP A C 1
ATOM 2528 O O . ASP A 1 319 ? -2.312 -21.450 -17.118 1.00 52.69 319 ASP A O 1
ATOM 2532 N N . LEU A 1 320 ? -3.890 -20.779 -15.678 1.00 50.47 320 LEU A N 1
ATOM 2533 C CA . LEU A 1 320 ? -5.040 -21.242 -16.467 1.00 50.47 320 LEU A CA 1
ATOM 2534 C C . LEU A 1 320 ? -5.614 -20.192 -17.442 1.00 50.47 320 LEU A C 1
ATOM 2536 O O . LEU A 1 320 ? -6.370 -20.580 -18.324 1.00 50.47 320 LEU A O 1
ATOM 2540 N N . GLY A 1 321 ? -5.269 -18.900 -17.314 1.00 51.19 321 GLY A N 1
ATOM 2541 C CA . GLY A 1 321 ? -5.851 -17.809 -18.124 1.00 51.19 321 GLY A CA 1
ATOM 2542 C C . GLY A 1 321 ? -4.848 -16.900 -18.853 1.00 51.19 321 GLY A C 1
ATOM 2543 O O . GLY A 1 321 ? -5.179 -16.321 -19.881 1.00 51.19 321 GLY A O 1
ATOM 2544 N N . ARG A 1 322 ? -3.593 -16.781 -18.392 1.00 53.62 322 ARG A N 1
ATOM 2545 C CA . ARG A 1 322 ? -2.563 -15.926 -19.031 1.00 53.62 322 ARG A CA 1
ATOM 2546 C C . ARG A 1 322 ? -1.962 -16.525 -20.291 1.00 53.62 322 ARG A C 1
ATOM 2548 O O . ARG A 1 322 ? -1.602 -15.771 -21.192 1.00 53.62 322 ARG A O 1
ATOM 2555 N N . ALA A 1 323 ? -1.906 -17.853 -20.372 1.00 51.50 323 ALA A N 1
ATOM 2556 C CA . ALA A 1 323 ? -1.519 -18.547 -21.594 1.00 51.50 323 ALA A CA 1
ATOM 2557 C C . ALA A 1 323 ? -2.481 -18.229 -22.756 1.00 51.50 323 ALA A C 1
ATOM 2559 O O . ALA A 1 323 ? -2.066 -18.268 -23.906 1.00 51.50 323 ALA A O 1
ATOM 2560 N N . GLU A 1 324 ? -3.737 -17.859 -22.473 1.00 47.62 324 GLU A N 1
ATOM 2561 C CA . GLU A 1 324 ? -4.708 -17.439 -23.495 1.00 47.62 324 GLU A CA 1
ATOM 2562 C C . GLU A 1 324 ? -4.520 -15.971 -23.936 1.00 47.62 324 GLU A C 1
ATOM 2564 O O . GLU A 1 324 ? -4.921 -15.611 -25.039 1.00 47.62 324 GLU A O 1
ATOM 2569 N N . ILE A 1 325 ? -3.854 -15.138 -23.120 1.00 53.94 325 ILE A N 1
ATOM 2570 C CA . ILE A 1 325 ? -3.612 -13.701 -23.375 1.00 53.94 325 ILE A CA 1
ATOM 2571 C C . ILE A 1 325 ? -2.185 -13.450 -23.924 1.00 53.94 325 ILE A C 1
ATOM 2573 O O . ILE A 1 325 ? -1.842 -12.328 -24.286 1.00 53.94 325 ILE A O 1
ATOM 2577 N N . GLY A 1 326 ? -1.343 -14.486 -24.034 1.00 57.22 326 GLY A N 1
ATOM 2578 C CA . GLY A 1 326 ? 0.017 -14.374 -24.587 1.00 57.22 326 GLY A CA 1
ATOM 2579 C C . GLY A 1 326 ? 1.027 -13.683 -23.659 1.00 57.22 326 GLY A C 1
ATOM 2580 O O . GLY A 1 326 ? 2.018 -13.127 -24.129 1.00 57.22 326 GLY A O 1
ATOM 2581 N N . LEU A 1 327 ? 0.776 -13.693 -22.345 1.00 66.75 327 LEU A N 1
ATOM 2582 C CA . LEU A 1 327 ? 1.681 -13.150 -21.325 1.00 66.75 327 LEU A CA 1
ATOM 2583 C C . LEU A 1 327 ? 2.515 -14.262 -20.677 1.00 66.75 327 LEU A C 1
ATOM 2585 O O . LEU A 1 327 ? 2.086 -15.413 -20.619 1.00 66.75 327 LEU A O 1
ATOM 2589 N N . LEU A 1 328 ? 3.676 -13.894 -20.124 1.00 72.25 328 LEU A N 1
ATOM 2590 C CA . LEU A 1 328 ? 4.552 -14.816 -19.394 1.00 72.25 328 LEU A CA 1
ATOM 2591 C C . LEU A 1 328 ? 3.808 -15.554 -18.270 1.00 72.25 328 LEU A C 1
ATOM 2593 O O . LEU A 1 328 ? 3.209 -14.926 -17.392 1.00 72.25 328 LEU A O 1
ATOM 2597 N N . SER A 1 329 ? 3.915 -16.884 -18.263 1.00 74.06 329 SER A N 1
ATOM 2598 C CA . SER A 1 329 ? 3.538 -17.720 -17.117 1.00 74.06 329 SER A CA 1
ATOM 2599 C C . SER A 1 329 ? 4.504 -17.526 -15.943 1.00 74.06 329 SER A C 1
ATOM 2601 O O . SER A 1 329 ? 5.615 -17.004 -16.100 1.00 74.06 329 SER A O 1
ATOM 2603 N N . HIS A 1 330 ? 4.124 -17.989 -14.747 1.00 74.44 330 HIS A N 1
ATOM 2604 C CA . HIS A 1 330 ? 5.000 -17.887 -13.573 1.00 74.44 330 HIS A CA 1
ATOM 2605 C C . HIS A 1 330 ? 6.332 -18.626 -13.778 1.00 74.44 330 HIS A C 1
ATOM 2607 O O . HIS A 1 330 ? 7.395 -18.154 -13.359 1.00 74.44 330 HIS A O 1
ATOM 2613 N N . ALA A 1 331 ? 6.286 -19.787 -14.436 1.00 74.06 3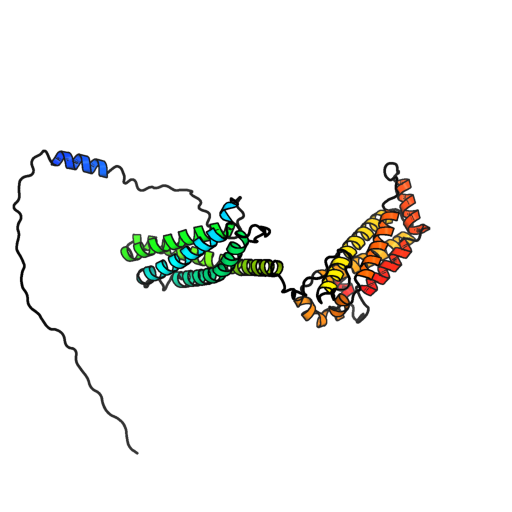31 ALA A N 1
ATOM 2614 C CA . ALA A 1 331 ? 7.468 -20.588 -14.732 1.00 74.06 331 ALA A CA 1
ATOM 2615 C C . ALA A 1 331 ? 8.415 -19.870 -15.702 1.00 74.06 331 ALA A C 1
ATOM 2617 O O . ALA A 1 331 ? 9.627 -19.895 -15.508 1.00 74.06 331 ALA A O 1
ATOM 2618 N N . GLU A 1 332 ? 7.884 -19.203 -16.723 1.00 78.31 332 GLU A N 1
ATOM 2619 C CA . GLU A 1 332 ? 8.697 -18.457 -17.686 1.00 78.31 332 GLU A CA 1
ATOM 2620 C C . GLU A 1 332 ? 9.291 -17.204 -17.070 1.00 78.31 332 GLU A C 1
ATOM 2622 O O . GLU A 1 332 ? 10.484 -16.964 -17.224 1.00 78.31 332 GLU A O 1
ATOM 2627 N N . PHE A 1 333 ? 8.493 -16.467 -16.294 1.00 81.06 333 PHE A N 1
ATOM 2628 C CA . PHE A 1 333 ? 8.968 -15.317 -15.536 1.00 81.06 333 PHE A CA 1
ATOM 2629 C C . PHE A 1 333 ? 10.114 -15.704 -14.591 1.00 81.06 333 PHE A C 1
ATOM 2631 O O . PHE A 1 333 ? 11.144 -15.038 -14.557 1.00 81.06 333 PHE A O 1
ATOM 2638 N N . SER A 1 334 ? 9.972 -16.814 -13.860 1.00 79.06 334 SER A N 1
ATOM 2639 C CA . SER A 1 334 ? 10.996 -17.297 -12.921 1.00 79.06 334 SER A CA 1
ATOM 2640 C C . SER A 1 334 ? 12.263 -17.818 -13.609 1.00 79.06 334 SER A C 1
ATOM 2642 O O . SER A 1 334 ? 13.320 -17.853 -12.983 1.00 79.06 334 SER A O 1
ATOM 2644 N N . ASN A 1 335 ? 12.163 -18.227 -14.877 1.00 82.94 335 ASN A N 1
ATOM 2645 C CA . ASN A 1 335 ? 13.282 -18.718 -15.683 1.00 82.94 335 ASN A CA 1
ATOM 2646 C C . ASN A 1 335 ? 13.958 -17.619 -16.515 1.00 82.94 335 ASN A C 1
ATOM 2648 O O . ASN A 1 335 ? 14.946 -17.906 -17.196 1.00 82.94 335 ASN A O 1
ATOM 2652 N N . LEU A 1 336 ? 13.456 -16.379 -16.478 1.00 85.50 336 LEU A N 1
ATOM 2653 C CA . LEU A 1 336 ? 14.155 -15.255 -17.086 1.00 85.50 336 LEU A CA 1
ATOM 2654 C C . LEU A 1 336 ? 15.530 -15.105 -16.443 1.00 85.50 336 LEU A C 1
ATOM 2656 O O . LEU A 1 336 ? 15.673 -15.119 -15.223 1.00 85.50 336 LEU A O 1
ATOM 2660 N N . ASP A 1 337 ? 16.543 -14.920 -17.279 1.00 86.75 337 ASP A N 1
ATOM 2661 C CA . ASP A 1 337 ? 17.896 -14.659 -16.817 1.00 86.75 337 ASP A CA 1
ATOM 2662 C C . ASP A 1 337 ? 18.066 -13.161 -16.490 1.00 86.75 337 ASP A C 1
ATOM 2664 O O . ASP A 1 337 ? 18.022 -12.326 -17.405 1.00 86.75 337 ASP A O 1
ATOM 2668 N N . PRO A 1 338 ? 18.303 -12.780 -15.216 1.00 86.56 338 PRO A N 1
ATOM 2669 C CA . PRO A 1 338 ? 18.508 -11.384 -14.834 1.00 86.56 338 PRO A CA 1
ATOM 2670 C C . PRO A 1 338 ? 19.669 -10.731 -15.584 1.00 86.56 338 PRO A C 1
ATOM 2672 O O . PRO A 1 338 ? 19.632 -9.532 -15.869 1.00 86.56 338 PRO A O 1
ATOM 2675 N N . LYS A 1 339 ? 20.708 -11.506 -15.920 1.00 86.19 339 LYS A N 1
ATOM 2676 C CA . LYS A 1 339 ? 21.879 -10.993 -16.630 1.00 86.19 339 LYS A CA 1
ATOM 2677 C C . LYS A 1 339 ? 21.507 -10.554 -18.043 1.00 86.19 339 LYS A C 1
ATOM 2679 O O . LYS A 1 339 ? 21.836 -9.434 -18.426 1.00 86.19 339 LYS A O 1
ATOM 2684 N N . THR A 1 340 ? 20.763 -11.383 -18.770 1.00 87.81 340 THR A N 1
ATOM 2685 C CA . THR A 1 340 ? 20.236 -11.048 -20.100 1.00 87.81 340 THR A CA 1
ATOM 2686 C C . THR A 1 340 ? 19.395 -9.761 -20.069 1.00 87.81 340 THR A C 1
ATOM 2688 O O . THR A 1 340 ? 19.592 -8.865 -20.889 1.00 87.81 340 THR A O 1
ATOM 2691 N N . LEU A 1 341 ? 18.513 -9.599 -19.074 1.00 89.38 341 LEU A N 1
ATOM 2692 C CA . LEU A 1 341 ? 17.713 -8.374 -18.904 1.00 89.38 341 LEU A CA 1
ATOM 2693 C C . LEU A 1 341 ? 18.581 -7.136 -18.618 1.00 89.38 341 LEU A C 1
ATOM 2695 O O . LEU A 1 341 ? 18.326 -6.047 -19.141 1.00 89.38 341 LEU A O 1
ATOM 2699 N N . HIS A 1 342 ? 19.633 -7.292 -17.811 1.00 89.25 342 HIS A N 1
ATOM 2700 C CA . HIS A 1 342 ? 20.604 -6.230 -17.558 1.00 89.25 342 HIS A CA 1
ATOM 2701 C C . HIS A 1 342 ? 21.426 -5.862 -18.798 1.00 89.25 342 HIS A C 1
ATOM 2703 O O . HIS A 1 342 ? 21.710 -4.680 -18.991 1.00 89.25 342 HIS A O 1
ATOM 2709 N N . GLU A 1 343 ? 21.776 -6.827 -19.650 1.00 89.69 343 GLU A N 1
ATOM 2710 C CA . GLU A 1 343 ? 22.457 -6.579 -20.926 1.00 89.69 343 GLU A CA 1
ATOM 2711 C C . GLU A 1 343 ? 21.571 -5.761 -21.879 1.00 89.69 343 GLU A C 1
ATOM 2713 O O . GLU A 1 343 ? 22.033 -4.753 -22.422 1.00 89.69 343 GLU A O 1
ATOM 2718 N N . PHE A 1 344 ? 20.279 -6.098 -21.997 1.00 91.19 344 PHE A N 1
ATOM 2719 C CA . PHE A 1 344 ? 19.319 -5.288 -22.758 1.00 91.19 344 PHE A CA 1
ATOM 2720 C C . PHE A 1 344 ? 19.199 -3.867 -22.212 1.00 91.19 344 PHE A C 1
ATOM 2722 O O . PHE A 1 344 ? 19.295 -2.902 -22.972 1.00 91.19 344 PHE A O 1
ATOM 2729 N N . LYS A 1 345 ? 19.054 -3.716 -20.889 1.00 92.69 345 LYS A N 1
ATOM 2730 C CA . LYS A 1 345 ? 19.032 -2.399 -20.240 1.00 92.69 345 LYS A CA 1
ATOM 2731 C C . LYS A 1 345 ? 20.291 -1.596 -20.575 1.00 92.69 345 LYS A C 1
ATOM 2733 O O . LYS A 1 345 ? 20.184 -0.441 -20.979 1.00 92.69 345 LYS A O 1
ATOM 2738 N N . ALA A 1 346 ? 21.472 -2.190 -20.404 1.00 91.06 346 ALA A N 1
ATOM 2739 C CA . ALA A 1 346 ? 22.744 -1.518 -20.643 1.00 91.06 346 ALA A CA 1
ATOM 2740 C C . ALA A 1 346 ? 22.866 -1.060 -22.100 1.00 91.06 346 ALA A C 1
ATOM 2742 O O . ALA A 1 346 ? 23.261 0.078 -22.351 1.00 91.06 346 ALA A O 1
ATOM 2743 N N . ARG A 1 347 ? 22.453 -1.905 -23.053 1.00 91.31 347 ARG A N 1
ATOM 2744 C CA . ARG A 1 347 ? 22.500 -1.568 -24.475 1.00 91.31 347 ARG A CA 1
ATOM 2745 C C . ARG A 1 347 ? 21.515 -0.461 -24.844 1.00 91.31 347 ARG A C 1
ATOM 2747 O O . ARG A 1 347 ? 21.900 0.483 -25.527 1.00 91.31 347 ARG A O 1
ATOM 2754 N N . LEU A 1 348 ? 20.278 -0.513 -24.348 1.00 91.75 348 LEU A N 1
ATOM 2755 C CA . LEU A 1 348 ? 19.299 0.566 -24.532 1.00 91.75 348 LEU A CA 1
ATOM 2756 C C . LEU A 1 348 ? 19.799 1.888 -23.935 1.00 91.75 348 LEU A C 1
ATOM 2758 O O . LEU A 1 348 ? 19.648 2.947 -24.545 1.00 91.75 348 LEU A O 1
ATOM 2762 N N . GLN A 1 349 ? 20.427 1.829 -22.761 1.00 92.00 349 GLN A N 1
ATOM 2763 C CA . GLN A 1 349 ? 21.002 2.994 -22.096 1.00 92.00 349 GLN A CA 1
ATOM 2764 C C . GLN A 1 349 ? 22.178 3.586 -22.875 1.00 92.00 349 GLN A C 1
ATOM 2766 O O . GLN A 1 349 ? 22.267 4.805 -23.003 1.00 92.00 349 GLN A O 1
ATOM 2771 N N . GLU A 1 350 ? 23.054 2.749 -23.426 1.00 91.19 350 GLU A N 1
ATOM 2772 C CA . GLU A 1 350 ? 24.155 3.181 -24.288 1.00 91.19 350 GLU A CA 1
ATOM 2773 C C . GLU A 1 350 ? 23.630 3.945 -25.509 1.00 91.19 350 GLU A C 1
ATOM 2775 O O . GLU A 1 350 ? 24.065 5.069 -25.755 1.00 91.19 350 GLU A O 1
ATOM 2780 N N . ILE A 1 351 ? 22.630 3.398 -26.209 1.00 89.31 351 ILE A N 1
ATOM 2781 C CA . ILE A 1 351 ? 22.007 4.072 -27.357 1.00 89.31 351 ILE A CA 1
ATOM 2782 C C . ILE A 1 351 ? 21.362 5.394 -26.933 1.00 89.31 351 ILE A C 1
ATOM 2784 O O . ILE A 1 351 ? 21.576 6.422 -27.577 1.00 89.31 351 ILE A O 1
ATOM 2788 N N . CYS A 1 352 ? 20.621 5.404 -25.822 1.00 88.69 352 CYS A N 1
ATOM 2789 C CA . CYS A 1 352 ? 20.022 6.631 -25.301 1.00 88.69 352 CYS A CA 1
ATOM 2790 C C . CYS A 1 352 ? 21.077 7.693 -24.989 1.00 88.69 352 CYS A C 1
ATOM 2792 O O . CYS A 1 352 ? 20.867 8.857 -25.321 1.00 88.69 352 CYS A O 1
ATOM 2794 N N . ASN A 1 353 ? 22.208 7.313 -24.393 1.00 87.50 353 ASN A N 1
ATOM 2795 C CA . ASN A 1 353 ? 23.298 8.233 -24.073 1.00 87.50 353 ASN A CA 1
ATOM 2796 C C . ASN A 1 353 ? 23.978 8.766 -25.339 1.00 87.50 353 ASN A C 1
ATOM 2798 O O . ASN A 1 353 ? 24.264 9.955 -25.417 1.00 87.50 353 ASN A O 1
ATOM 2802 N N . LEU A 1 354 ? 24.186 7.919 -26.345 1.00 86.31 354 LEU A N 1
ATOM 2803 C CA . LEU A 1 354 ? 24.772 8.302 -27.629 1.00 86.31 354 LEU A CA 1
ATOM 2804 C C . LEU A 1 354 ? 23.894 9.310 -28.392 1.00 86.31 354 LEU A C 1
ATOM 2806 O O . LEU A 1 354 ? 24.393 10.295 -28.942 1.00 86.31 354 LEU A O 1
ATOM 2810 N N . VAL A 1 355 ? 22.575 9.104 -28.392 1.00 84.06 355 VAL A N 1
ATOM 2811 C CA . VAL A 1 355 ? 21.625 10.022 -29.041 1.00 84.06 355 VAL A CA 1
ATOM 2812 C C . VAL A 1 355 ? 21.405 11.284 -28.192 1.00 84.06 355 VAL A C 1
ATOM 2814 O O . VAL A 1 355 ? 21.381 12.401 -28.712 1.00 84.06 355 VAL A O 1
ATOM 2817 N N . SER A 1 356 ? 21.312 11.134 -26.868 1.00 79.62 356 SER A N 1
ATOM 2818 C CA . SER A 1 356 ? 20.931 12.213 -25.948 1.00 79.62 356 SER A CA 1
ATOM 2819 C C . SER A 1 356 ? 22.099 12.985 -25.336 1.00 79.62 356 SER A C 1
ATOM 2821 O O . SER A 1 356 ? 21.842 13.986 -24.680 1.00 79.62 356 SER A O 1
ATOM 2823 N N . ASN A 1 357 ? 23.363 12.590 -25.489 1.00 67.00 357 ASN A N 1
ATOM 2824 C CA . ASN A 1 357 ? 24.451 13.229 -24.743 1.00 67.00 357 ASN A CA 1
ATOM 2825 C C . ASN A 1 357 ? 25.771 13.318 -25.528 1.00 67.00 357 ASN A C 1
ATOM 2827 O O . ASN A 1 357 ? 26.711 12.575 -25.260 1.00 67.00 357 ASN A O 1
ATOM 2831 N N . PRO A 1 358 ? 25.884 14.250 -26.486 1.00 60.25 358 PRO A N 1
ATOM 2832 C CA . PRO A 1 358 ? 27.191 14.690 -26.946 1.00 60.25 358 PRO A CA 1
ATOM 2833 C C . PRO A 1 358 ? 27.870 15.492 -25.826 1.00 60.25 358 PRO A C 1
ATOM 2835 O O . PRO A 1 358 ? 27.211 16.295 -25.160 1.00 60.25 358 PRO A O 1
ATOM 2838 N N . GLU A 1 359 ? 29.178 15.313 -25.633 1.00 57.84 359 GLU A N 1
ATOM 2839 C CA . GLU A 1 359 ? 29.936 15.890 -24.505 1.00 57.84 359 GLU A CA 1
ATOM 2840 C C . GLU A 1 359 ? 29.901 17.439 -24.408 1.00 57.84 359 GLU A C 1
ATOM 2842 O O . GLU A 1 359 ? 30.305 17.996 -23.393 1.00 57.84 359 GLU A O 1
ATOM 2847 N N . ASP A 1 360 ? 29.307 18.142 -25.386 1.00 56.62 360 ASP A N 1
ATOM 2848 C CA . ASP A 1 360 ? 29.319 19.607 -25.521 1.00 56.62 360 ASP A CA 1
ATOM 2849 C C . ASP A 1 360 ? 27.930 20.273 -25.700 1.00 56.62 360 ASP A C 1
ATOM 2851 O O . ASP A 1 360 ? 27.803 21.313 -26.352 1.00 56.62 360 ASP A O 1
ATOM 2855 N N . ARG A 1 361 ? 26.850 19.742 -25.098 1.00 59.38 361 ARG A N 1
ATOM 2856 C CA . ARG A 1 361 ? 25.475 20.294 -25.258 1.00 59.38 361 ARG A CA 1
ATOM 2857 C C . ARG A 1 361 ? 25.290 21.787 -24.935 1.00 59.38 361 ARG A C 1
ATOM 2859 O O . ARG A 1 361 ? 24.301 22.374 -25.362 1.00 59.38 361 ARG A O 1
ATOM 2866 N N . LYS A 1 362 ? 26.203 22.434 -24.202 1.00 61.62 362 LYS A N 1
ATOM 2867 C CA . LYS A 1 362 ? 26.051 23.845 -23.787 1.00 61.62 362 LYS A CA 1
ATOM 2868 C C . LYS A 1 362 ? 26.155 24.860 -24.937 1.00 61.62 362 LYS A C 1
ATOM 2870 O O . LYS A 1 362 ? 25.844 26.026 -24.713 1.00 61.62 362 LYS A O 1
ATOM 2875 N N . GLN A 1 363 ? 26.589 24.451 -26.133 1.00 68.56 363 GLN A N 1
ATOM 2876 C CA . GLN A 1 363 ? 26.796 25.351 -27.283 1.00 68.56 363 GLN A CA 1
ATOM 2877 C C . GLN A 1 363 ? 26.067 24.913 -28.564 1.00 68.56 363 GLN A C 1
ATOM 2879 O O . GLN A 1 363 ? 26.298 25.483 -29.629 1.00 68.56 363 GLN A O 1
ATOM 2884 N N . TRP A 1 364 ? 25.206 23.898 -28.493 1.00 78.62 364 TRP A N 1
ATOM 2885 C CA . TRP A 1 364 ? 24.574 23.341 -29.686 1.00 78.62 364 TRP A CA 1
ATOM 2886 C C . TRP A 1 364 ? 23.339 24.142 -30.084 1.00 78.62 364 TRP A C 1
ATOM 2888 O O . TRP A 1 364 ? 22.479 24.437 -29.259 1.00 78.62 364 TRP A O 1
ATOM 2898 N N . THR A 1 365 ? 23.250 24.477 -31.368 1.00 82.44 365 THR A N 1
ATOM 2899 C CA . THR A 1 365 ? 22.030 25.043 -31.952 1.00 82.44 365 THR A CA 1
ATOM 2900 C C . THR A 1 365 ? 21.008 23.936 -32.211 1.00 82.44 365 THR A C 1
ATOM 2902 O O . THR A 1 365 ? 21.384 22.779 -32.406 1.00 82.44 365 THR A O 1
ATOM 2905 N N . ASP A 1 366 ? 19.720 24.280 -32.279 1.00 80.25 366 ASP A N 1
ATOM 2906 C CA . ASP A 1 366 ? 18.653 23.306 -32.562 1.00 80.25 366 ASP A CA 1
ATOM 2907 C C . ASP A 1 366 ? 18.898 22.523 -33.861 1.00 80.25 366 ASP A C 1
ATOM 2909 O O . ASP A 1 366 ? 18.576 21.343 -33.945 1.00 80.25 366 ASP A O 1
ATOM 2913 N N . GLU A 1 367 ? 19.514 23.146 -34.869 1.00 82.94 367 GLU A N 1
ATOM 2914 C CA . GLU A 1 367 ? 19.863 22.487 -36.133 1.00 82.94 367 GLU A CA 1
ATOM 2915 C C . GLU A 1 367 ? 20.956 21.420 -35.960 1.00 82.94 367 GLU A C 1
ATOM 2917 O O . GLU A 1 367 ? 20.881 20.345 -36.557 1.00 82.94 367 GLU A O 1
ATOM 2922 N N . MET A 1 368 ? 21.949 21.679 -35.102 1.00 83.38 368 MET A N 1
ATOM 2923 C CA . MET A 1 368 ? 22.992 20.703 -34.763 1.00 83.38 368 MET A CA 1
ATOM 2924 C C . MET A 1 368 ? 22.412 19.534 -33.969 1.00 83.38 368 MET A C 1
ATOM 2926 O O . MET A 1 368 ? 22.767 18.385 -34.219 1.00 83.38 368 MET A O 1
ATOM 2930 N N . VAL A 1 369 ? 21.476 19.815 -33.057 1.00 82.75 369 VAL A N 1
ATOM 2931 C CA . VAL A 1 369 ? 20.750 18.777 -32.314 1.00 82.75 369 VAL A CA 1
ATOM 2932 C C . VAL A 1 369 ? 19.940 17.905 -33.272 1.00 82.75 369 VAL A C 1
ATOM 2934 O O . VAL A 1 369 ? 20.022 16.681 -33.181 1.00 82.75 369 VAL A O 1
ATOM 2937 N N . ARG A 1 370 ? 19.206 18.504 -34.218 1.00 84.12 370 ARG A N 1
ATOM 2938 C CA . ARG A 1 370 ? 18.441 17.768 -35.237 1.00 84.12 370 ARG A CA 1
ATOM 2939 C C . ARG A 1 370 ? 19.338 16.903 -36.115 1.00 84.12 370 ARG A C 1
ATOM 2941 O O . ARG A 1 370 ? 19.091 15.707 -36.243 1.00 84.12 370 ARG A O 1
ATOM 2948 N N . SER A 1 371 ? 20.412 17.485 -36.644 1.00 85.31 371 SER A N 1
ATOM 2949 C CA . SER A 1 371 ? 21.382 16.776 -37.486 1.00 85.31 371 SER A CA 1
ATOM 2950 C C . SER A 1 371 ? 22.024 15.600 -36.746 1.00 85.31 371 SER A C 1
ATOM 2952 O O . SER A 1 371 ? 22.169 14.525 -37.315 1.00 85.31 371 SER A O 1
ATOM 2954 N N . HIS A 1 372 ? 22.338 15.765 -35.457 1.00 87.31 372 HIS A N 1
ATOM 2955 C CA . HIS A 1 372 ? 22.868 14.689 -34.615 1.00 87.31 372 HIS A CA 1
ATOM 2956 C C . HIS A 1 372 ? 21.868 13.556 -34.395 1.00 87.31 372 HIS A C 1
ATOM 2958 O O . HIS A 1 372 ? 22.251 12.396 -34.484 1.00 87.31 372 HIS A O 1
ATOM 2964 N N . HIS A 1 373 ? 20.587 13.856 -34.150 1.00 85.88 373 HIS A N 1
ATOM 2965 C CA . HIS A 1 373 ? 19.571 12.806 -34.002 1.00 85.88 373 HIS A CA 1
ATOM 2966 C C . HIS A 1 373 ? 19.428 11.990 -35.287 1.00 85.88 373 HIS A C 1
ATOM 2968 O O . HIS A 1 373 ? 19.402 10.764 -35.223 1.00 85.88 373 HIS A O 1
ATOM 2974 N N . VAL A 1 374 ? 19.397 12.651 -36.449 1.00 87.81 374 VAL A N 1
ATOM 2975 C CA . VAL A 1 374 ? 19.343 11.965 -37.749 1.00 87.81 374 VAL A CA 1
ATOM 2976 C C . VAL A 1 374 ? 20.604 11.134 -37.979 1.00 87.81 374 VAL A C 1
ATOM 2978 O O . VAL A 1 374 ? 20.502 9.956 -38.311 1.00 87.81 374 VAL A O 1
ATOM 2981 N N . TYR A 1 375 ? 21.783 11.710 -37.737 1.00 88.69 375 TYR A N 1
ATOM 2982 C CA . TYR A 1 375 ? 23.063 11.020 -37.887 1.00 88.69 375 TYR A CA 1
ATOM 2983 C C . TYR A 1 375 ? 23.151 9.774 -36.996 1.00 88.69 375 TYR A C 1
ATOM 2985 O O . TYR A 1 375 ? 23.462 8.681 -37.464 1.00 88.69 375 TYR A O 1
ATOM 2993 N N . MET A 1 376 ? 22.826 9.906 -35.710 1.00 89.12 376 MET A N 1
ATOM 2994 C CA . MET A 1 376 ? 22.926 8.799 -34.762 1.00 89.12 376 MET A CA 1
ATOM 2995 C C . MET A 1 376 ? 21.855 7.733 -34.997 1.00 89.12 376 MET A C 1
ATOM 2997 O O . MET A 1 376 ? 22.161 6.547 -34.963 1.00 89.12 376 MET A O 1
ATOM 3001 N N . LEU A 1 377 ? 20.602 8.113 -35.247 1.00 88.06 377 LEU A N 1
ATOM 3002 C CA . LEU A 1 377 ? 19.529 7.131 -35.417 1.00 88.06 377 LEU A CA 1
ATOM 3003 C C . LEU A 1 377 ? 19.597 6.438 -36.782 1.00 88.06 377 LEU A C 1
ATOM 3005 O O . LEU A 1 377 ? 19.452 5.218 -36.839 1.00 88.06 377 LEU A O 1
ATOM 3009 N N . VAL A 1 378 ? 19.849 7.185 -37.860 1.00 88.25 378 VAL A N 1
ATOM 3010 C CA . VAL A 1 378 ? 19.793 6.669 -39.237 1.00 88.25 378 VAL A CA 1
ATOM 3011 C C . VAL A 1 378 ? 21.172 6.250 -39.737 1.00 88.25 378 VAL A C 1
ATOM 3013 O O . VAL A 1 378 ? 21.367 5.092 -40.093 1.00 88.25 378 VAL A O 1
ATOM 3016 N N . GLU A 1 379 ? 22.150 7.158 -39.755 1.00 86.38 379 GLU A N 1
ATOM 3017 C CA . GLU A 1 379 ? 23.454 6.877 -40.378 1.00 86.38 379 GLU A CA 1
ATOM 3018 C C . GLU A 1 379 ? 24.303 5.901 -39.553 1.00 86.38 379 GLU A C 1
ATOM 3020 O O . GLU A 1 379 ? 24.985 5.046 -40.115 1.00 86.38 379 GLU A O 1
ATOM 3025 N N . GLN A 1 380 ? 24.212 5.972 -38.223 1.00 88.69 380 GLN A N 1
ATOM 3026 C CA . GLN A 1 380 ? 24.861 5.032 -37.302 1.00 88.69 380 GLN A CA 1
ATOM 3027 C C . GLN A 1 380 ? 24.001 3.797 -36.986 1.00 88.69 380 GLN A C 1
ATOM 3029 O O . GLN A 1 380 ? 24.353 3.031 -36.087 1.00 88.69 380 GLN A O 1
ATOM 3034 N N . GLN A 1 381 ? 22.883 3.597 -37.698 1.00 89.38 381 GLN A N 1
ATOM 3035 C CA . GLN A 1 381 ? 22.012 2.412 -37.609 1.00 89.38 381 GLN A CA 1
ATOM 3036 C C . GLN A 1 381 ? 21.515 2.093 -36.188 1.00 89.38 381 GLN A C 1
ATOM 3038 O O . GLN A 1 381 ? 21.162 0.954 -35.873 1.00 89.38 381 GLN A O 1
ATOM 3043 N N . GLN A 1 382 ? 21.467 3.091 -35.299 1.00 90.62 382 GLN A N 1
ATOM 3044 C CA . GLN A 1 382 ? 20.971 2.868 -33.941 1.00 90.62 382 GLN A CA 1
ATOM 3045 C C . GLN A 1 382 ? 19.469 2.577 -33.946 1.00 90.62 382 GLN A C 1
ATOM 3047 O O . GLN A 1 382 ? 18.993 1.841 -33.087 1.00 90.62 382 GLN A O 1
ATOM 3052 N N . LEU A 1 383 ? 18.734 3.082 -34.941 1.00 89.94 383 LEU A N 1
ATOM 3053 C CA . LEU A 1 383 ? 17.323 2.764 -35.130 1.00 89.94 383 LEU A CA 1
ATOM 3054 C C . LEU A 1 383 ? 17.102 1.278 -35.456 1.00 89.94 383 LEU A C 1
ATOM 3056 O O . LEU A 1 383 ? 16.223 0.656 -34.868 1.00 89.94 383 LEU A O 1
ATOM 3060 N N . ASP A 1 384 ? 17.940 0.681 -36.306 1.00 89.81 384 ASP A N 1
ATOM 3061 C CA . ASP A 1 384 ? 17.863 -0.751 -36.627 1.00 89.81 384 ASP A CA 1
ATOM 3062 C C . ASP A 1 384 ? 18.242 -1.615 -35.416 1.00 89.81 384 ASP A C 1
ATOM 3064 O O . ASP A 1 384 ? 17.598 -2.624 -35.124 1.00 89.81 384 ASP A O 1
ATOM 3068 N N . ALA A 1 385 ? 19.262 -1.197 -34.656 1.00 90.19 385 ALA A N 1
ATOM 3069 C CA . ALA A 1 385 ? 19.634 -1.856 -33.407 1.00 90.19 385 ALA A CA 1
ATOM 3070 C C . ALA A 1 385 ? 18.491 -1.814 -32.377 1.00 90.19 385 ALA A C 1
ATOM 3072 O O . ALA A 1 385 ? 18.215 -2.825 -31.728 1.00 90.19 385 ALA A O 1
ATOM 3073 N N . LEU A 1 386 ? 17.802 -0.674 -32.256 1.00 91.81 386 LEU A N 1
ATOM 3074 C CA . LEU A 1 386 ? 16.612 -0.530 -31.416 1.00 91.81 386 LEU A CA 1
ATOM 3075 C C . LEU A 1 386 ? 15.463 -1.417 -31.898 1.00 91.81 386 LEU A C 1
ATOM 3077 O O . LEU A 1 386 ? 14.832 -2.062 -31.067 1.00 91.81 386 LEU A O 1
ATOM 3081 N N . GLY A 1 387 ? 15.230 -1.517 -33.208 1.00 90.00 387 GLY A N 1
ATOM 3082 C CA . GLY A 1 387 ? 14.201 -2.397 -33.769 1.00 90.00 387 GLY A CA 1
ATOM 3083 C C . GLY A 1 387 ? 14.459 -3.877 -33.507 1.00 90.00 387 GLY A C 1
ATOM 3084 O O . GLY A 1 387 ? 13.549 -4.602 -33.098 1.00 90.00 387 GLY A O 1
ATOM 3085 N N . ASN A 1 388 ? 15.710 -4.315 -33.644 1.00 91.88 388 ASN A N 1
ATOM 3086 C CA . ASN A 1 388 ? 16.101 -5.682 -33.310 1.00 91.88 388 ASN A CA 1
ATOM 3087 C C . ASN A 1 388 ? 15.909 -5.970 -31.816 1.00 91.88 388 ASN A C 1
ATOM 3089 O O . ASN A 1 388 ? 15.343 -6.999 -31.458 1.00 91.88 388 ASN A O 1
ATOM 3093 N N . MET A 1 389 ? 16.332 -5.057 -30.937 1.00 90.62 389 MET A N 1
ATOM 3094 C CA . MET A 1 389 ? 16.141 -5.229 -29.494 1.00 90.62 389 MET A CA 1
ATOM 3095 C C . MET A 1 389 ? 14.666 -5.210 -29.096 1.00 90.62 389 MET A C 1
ATOM 3097 O O . MET A 1 389 ? 14.263 -6.042 -28.293 1.00 90.62 389 MET A O 1
ATOM 3101 N N . ALA A 1 390 ? 13.862 -4.310 -29.668 1.00 89.62 390 ALA A N 1
ATOM 3102 C CA . ALA A 1 390 ? 12.426 -4.249 -29.419 1.00 89.62 390 ALA A CA 1
ATOM 3103 C C . ALA A 1 390 ? 11.738 -5.555 -29.830 1.00 89.62 390 ALA A C 1
ATOM 3105 O O . ALA A 1 390 ? 10.945 -6.077 -29.060 1.00 89.62 390 ALA A O 1
ATOM 3106 N N . SER A 1 391 ? 12.104 -6.122 -30.984 1.00 89.44 391 SER A N 1
ATOM 3107 C CA . SER A 1 391 ? 11.553 -7.400 -31.459 1.00 89.44 391 SER A CA 1
ATOM 3108 C C . SER A 1 391 ? 11.932 -8.568 -30.543 1.00 89.44 391 SER A C 1
ATOM 3110 O O . SER A 1 391 ? 11.086 -9.378 -30.185 1.00 89.44 391 SER A O 1
ATOM 3112 N N . VAL A 1 392 ? 13.198 -8.645 -30.114 1.00 89.31 392 VAL A N 1
ATOM 3113 C CA . VAL A 1 392 ? 13.651 -9.723 -29.218 1.00 89.31 392 VAL A CA 1
ATOM 3114 C C . VAL A 1 392 ? 13.032 -9.592 -27.825 1.00 89.31 392 VAL A C 1
ATOM 3116 O O . VAL A 1 392 ? 12.680 -10.598 -27.217 1.00 89.31 392 VAL A O 1
ATOM 3119 N N . LEU A 1 393 ? 12.890 -8.370 -27.309 1.00 88.06 393 LEU A N 1
ATOM 3120 C CA . LEU A 1 393 ? 12.235 -8.123 -26.024 1.00 88.06 393 LEU A CA 1
ATOM 3121 C C . LEU A 1 393 ? 10.733 -8.405 -26.080 1.00 88.06 393 LEU A C 1
ATOM 3123 O O . LEU A 1 393 ? 10.193 -8.953 -25.126 1.00 88.06 393 LEU A O 1
ATOM 3127 N N . GLU A 1 394 ? 10.082 -8.074 -27.191 1.00 87.19 394 GLU A N 1
ATOM 3128 C CA . GLU A 1 394 ? 8.687 -8.415 -27.462 1.00 8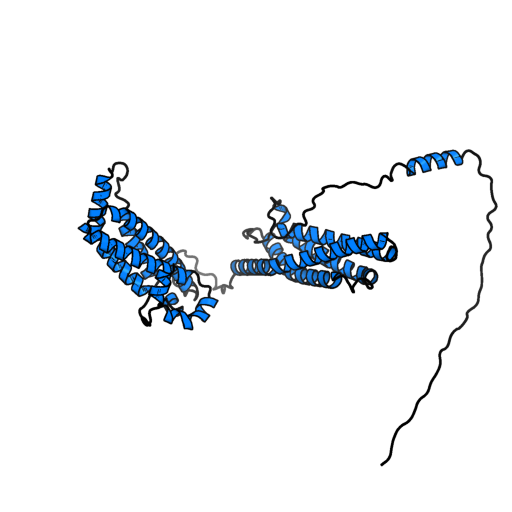7.19 394 GLU A CA 1
ATOM 3129 C C . GLU A 1 394 ? 8.492 -9.938 -27.445 1.00 87.19 394 GLU A C 1
ATOM 3131 O O . GLU A 1 394 ? 7.683 -10.429 -26.664 1.00 87.19 394 GLU A O 1
ATOM 3136 N N . ASP A 1 395 ? 9.304 -10.696 -28.190 1.00 85.38 395 ASP A N 1
ATOM 3137 C CA . ASP A 1 395 ? 9.251 -12.166 -28.194 1.00 85.38 395 ASP A CA 1
ATOM 3138 C C . ASP A 1 395 ? 9.580 -12.782 -26.819 1.00 85.38 395 ASP A C 1
ATOM 3140 O O . ASP A 1 395 ? 9.027 -13.820 -26.451 1.00 85.38 395 ASP A O 1
ATOM 3144 N N . LEU A 1 396 ? 10.483 -12.160 -26.051 1.00 85.19 396 LEU A N 1
ATOM 3145 C CA . LEU A 1 396 ? 10.863 -12.621 -24.712 1.00 85.19 396 LEU A CA 1
ATOM 3146 C C . LEU A 1 396 ? 9.764 -12.367 -23.674 1.00 85.19 396 LEU A C 1
ATOM 3148 O O . LEU A 1 396 ? 9.619 -13.160 -22.750 1.00 85.19 396 LEU A O 1
ATOM 3152 N N . MET A 1 397 ? 9.024 -11.262 -23.793 1.00 83.19 397 MET A N 1
ATOM 3153 C CA . MET A 1 397 ? 7.989 -10.854 -22.832 1.00 83.19 397 MET A CA 1
ATOM 3154 C C . MET A 1 397 ? 6.586 -11.326 -23.217 1.00 83.19 397 MET A C 1
ATOM 3156 O O . MET A 1 397 ? 5.700 -11.372 -22.364 1.00 83.19 397 MET A O 1
ATOM 3160 N N . MET A 1 398 ? 6.383 -11.668 -24.487 1.00 80.62 398 MET A N 1
ATOM 3161 C CA . MET A 1 398 ? 5.122 -12.150 -25.046 1.00 80.62 398 MET A CA 1
ATOM 3162 C C . MET A 1 398 ? 5.390 -13.357 -25.961 1.00 80.62 398 MET A C 1
ATOM 3164 O O . MET A 1 398 ? 5.271 -13.265 -27.188 1.00 80.62 398 MET A O 1
ATOM 3168 N N . PRO A 1 399 ? 5.815 -14.498 -25.390 1.00 70.31 399 PRO A N 1
ATOM 3169 C CA . PRO A 1 399 ? 6.177 -15.659 -26.183 1.00 70.31 399 PRO A CA 1
ATOM 3170 C C . PRO A 1 399 ? 4.959 -16.292 -26.879 1.00 70.31 399 PRO A C 1
ATOM 3172 O O . PRO A 1 399 ? 3.832 -16.287 -26.399 1.00 70.31 399 PRO A O 1
ATOM 3175 N N . ASN A 1 400 ? 5.201 -16.850 -28.066 1.00 62.62 400 ASN A N 1
ATOM 3176 C CA . ASN A 1 400 ? 4.177 -17.148 -29.077 1.00 62.62 400 ASN A CA 1
ATOM 3177 C C . ASN A 1 400 ? 3.244 -18.347 -28.797 1.00 62.62 400 ASN A C 1
ATOM 3179 O O . ASN A 1 400 ? 2.446 -18.709 -29.673 1.00 62.62 400 ASN A O 1
ATOM 3183 N N . HIS A 1 401 ? 3.330 -19.012 -27.643 1.00 56.00 401 HIS A N 1
ATOM 3184 C CA . HIS A 1 401 ? 2.417 -20.114 -27.326 1.00 56.00 401 HIS A CA 1
ATOM 3185 C C . HIS A 1 401 ? 1.019 -19.565 -27.051 1.00 56.00 401 HIS A C 1
ATOM 3187 O O . HIS A 1 401 ? 0.782 -18.858 -26.083 1.00 56.00 401 HIS A O 1
ATOM 3193 N N . LEU A 1 402 ? 0.124 -19.948 -27.968 1.00 45.03 402 LEU A N 1
ATOM 3194 C CA . LEU A 1 402 ? -1.269 -19.535 -28.132 1.00 45.03 402 LEU A CA 1
ATOM 3195 C C . LEU A 1 402 ? -1.472 -18.095 -28.641 1.00 45.03 402 LEU A C 1
ATOM 3197 O O . LEU A 1 402 ? -2.393 -17.396 -28.239 1.00 45.03 402 LEU A O 1
ATOM 3201 N N . LYS A 1 403 ? -0.774 -17.756 -29.739 1.00 43.88 403 LYS A N 1
ATOM 3202 C CA . LYS A 1 403 ? -1.262 -16.862 -30.826 1.00 43.88 403 LYS A CA 1
ATOM 3203 C C . LYS A 1 403 ? -2.565 -17.349 -31.513 1.00 43.88 403 LYS A C 1
ATOM 3205 O O . LYS A 1 403 ? -2.768 -17.207 -32.718 1.00 43.88 403 LYS A O 1
ATOM 3210 N N . THR A 1 404 ? -3.471 -17.941 -30.751 1.00 44.81 404 THR A N 1
ATOM 3211 C CA . THR A 1 404 ? -4.879 -18.137 -31.085 1.00 44.81 404 THR A CA 1
ATOM 3212 C C . THR A 1 404 ? -5.607 -17.571 -29.876 1.00 44.81 404 THR A C 1
ATOM 3214 O O . THR A 1 404 ? -5.645 -18.230 -28.851 1.00 44.81 404 THR A O 1
ATOM 3217 N N . LYS A 1 405 ? -6.187 -16.376 -29.906 1.00 43.00 405 LYS A N 1
ATOM 3218 C CA . LYS A 1 405 ? -7.239 -15.983 -30.842 1.00 43.00 405 LYS A CA 1
ATOM 3219 C C . LYS A 1 405 ? -7.580 -14.521 -30.521 1.00 43.00 405 LYS A C 1
ATOM 3221 O O . LYS A 1 405 ? -8.022 -14.285 -29.415 1.00 43.00 405 LYS A O 1
ATOM 3226 N N . THR A 1 406 ? -7.361 -13.585 -31.449 1.00 47.94 406 THR A N 1
ATOM 3227 C CA . THR A 1 406 ? -8.098 -12.306 -31.663 1.00 47.94 406 THR A CA 1
ATOM 3228 C C . THR A 1 406 ? -8.466 -11.349 -30.503 1.00 47.94 406 THR A C 1
ATOM 3230 O O . THR A 1 406 ? -8.921 -10.257 -30.802 1.00 47.94 406 THR A O 1
ATOM 3233 N N . GLU A 1 407 ? -8.274 -11.671 -29.226 1.00 47.25 407 GLU A N 1
ATOM 3234 C CA . GLU A 1 407 ? -8.818 -10.913 -28.087 1.00 47.25 407 GLU A CA 1
ATOM 3235 C C . GLU A 1 407 ? -7.824 -9.874 -27.543 1.00 47.25 407 GLU A C 1
ATOM 3237 O O . GLU A 1 407 ? -8.234 -8.835 -27.035 1.00 47.25 407 GLU A O 1
ATOM 3242 N N . PHE A 1 408 ? -6.515 -10.088 -27.724 1.00 48.75 408 PHE A N 1
ATOM 3243 C CA . PHE A 1 408 ? -5.479 -9.144 -27.284 1.00 48.75 408 PHE A CA 1
ATOM 3244 C C . PHE A 1 408 ? -5.459 -7.846 -28.111 1.00 48.75 408 PHE A C 1
ATOM 3246 O O . PHE A 1 408 ? -5.374 -6.755 -27.548 1.00 48.75 408 PHE A O 1
ATOM 3253 N N . ASP A 1 409 ? -5.614 -7.949 -29.435 1.00 49.16 409 ASP A N 1
ATOM 3254 C CA . ASP A 1 409 ? -5.683 -6.779 -30.325 1.00 49.16 409 ASP A CA 1
ATOM 3255 C C . ASP A 1 409 ? -6.961 -5.952 -30.107 1.00 49.16 409 ASP A C 1
ATOM 3257 O O . ASP A 1 409 ? -6.969 -4.749 -30.375 1.00 49.16 409 ASP A O 1
ATOM 3261 N N . ASP A 1 410 ? -8.038 -6.583 -29.631 1.00 49.72 410 ASP A N 1
ATOM 3262 C CA . ASP A 1 410 ? -9.291 -5.904 -29.296 1.00 49.72 410 ASP A CA 1
ATOM 3263 C C . ASP A 1 410 ? -9.216 -5.259 -27.901 1.00 49.72 410 ASP A C 1
ATOM 3265 O O . ASP A 1 410 ? -9.633 -4.113 -27.749 1.00 49.72 410 ASP A O 1
ATOM 3269 N N . PHE A 1 411 ? -8.574 -5.907 -26.920 1.00 49.91 411 PHE A N 1
ATOM 3270 C CA . PHE A 1 411 ? -8.305 -5.318 -25.601 1.00 49.91 411 PHE A CA 1
ATOM 3271 C C . PHE A 1 411 ? -7.378 -4.092 -25.679 1.00 49.91 411 PHE A C 1
ATOM 3273 O O . PHE A 1 411 ? -7.636 -3.077 -25.035 1.00 49.91 411 PHE A O 1
ATOM 3280 N N . LEU A 1 412 ? -6.331 -4.135 -26.513 1.00 51.38 412 LEU A N 1
ATOM 3281 C CA . LEU A 1 412 ? -5.435 -2.990 -26.728 1.00 51.38 412 LEU A CA 1
ATOM 3282 C C . LEU A 1 412 ? -6.077 -1.828 -27.504 1.00 51.38 412 LEU A C 1
ATOM 3284 O O . LEU A 1 412 ? -5.530 -0.730 -27.485 1.00 51.38 412 LEU A O 1
ATOM 3288 N N . LYS A 1 413 ? -7.206 -2.043 -28.190 1.00 51.03 413 LYS A N 1
ATOM 3289 C CA . LYS A 1 413 ? -7.983 -0.969 -28.835 1.00 51.03 413 LYS A CA 1
ATOM 3290 C C . LYS A 1 413 ? -9.006 -0.316 -27.907 1.00 51.03 413 LYS A C 1
ATOM 3292 O O . LYS A 1 413 ? -9.552 0.724 -28.274 1.00 51.03 413 LYS A O 1
ATOM 3297 N N . GLU A 1 414 ? -9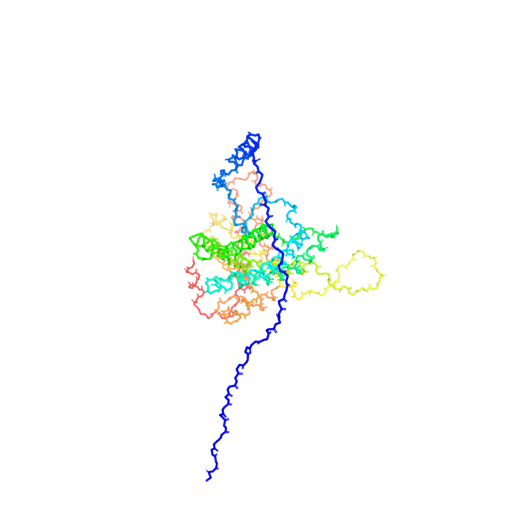.317 -0.944 -26.774 1.00 39.84 414 GLU A N 1
ATOM 3298 C CA . GLU A 1 414 ? -10.335 -0.478 -25.825 1.00 39.84 414 GLU A CA 1
ATOM 3299 C C . GLU A 1 414 ? -9.757 0.381 -24.679 1.00 39.84 414 GLU A C 1
ATOM 3301 O O . GLU A 1 414 ? -10.519 1.062 -23.990 1.00 39.84 414 GLU A O 1
ATOM 3306 N N . MET A 1 415 ? -8.425 0.405 -24.518 1.00 37.66 415 MET A N 1
ATOM 3307 C CA . MET A 1 415 ? -7.678 1.416 -23.746 1.00 37.66 415 MET A CA 1
ATOM 3308 C C . MET A 1 415 ? -7.125 2.510 -24.657 1.00 37.66 415 MET A C 1
ATOM 3310 O O . MET A 1 415 ? -7.061 3.669 -24.182 1.00 37.66 415 MET A O 1
#

Secondary structure (DSSP, 8-state):
--------------------------------PPPTTSHHHHHHHHHHHSSS-------S--------TT------GGGG-HHHHHHHHHHHHHHHHHHHHHHHHHHTTTTTT--HHHHHHHHHHHHHHHHHHHHHHHHHHT-TTS-------THHHHHHHHHHHHHHHHHHHHHHHHHHTTSHHHHHHHHHHHHHHHHHHHHHHHHHHHHHHHHHHHHHHHHHH---------S----------PPPPHHHHHHHHHHHHHHHHHHHHHHHHHHHHHHTTS-HHHHHHHHHHHHHHHHHHHHHHHHHT--HHHHHHHTTTHHHHTPPPHHHHHH--HHHHHHHHHHHHHHHHHHH--TTGGG--HHHHHHHHHIIIIIT-HHHHHHHHHHHHHHHHS-STT---SSHHHHHHH-

Solvent-accessible surface area (backbone atoms only — not comparable to full-atom values): 24812 Å² total; per-residue (Å²): 133,85,85,86,90,89,81,90,89,78,91,80,87,82,87,86,81,92,78,87,88,88,85,85,82,91,77,87,82,81,88,75,87,84,59,90,73,61,63,59,56,56,50,57,54,50,56,67,66,67,74,77,72,72,76,78,91,67,75,83,84,75,80,70,68,84,43,47,76,82,56,84,64,99,67,63,77,78,61,60,43,35,53,62,47,39,54,50,52,53,54,47,45,55,48,51,52,56,41,50,69,58,35,51,75,47,36,65,87,48,56,90,81,45,61,49,67,59,34,53,51,52,43,46,52,55,50,62,63,47,46,62,57,29,49,52,49,24,60,52,68,72,36,93,88,57,81,87,82,69,93,69,67,60,26,53,53,43,32,53,55,44,49,53,52,46,55,50,49,46,55,52,36,32,60,46,30,62,73,28,65,92,41,78,67,12,56,55,36,49,55,53,45,53,54,43,33,55,51,42,46,49,53,40,52,54,45,66,66,44,48,62,52,55,51,50,48,48,51,54,51,49,62,73,68,56,80,72,86,68,78,80,73,76,94,79,77,97,70,94,84,75,97,72,82,76,80,75,54,89,61,50,59,50,52,45,32,51,54,29,48,55,54,28,44,57,44,50,52,54,43,41,53,53,46,63,64,43,40,84,57,42,59,71,74,57,31,53,53,50,50,55,37,43,53,41,42,50,53,34,44,50,45,52,47,63,64,67,72,57,52,80,67,54,46,70,67,31,65,82,53,34,49,61,66,27,41,68,44,61,69,56,56,60,66,50,56,40,66,61,40,45,51,51,31,52,52,52,48,52,54,45,42,66,61,72,51,62,99,62,69,93,76,62,50,73,67,54,53,39,52,45,36,38,41,41,36,58,78,64,40,45,48,58,55,49,41,53,50,31,52,53,46,32,47,71,45,37,42,75,63,46,89,62,66,85,52,61,71,52,55,68,68,75,111

Sequence (415 aa):
MLWEPTELQSSSAPEPSIWEEAHRPTHRPRYKPFTDSEAEELAVEMDRLKMKSVPPEDEKASGNPEATLGETLDLDDSLMDPACISKTLGSLHDYIEDTMRRTARELGTVNETLNVGSSCLALMGQINELRPILAEYATQWENPMETRDIPLDPSLSLWLSSLHTMVSKLRRNSKRWSRYRYTEEGKKVHLALAKVDAALDSHVKQMDDFLPIIQADYNDYRTRNMTFPIDEIDDECKSPRHACNMPPRPTDGLSQVRNAMYSLKDQLQKTMEMLAVGQNFLPEPAWITASDIVLRLGSTINAVSLALTNNGSEWLESDLGRAEIGLLSHAEFSNLDPKTLHEFKARLQEICNLVSNPEDRKQWTDEMVRSHHVYMLVEQQQLDALGNMASVLEDLMMPNHLKTKTEFDDFLKEM